Protein AF-0000000067792149 (afdb_homodimer)

Solvent-accessible surface area (backbone atoms only — not comparable to full-atom values): 25930 Å² total; per-residue (Å²): 129,79,69,68,63,44,89,65,74,52,82,63,62,70,39,44,83,66,26,72,67,19,63,48,49,51,52,49,50,44,59,69,43,50,80,48,28,63,73,40,67,56,58,36,34,39,18,38,29,37,45,20,51,68,54,74,83,64,69,44,59,35,77,42,70,41,22,30,17,72,62,72,85,82,56,75,38,77,32,46,67,69,55,59,94,61,56,69,48,65,28,26,30,40,33,29,42,42,37,58,27,39,41,36,43,36,40,46,32,52,45,39,50,58,44,22,32,23,81,66,12,39,39,37,40,32,37,46,23,45,77,20,69,54,32,54,38,38,73,39,76,81,44,26,75,34,48,67,30,52,44,49,56,55,51,69,60,60,52,50,50,52,36,43,50,70,36,33,45,76,76,41,75,46,65,41,60,64,70,78,62,67,74,69,83,66,76,71,68,86,65,64,73,56,53,22,35,35,32,42,37,35,27,31,35,54,68,76,78,76,67,74,64,75,72,73,68,76,72,68,73,69,72,70,62,69,68,68,67,76,70,77,73,70,76,121,126,80,69,68,64,42,89,65,74,51,83,63,63,71,39,45,82,66,25,72,68,18,63,47,48,50,52,50,49,44,60,69,43,50,81,48,28,62,74,40,66,56,58,35,31,38,18,40,29,36,45,20,49,68,56,73,83,62,70,43,56,35,78,42,70,40,22,30,18,71,64,72,85,83,55,75,38,78,33,45,67,70,55,60,96,61,56,69,47,65,28,28,28,40,34,30,42,41,37,58,27,37,42,36,42,34,41,47,32,52,45,37,51,57,43,23,34,24,82,66,13,40,40,36,38,32,37,45,22,45,78,20,69,55,32,53,38,37,74,39,78,81,44,27,75,34,48,67,32,52,45,50,57,56,51,68,62,57,52,51,50,53,37,42,51,69,37,34,45,75,77,41,76,46,65,42,61,65,70,77,60,68,74,69,82,66,77,70,69,84,65,64,72,56,52,20,34,33,32,42,38,36,29,32,35,54,69,76,78,75,68,73,62,74,73,71,67,77,69,69,73,65,71,73,70,72,62,76,67,77,69,80,77,68,82,121

Nearest PDB structures (foldseek):
  3l8d-assembly1_A-2  TM=6.727E-01  e=3.922E-11  Bacillus thuringiensis str. Al Hakam
  8zc7-assembly1_A  TM=6.661E-01  e=1.481E-09  Streptomyces caespitosus
  8zc8-assembly1_A  TM=6.771E-01  e=8.548E-09  Streptomyces caespitosus
  1vlm-assembly2_B  TM=6.885E-01  e=2.478E-08  Thermotoga maritima MSB8
  1vlm-assembly1_A  TM=6.135E-01  e=5.953E-08  Thermotoga maritima MSB8

Radius of gyration: 28.87 Å; Cα contacts (8 Å, |Δi|>4): 869; chains: 2; bounding box: 78×95×94 Å

InterPro domains:
  IPR013216 Methyltransferase type 11 [PF08241] (74-125)
  IPR029063 S-adenosyl-L-methionine-dependent methyltransferase superfamily [G3DSA:3.40.50.150] (18-190)
  IPR029063 S-adenosyl-L-methionine-dependent methyltransferase superfamily [SSF53335] (44-187)

pLDDT: mean 78.08, std 23.25, range [21.89, 98.38]

Organism: Pectobacterium atrosepticum (strain SCRI 1043 / ATCC BAA-672) (NCBI:txid218491)

Structure (mmCIF, N/CA/C/O backbone):
data_AF-0000000067792149-model_v1
#
loop_
_entity.id
_entity.type
_entity.pdbx_description
1 polymer 'Methyltransferase type 11 domain-containing protein'
#
loop_
_atom_site.group_PDB
_atom_site.id
_atom_site.type_symbol
_atom_site.label_atom_id
_atom_site.label_alt_id
_atom_site.label_comp_id
_atom_site.label_asym_id
_atom_site.label_entity_id
_atom_site.label_seq_id
_atom_site.pdbx_PDB_ins_code
_atom_site.Cartn_x
_atom_site.Cartn_y
_atom_site.Cartn_z
_atom_site.occupancy
_atom_site.B_iso_or_equiv
_atom_site.auth_seq_id
_atom_site.auth_comp_id
_atom_site.auth_asym_id
_atom_site.auth_atom_id
_atom_site.pdbx_PDB_model_num
ATOM 1 N N . MET A 1 1 ? 11.938 -3.426 7.82 1 45.09 1 MET A N 1
ATOM 2 C CA . MET A 1 1 ? 10.945 -2.357 7.723 1 45.09 1 MET A CA 1
ATOM 3 C C . MET A 1 1 ? 9.82 -2.561 8.734 1 45.09 1 MET A C 1
ATOM 5 O O . MET A 1 1 ? 9.289 -3.664 8.867 1 45.09 1 MET A O 1
ATOM 9 N N . LYS A 1 2 ? 9.695 -1.696 9.648 1 53.91 2 LYS A N 1
ATOM 10 C CA . LYS A 1 2 ? 8.719 -1.795 10.719 1 53.91 2 LYS A CA 1
ATOM 11 C C . LYS A 1 2 ? 7.293 -1.777 10.172 1 53.91 2 LYS A C 1
ATOM 13 O O . LYS A 1 2 ? 7.035 -1.185 9.117 1 53.91 2 LYS A O 1
ATOM 18 N N . SER A 1 3 ? 6.438 -2.617 10.734 1 63.66 3 SER A N 1
ATOM 19 C CA . SER A 1 3 ? 5.02 -2.619 10.398 1 63.66 3 SER A CA 1
ATOM 20 C C . SER A 1 3 ? 4.445 -1.206 10.406 1 63.66 3 SER A C 1
ATOM 22 O O . SER A 1 3 ? 4.891 -0.354 11.18 1 63.66 3 SER A O 1
ATOM 24 N N . ALA A 1 4 ? 3.656 -0.894 9.469 1 74.06 4 ALA A N 1
ATOM 25 C CA . ALA A 1 4 ? 3.012 0.417 9.438 1 74.06 4 ALA A CA 1
ATOM 26 C C . ALA A 1 4 ? 2.1 0.61 10.641 1 74.06 4 ALA A C 1
ATOM 28 O O . ALA A 1 4 ? 1.8 1.743 11.023 1 74.06 4 ALA A O 1
ATOM 29 N N . GLN A 1 5 ? 1.646 -0.519 11.203 1 71.5 5 GLN A N 1
ATOM 30 C CA . GLN A 1 5 ? 0.787 -0.427 12.383 1 71.5 5 GLN A CA 1
ATOM 31 C C . GLN A 1 5 ? 1.587 -0.632 13.664 1 71.5 5 GLN A C 1
ATOM 33 O O . GLN A 1 5 ? 2.357 -1.588 13.773 1 71.5 5 GLN A O 1
ATOM 38 N N . ILE A 1 6 ? 1.647 0.354 14.508 1 65.5 6 ILE A N 1
ATOM 39 C CA . ILE A 1 6 ? 2.357 0.225 15.773 1 65.5 6 ILE A CA 1
ATOM 40 C C . ILE A 1 6 ? 1.394 0.476 16.938 1 65.5 6 ILE A C 1
ATOM 42 O O . ILE A 1 6 ? 0.52 1.342 16.844 1 65.5 6 ILE A O 1
ATOM 46 N N . PRO A 1 7 ? 1.573 -0.292 17.844 1 60.88 7 PRO A N 1
ATOM 47 C CA . PRO A 1 7 ? 0.702 -0.148 19.016 1 60.88 7 PRO A CA 1
ATOM 48 C C . PRO A 1 7 ? 0.926 1.167 19.766 1 60.88 7 PRO A C 1
ATOM 50 O O . PRO A 1 7 ? 0.024 1.651 20.453 1 60.88 7 PRO A O 1
ATOM 53 N N . GLN A 1 8 ? 2.061 1.738 19.672 1 63.25 8 GLN A N 1
ATOM 54 C CA . GLN A 1 8 ? 2.318 2.91 20.5 1 63.25 8 GLN A CA 1
ATOM 55 C C . GLN A 1 8 ? 1.705 4.164 19.891 1 63.25 8 GLN A C 1
ATOM 57 O O . GLN A 1 8 ? 1.862 4.418 18.688 1 63.25 8 GLN A O 1
ATOM 62 N N . THR A 1 9 ? 0.851 4.676 20.703 1 66.5 9 THR A N 1
ATOM 63 C CA . THR A 1 9 ? 0.219 5.922 20.281 1 66.5 9 THR A CA 1
ATOM 64 C C . THR A 1 9 ? 1.134 7.109 20.562 1 66.5 9 THR A C 1
ATOM 66 O O . THR A 1 9 ? 1.519 7.348 21.719 1 66.5 9 THR A O 1
ATOM 69 N N . ILE A 1 10 ? 1.854 7.555 19.672 1 78.06 10 ILE A N 1
ATOM 70 C CA . ILE A 1 10 ? 2.605 8.797 19.797 1 78.06 10 ILE A CA 1
ATOM 71 C C . ILE A 1 10 ? 1.645 9.984 19.812 1 78.06 10 ILE A C 1
ATOM 73 O O . ILE A 1 10 ? 0.742 10.07 18.984 1 78.06 10 ILE A O 1
ATOM 77 N N . VAL A 1 11 ? 1.77 10.742 20.844 1 80.06 11 VAL A N 1
ATOM 78 C CA . VAL A 1 11 ? 0.913 11.914 20.953 1 80.06 11 VAL A CA 1
ATOM 79 C C . VAL A 1 11 ? 1.338 12.961 19.922 1 80.06 11 VAL A C 1
ATOM 81 O O . VAL A 1 11 ? 2.494 13.383 19.906 1 80.06 11 VAL A O 1
ATOM 84 N N . ALA A 1 12 ? 0.461 13.281 19.125 1 87.19 12 ALA A N 1
ATOM 85 C CA . ALA A 1 12 ? 0.742 14.289 18.094 1 87.19 12 ALA A CA 1
ATOM 86 C C . ALA A 1 12 ? 0.818 15.68 18.703 1 87.19 12 ALA A C 1
ATOM 88 O O . ALA A 1 12 ? 0.065 16.016 19.625 1 87.19 12 ALA A O 1
ATOM 89 N N . PRO A 1 13 ? 1.732 16.531 18.25 1 89.69 13 PRO A N 1
ATOM 90 C CA . PRO A 1 13 ? 1.755 17.922 18.703 1 89.69 13 PRO A CA 1
ATOM 91 C C . PRO A 1 13 ? 0.498 18.703 18.312 1 89.69 13 PRO A C 1
ATOM 93 O O . PRO A 1 13 ? -0.067 18.453 17.234 1 89.69 13 PRO A O 1
ATOM 96 N N . ASP A 1 14 ? 0.132 19.625 19.109 1 88.5 14 ASP A N 1
ATOM 97 C CA . ASP A 1 14 ? -1.064 20.422 18.844 1 88.5 14 ASP A CA 1
ATOM 98 C C . ASP A 1 14 ? -0.755 21.594 17.922 1 88.5 14 ASP A C 1
ATOM 100 O O . ASP A 1 14 ? -1.659 22.156 17.297 1 88.5 14 ASP A O 1
ATOM 104 N N . SER A 1 15 ? 0.503 21.922 17.969 1 91.62 15 SER A N 1
ATOM 105 C CA . SER A 1 15 ? 0.943 23.078 17.188 1 91.62 15 SER A CA 1
ATOM 106 C C . SER A 1 15 ? 2.381 22.906 16.703 1 91.62 15 SER A C 1
ATOM 108 O O . SER A 1 15 ? 3.146 22.141 17.297 1 91.62 15 SER A O 1
ATOM 110 N N . TRP A 1 16 ? 2.717 23.641 15.672 1 92.56 16 TRP A N 1
ATOM 111 C CA . TRP A 1 16 ? 4.098 23.641 15.203 1 92.56 16 TRP A CA 1
ATOM 112 C C . TRP A 1 16 ? 5.035 24.203 16.266 1 92.56 16 TRP A C 1
ATOM 114 O O . TRP A 1 16 ? 6.215 23.844 16.312 1 92.56 16 TRP A O 1
ATOM 124 N N . ASP A 1 17 ? 4.496 25.016 17.172 1 91 17 ASP A N 1
ATOM 125 C CA . ASP A 1 17 ? 5.285 25.609 18.25 1 91 17 ASP A CA 1
ATOM 126 C C . ASP A 1 17 ? 5.766 24.547 19.234 1 91 17 ASP A C 1
ATOM 128 O O . ASP A 1 17 ? 6.703 24.781 20 1 91 17 ASP A O 1
ATOM 132 N N . ASP A 1 18 ? 5.141 23.391 19.219 1 90.31 18 ASP A N 1
ATOM 133 C CA . ASP A 1 18 ? 5.5 22.297 20.125 1 90.31 18 ASP A CA 1
ATOM 134 C C . ASP A 1 18 ? 6.652 21.469 19.562 1 90.31 18 ASP A C 1
ATOM 136 O O . ASP A 1 18 ? 7.172 20.578 20.234 1 90.31 18 ASP A O 1
ATOM 140 N N . ILE A 1 19 ? 7.094 21.766 18.391 1 88.38 19 ILE A N 1
ATOM 141 C CA . ILE A 1 19 ? 8.164 21.047 17.734 1 88.38 19 ILE A CA 1
ATOM 142 C C . ILE A 1 19 ? 9.43 21.906 17.688 1 88.38 19 ILE A C 1
ATOM 144 O O . ILE A 1 19 ? 9.359 23.109 17.406 1 88.38 19 ILE A O 1
ATOM 148 N N . THR A 1 20 ? 10.562 21.234 18.016 1 83.38 20 THR A N 1
ATOM 149 C CA . THR A 1 20 ? 11.836 21.938 17.906 1 83.38 20 THR A CA 1
ATOM 150 C C . THR A 1 20 ? 12.016 22.5 16.5 1 83.38 20 THR A C 1
ATOM 152 O O . THR A 1 20 ? 11.961 21.75 15.516 1 83.38 20 THR A O 1
ATOM 155 N N . CYS A 1 21 ? 12.109 23.859 16.312 1 81.56 21 CYS A N 1
ATOM 156 C CA . CYS A 1 21 ? 12.258 24.547 15.031 1 81.56 21 CYS A CA 1
ATOM 157 C C . CYS A 1 21 ? 11 24.422 14.195 1 81.56 21 CYS A C 1
ATOM 159 O O . CYS A 1 21 ? 11.062 24.406 12.961 1 81.56 21 CYS A O 1
ATOM 161 N N . GLY A 1 22 ? 9.875 24.266 14.891 1 88.5 22 GLY A N 1
ATOM 162 C CA . GLY A 1 22 ? 8.609 24 14.227 1 88.5 22 GLY A CA 1
ATOM 163 C C . GLY A 1 22 ? 8.172 25.125 13.297 1 88.5 22 GLY A C 1
ATOM 164 O O . GLY A 1 22 ? 7.648 24.859 12.211 1 88.5 22 GLY A O 1
ATOM 165 N N . GLN A 1 23 ? 8.414 26.375 13.758 1 87.69 23 GLN A N 1
ATOM 166 C CA . GLN A 1 23 ? 8.023 27.516 12.945 1 87.69 23 GLN A CA 1
ATOM 167 C C . GLN A 1 23 ? 8.773 27.531 11.625 1 87.69 23 GLN A C 1
ATOM 169 O O . GLN A 1 23 ? 8.203 27.875 10.586 1 87.69 23 GLN A O 1
ATOM 174 N N . PHE A 1 24 ? 10 27.062 11.695 1 85 24 PHE A N 1
ATOM 175 C CA . PHE A 1 24 ? 10.805 27.031 10.484 1 85 24 PHE A CA 1
ATOM 176 C C . PHE A 1 24 ? 10.289 25.969 9.523 1 85 24 PHE A C 1
ATOM 178 O O . PHE A 1 24 ? 10.25 26.172 8.312 1 85 24 PHE A O 1
ATOM 185 N N . TYR A 1 25 ? 9.93 24.828 10.109 1 88.5 25 TYR A N 1
ATOM 186 C CA . TYR A 1 25 ? 9.367 23.766 9.273 1 88.5 25 TYR A CA 1
ATOM 187 C C . TYR A 1 25 ? 8.078 24.219 8.609 1 88.5 25 TYR A C 1
ATOM 189 O O . TYR A 1 25 ? 7.879 24 7.41 1 88.5 25 TYR A O 1
ATOM 197 N N . ARG A 1 26 ? 7.258 24.875 9.359 1 92 26 ARG A N 1
ATOM 198 C CA . ARG A 1 26 ? 5.973 25.359 8.852 1 92 26 ARG A CA 1
ATOM 199 C C . ARG A 1 26 ? 6.168 26.359 7.711 1 92 26 ARG A C 1
ATOM 201 O O . ARG A 1 26 ? 5.539 26.234 6.66 1 92 26 ARG A O 1
ATOM 208 N N . GLU A 1 27 ? 7.016 27.312 7.945 1 89.62 27 GLU A N 1
ATOM 209 C CA . GLU A 1 27 ? 7.266 28.344 6.941 1 89.62 27 GLU A CA 1
ATOM 210 C C . GLU A 1 27 ? 7.855 27.75 5.668 1 89.62 27 GLU A C 1
ATOM 212 O O . GLU A 1 27 ? 7.492 28.156 4.562 1 89.62 27 GLU A O 1
ATOM 217 N N . SER A 1 28 ? 8.781 26.812 5.867 1 88.06 28 SER A N 1
ATOM 218 C CA . SER A 1 28 ? 9.383 26.156 4.715 1 88.06 28 SER A CA 1
ATOM 219 C C . SER A 1 28 ? 8.336 25.391 3.906 1 88.06 28 SER A C 1
ATOM 221 O O . SER A 1 28 ? 8.359 25.406 2.674 1 88.06 28 SER A O 1
ATOM 223 N N . LEU A 1 29 ? 7.492 24.75 4.578 1 91.75 29 LEU A N 1
ATOM 224 C CA . LEU A 1 29 ? 6.426 24.016 3.926 1 91.75 29 LEU A CA 1
ATOM 225 C C . LEU A 1 29 ? 5.484 24.953 3.174 1 91.75 29 LEU A C 1
ATOM 227 O O . LEU A 1 29 ? 5.109 24.672 2.033 1 91.75 29 LEU A O 1
ATOM 231 N N . GLU A 1 30 ? 5.094 26.078 3.816 1 93.06 30 GLU A N 1
ATOM 232 C CA . GLU A 1 30 ? 4.211 27.062 3.193 1 93.06 30 GLU A CA 1
ATOM 233 C C . GLU A 1 30 ? 4.832 27.641 1.927 1 93.06 30 GLU A C 1
ATOM 235 O O . GLU A 1 30 ? 4.148 27.812 0.918 1 93.06 30 GLU A O 1
ATOM 240 N N . GLN A 1 31 ? 6.109 27.828 2.006 1 89.69 31 GLN A N 1
ATOM 241 C CA . GLN A 1 31 ? 6.812 28.359 0.84 1 89.69 31 GLN A CA 1
ATOM 242 C C . GLN A 1 31 ? 6.82 27.344 -0.302 1 89.69 31 GLN A C 1
ATOM 244 O O . GLN A 1 31 ? 6.617 27.703 -1.462 1 89.69 31 GLN A O 1
ATOM 249 N N . ALA A 1 32 ? 7.062 26.141 0.045 1 89.94 32 ALA A N 1
ATOM 250 C CA . ALA A 1 32 ? 7.121 25.078 -0.963 1 89.94 32 ALA A CA 1
ATOM 251 C C . ALA A 1 32 ? 5.758 24.859 -1.608 1 89.94 32 ALA A C 1
ATOM 253 O O . ALA A 1 32 ? 5.668 24.438 -2.768 1 89.94 32 ALA A O 1
ATOM 254 N N . LEU A 1 33 ? 4.688 25.172 -0.898 1 93.56 33 LEU A N 1
ATOM 255 C CA . LEU A 1 33 ? 3.334 24.891 -1.356 1 93.56 33 LEU A CA 1
ATOM 256 C C . LEU A 1 33 ? 2.777 26.047 -2.168 1 93.56 33 LEU A C 1
ATOM 258 O O . LEU A 1 33 ? 1.786 25.891 -2.887 1 93.56 33 LEU A O 1
ATOM 262 N N . LEU A 1 34 ? 3.371 27.219 -2.123 1 92.38 34 LEU A N 1
ATOM 263 C CA . LEU A 1 34 ? 2.869 28.453 -2.721 1 92.38 34 LEU A CA 1
ATOM 264 C C . LEU A 1 34 ? 2.58 28.25 -4.207 1 92.38 34 LEU A C 1
ATOM 266 O O . LEU A 1 34 ? 1.512 28.641 -4.688 1 92.38 34 LEU A O 1
ATOM 270 N N . PRO A 1 35 ? 3.494 27.578 -4.934 1 92.19 35 PRO A N 1
ATOM 271 C CA . PRO A 1 35 ? 3.248 27.453 -6.371 1 92.19 35 PRO A CA 1
ATOM 272 C C . PRO A 1 35 ? 2.143 26.453 -6.703 1 92.19 35 PRO A C 1
ATOM 274 O O . PRO A 1 35 ? 1.66 26.422 -7.836 1 92.19 35 PRO A O 1
ATOM 277 N N . TRP A 1 36 ? 1.711 25.688 -5.73 1 93.31 36 TRP A N 1
ATOM 278 C CA . TRP A 1 36 ? 0.796 24.594 -6.012 1 93.31 36 TRP A CA 1
ATOM 279 C C . TRP A 1 36 ? -0.646 25 -5.727 1 93.31 36 TRP A C 1
ATOM 281 O O . TRP A 1 36 ? -1.578 24.469 -6.344 1 93.31 36 TRP A O 1
ATOM 291 N N . TRP A 1 37 ? -0.85 25.953 -4.859 1 94.06 37 TRP A N 1
ATOM 292 C CA . TRP A 1 37 ? -2.191 26.312 -4.414 1 94.06 37 TRP A CA 1
ATOM 293 C C . TRP A 1 37 ? -3.057 26.75 -5.59 1 94.06 37 TRP A C 1
ATOM 295 O O . TRP A 1 37 ? -4.203 26.312 -5.723 1 94.06 37 TRP A O 1
ATOM 305 N N . PRO A 1 38 ? -2.496 27.531 -6.527 1 92.94 38 PRO A N 1
ATOM 306 C CA . PRO A 1 38 ? -3.316 27.984 -7.652 1 92.94 38 PRO A CA 1
ATOM 307 C C . PRO A 1 38 ? -3.686 26.844 -8.602 1 92.94 38 PRO A C 1
ATOM 309 O O . PRO A 1 38 ? -4.602 26.984 -9.422 1 92.94 38 PRO A O 1
ATOM 312 N N . LYS A 1 39 ? -3.029 25.703 -8.516 1 92.81 39 LYS A N 1
ATOM 313 C CA . LYS A 1 39 ? -3.262 24.578 -9.414 1 92.81 39 LYS A CA 1
ATOM 314 C C . LYS A 1 39 ? -4.363 23.672 -8.883 1 92.81 39 LYS A C 1
ATOM 316 O O . LYS A 1 39 ? -4.875 22.812 -9.609 1 92.81 39 LYS A O 1
ATOM 321 N N . LEU A 1 40 ? -4.664 23.906 -7.66 1 92.5 40 LEU A N 1
ATOM 322 C CA . LEU A 1 40 ? -5.691 23.094 -7.031 1 92.5 40 LEU A CA 1
ATOM 323 C C . LEU A 1 40 ? -7.078 23.688 -7.262 1 92.5 40 LEU A C 1
ATOM 325 O O . LEU A 1 40 ? -7.348 24.812 -6.844 1 92.5 40 LEU A O 1
ATOM 329 N N . PHE A 1 41 ? -7.855 22.922 -7.941 1 89.88 41 PHE A N 1
ATOM 330 C CA . PHE A 1 41 ? -9.203 23.391 -8.242 1 89.88 41 PHE A CA 1
ATOM 331 C C . PHE A 1 41 ? -10.25 22.516 -7.543 1 89.88 41 PHE A C 1
ATOM 333 O O . PHE A 1 41 ? -10 21.344 -7.277 1 89.88 41 PHE A O 1
ATOM 340 N N . GLY A 1 42 ? -11.32 23.109 -7.227 1 91.5 42 GLY A N 1
ATOM 341 C CA . GLY A 1 42 ? -12.438 22.391 -6.625 1 91.5 42 GLY A CA 1
ATOM 342 C C . GLY A 1 42 ? -13.164 23.203 -5.562 1 91.5 42 GLY A C 1
ATOM 343 O O . GLY A 1 42 ? -13.062 24.438 -5.535 1 91.5 42 GLY A O 1
ATOM 344 N N . PHE A 1 43 ? -13.867 22.531 -4.699 1 91.25 43 PHE A N 1
ATOM 345 C CA . PHE A 1 43 ? -14.727 23.219 -3.748 1 91.25 43 PHE A CA 1
ATOM 346 C C . PHE A 1 43 ? -14.188 23.094 -2.33 1 91.25 43 PHE A C 1
ATOM 348 O O . PHE A 1 43 ? -14.203 24.047 -1.556 1 91.25 43 PHE A O 1
ATOM 355 N N . HIS A 1 44 ? -13.664 21.891 -1.998 1 94.75 44 HIS A N 1
ATOM 356 C CA . HIS A 1 44 ? -13.312 21.641 -0.604 1 94.75 44 HIS A CA 1
ATOM 357 C C . HIS A 1 44 ? -11.875 21.156 -0.475 1 94.75 44 HIS A C 1
ATOM 359 O O . HIS A 1 44 ? -11.469 20.219 -1.167 1 94.75 44 HIS A O 1
ATOM 365 N N . LEU A 1 45 ? -11.156 21.828 0.346 1 96.75 45 LEU A N 1
ATOM 366 C CA . LEU A 1 45 ? -9.836 21.406 0.809 1 96.75 45 LEU A CA 1
ATOM 367 C C . LEU A 1 45 ? -9.867 21.078 2.297 1 96.75 45 LEU A C 1
ATOM 369 O O . LEU A 1 45 ? -10.25 21.906 3.117 1 96.75 45 LEU A O 1
ATOM 373 N N . ILE A 1 46 ? -9.586 19.844 2.6 1 97.06 46 ILE A N 1
ATOM 374 C CA . ILE A 1 46 ? -9.586 19.5 4.016 1 97.06 46 ILE A CA 1
ATOM 375 C C . ILE A 1 46 ? -8.148 19.375 4.52 1 97.06 46 ILE A C 1
ATOM 377 O O . ILE A 1 46 ? -7.289 18.812 3.838 1 97.06 46 ILE A O 1
ATOM 381 N N . LYS A 1 47 ? -7.91 20 5.586 1 97.19 47 LYS A N 1
ATOM 382 C CA . LYS A 1 47 ? -6.641 19.922 6.305 1 97.19 47 LYS A CA 1
ATOM 383 C C . LYS A 1 47 ? -6.734 18.953 7.488 1 97.19 47 LYS A C 1
ATOM 385 O O . LYS A 1 47 ? -7.406 19.25 8.484 1 97.19 47 LYS A O 1
ATOM 390 N N . ILE A 1 48 ? -6.027 17.875 7.395 1 97.25 48 ILE A N 1
ATOM 391 C CA . ILE A 1 48 ? -6.227 16.797 8.352 1 97.25 48 ILE A CA 1
ATOM 392 C C . ILE A 1 48 ? -5.102 16.812 9.391 1 97.25 48 ILE A C 1
ATOM 394 O O . ILE A 1 48 ? -3.939 16.562 9.055 1 97.25 48 ILE A O 1
ATOM 398 N N . GLY A 1 49 ? -5.484 17.078 10.656 1 95.38 49 GLY A N 1
ATOM 399 C CA . GLY A 1 49 ? -4.531 17.156 11.75 1 95.38 49 GLY A CA 1
ATOM 400 C C . GLY A 1 49 ? -4.281 18.578 12.227 1 95.38 49 GLY A C 1
ATOM 401 O O . GLY A 1 49 ? -4.473 19.531 11.469 1 95.38 49 GLY A O 1
ATOM 402 N N . ALA A 1 50 ? -3.789 18.719 13.438 1 93.5 50 ALA A N 1
ATOM 403 C CA . ALA A 1 50 ? -3.555 20.031 14.039 1 93.5 50 ALA A CA 1
ATOM 404 C C . ALA A 1 50 ? -2.463 20.781 13.289 1 93.5 50 ALA A C 1
ATOM 406 O O . ALA A 1 50 ? -2.578 22 13.07 1 93.5 50 ALA A O 1
ATOM 407 N N . LEU A 1 51 ? -1.426 20.078 12.867 1 94.06 51 LEU A N 1
ATOM 408 C CA . LEU A 1 51 ? -0.33 20.719 12.156 1 94.06 51 LEU A CA 1
ATOM 409 C C . LEU A 1 51 ? -0.773 21.172 10.766 1 94.06 51 LEU A C 1
ATOM 411 O O . LEU A 1 51 ? -0.372 22.234 10.297 1 94.06 51 LEU A O 1
ATOM 415 N N . SER A 1 52 ? -1.62 20.391 10.148 1 96.25 52 SER A N 1
ATOM 416 C CA . SER A 1 52 ? -2.18 20.766 8.852 1 96.25 52 SER A CA 1
ATOM 417 C C . SER A 1 52 ? -3.035 22.016 8.969 1 96.25 52 SER A C 1
ATOM 419 O O . SER A 1 52 ? -2.971 22.906 8.102 1 96.25 52 SER A O 1
ATOM 421 N N . ALA A 1 53 ? -3.77 22.094 10.023 1 94 53 ALA A N 1
ATOM 422 C CA . ALA A 1 53 ? -4.688 23.203 10.242 1 94 53 ALA A CA 1
ATOM 423 C C . ALA A 1 53 ? -3.928 24.531 10.359 1 94 53 ALA A C 1
ATOM 425 O O . ALA A 1 53 ? -4.457 25.578 10.016 1 94 53 ALA A O 1
ATOM 426 N N . GLU A 1 54 ? -2.717 24.453 10.758 1 93.88 54 GLU A N 1
ATOM 427 C CA . GLU A 1 54 ? -1.937 25.672 11.016 1 93.88 54 GLU A CA 1
ATOM 428 C C . GLU A 1 54 ? -1.237 26.156 9.742 1 93.88 54 GLU A C 1
ATOM 430 O O . GLU A 1 54 ? -0.662 27.25 9.727 1 93.88 54 GLU A O 1
ATOM 435 N N . ILE A 1 55 ? -1.296 25.344 8.719 1 94.19 55 ILE A N 1
ATOM 436 C CA . ILE A 1 55 ? -0.679 25.766 7.461 1 94.19 55 ILE A CA 1
ATOM 437 C C . ILE A 1 55 ? -1.529 26.844 6.805 1 94.19 55 ILE A C 1
ATOM 439 O O . ILE A 1 55 ? -2.729 26.656 6.59 1 94.19 55 ILE A O 1
ATOM 443 N N . HIS A 1 56 ? -0.962 27.953 6.574 1 90.94 56 HIS A N 1
ATOM 444 C CA . HIS A 1 56 ? -1.654 29.047 5.914 1 90.94 56 HIS A CA 1
ATOM 445 C C . HIS A 1 56 ? -1.702 28.844 4.402 1 90.94 56 HIS A C 1
ATOM 447 O O . HIS A 1 56 ? -0.661 28.703 3.758 1 90.94 56 HIS A O 1
ATOM 453 N N . VAL A 1 57 ? -2.881 28.688 3.984 1 88.94 57 VAL A N 1
ATOM 454 C CA . VAL A 1 57 ? -3.109 28.5 2.553 1 88.94 57 VAL A CA 1
ATOM 455 C C . VAL A 1 57 ? -3.482 29.844 1.918 1 88.94 57 VAL A C 1
ATOM 457 O O . VAL A 1 57 ? -4.496 30.438 2.277 1 88.94 57 VAL A O 1
ATOM 460 N N . THR A 1 58 ? -2.592 30.422 1.114 1 83.56 58 THR A N 1
ATOM 461 C CA . THR A 1 58 ? -2.834 31.672 0.422 1 83.56 58 THR A CA 1
ATOM 462 C C . THR A 1 58 ? -2.883 31.469 -1.089 1 83.56 58 THR A C 1
ATOM 464 O O . THR A 1 58 ? -2.064 30.734 -1.643 1 83.56 58 THR A O 1
ATOM 467 N N . GLY A 1 59 ? -3.842 32 -1.708 1 82.94 59 GLY A N 1
ATOM 468 C CA . GLY A 1 59 ? -3.889 31.953 -3.16 1 82.94 59 GLY A CA 1
ATOM 469 C C . GLY A 1 59 ? -4.422 30.641 -3.686 1 82.94 59 GLY A C 1
ATOM 470 O O . GLY A 1 59 ? -4.004 30.172 -4.75 1 82.94 59 GLY A O 1
ATOM 471 N N . CYS A 1 60 ? -5.141 29.938 -2.861 1 83.62 60 CYS A N 1
ATOM 472 C CA . CYS A 1 60 ? -5.715 28.672 -3.299 1 83.62 60 CYS A CA 1
ATOM 473 C C . CYS A 1 60 ? -7.039 28.906 -4.023 1 83.62 60 CYS A C 1
ATOM 475 O O . CYS A 1 60 ? -7.844 29.734 -3.605 1 83.62 60 CYS A O 1
ATOM 477 N N . ALA A 1 61 ? -7.203 28.219 -5.145 1 83.81 61 ALA A N 1
ATOM 478 C CA . ALA A 1 61 ? -8.414 28.344 -5.949 1 83.81 61 ALA A CA 1
ATOM 479 C C . ALA A 1 61 ? -9.617 27.734 -5.227 1 83.81 61 ALA A C 1
ATOM 481 O O . ALA A 1 61 ? -10.766 28.016 -5.578 1 83.81 61 ALA A O 1
ATOM 482 N N . ILE A 1 62 ? -9.273 26.906 -4.25 1 83.94 62 ILE A N 1
ATOM 483 C CA . ILE A 1 62 ? -10.344 26.312 -3.457 1 83.94 62 ILE A CA 1
ATOM 484 C C . ILE A 1 62 ? -10.719 27.25 -2.311 1 83.94 62 ILE A C 1
ATOM 486 O O . ILE A 1 62 ? -9.883 27.562 -1.457 1 83.94 62 ILE A O 1
ATOM 490 N N . ALA A 1 63 ? -11.883 27.688 -2.229 1 81.69 63 ALA A N 1
ATOM 491 C CA . ALA A 1 63 ? -12.328 28.719 -1.293 1 81.69 63 ALA A CA 1
ATOM 492 C C . ALA A 1 63 ? -12.648 28.109 0.072 1 81.69 63 ALA A C 1
ATOM 494 O O . ALA A 1 63 ? -12.305 28.688 1.107 1 81.69 63 ALA A O 1
ATOM 495 N N . HIS A 1 64 ? -13.195 26.875 0.065 1 89.94 64 HIS A N 1
ATOM 496 C CA . HIS A 1 64 ? -13.656 26.297 1.323 1 89.94 64 HIS A CA 1
ATOM 497 C C . HIS A 1 64 ? -12.602 25.375 1.92 1 89.94 64 HIS A C 1
ATOM 499 O O . HIS A 1 64 ? -12.352 24.281 1.398 1 89.94 64 HIS A O 1
ATOM 505 N N . GLN A 1 65 ? -12.031 25.875 2.93 1 91.88 65 GLN A N 1
ATOM 506 C CA . GLN A 1 65 ? -11.023 25.094 3.648 1 91.88 65 GLN A CA 1
ATOM 507 C C . GLN A 1 65 ? -11.562 24.609 4.992 1 91.88 65 GLN A C 1
ATOM 509 O O . GLN A 1 65 ? -12.172 25.375 5.734 1 91.88 65 GLN A O 1
ATOM 514 N N . VAL A 1 66 ? -11.453 23.344 5.215 1 93.62 66 VAL A N 1
ATOM 515 C CA . VAL A 1 66 ? -11.984 22.75 6.438 1 93.62 66 VAL A CA 1
ATOM 516 C C . VAL A 1 66 ? -10.844 22.141 7.246 1 93.62 66 VAL A C 1
ATOM 518 O O . VAL A 1 66 ? -10.125 21.266 6.762 1 93.62 66 VAL A O 1
ATOM 521 N N . ASN A 1 67 ? -10.68 22.641 8.445 1 94.88 67 ASN A N 1
ATOM 522 C CA . ASN A 1 67 ? -9.711 22.062 9.367 1 94.88 67 ASN A CA 1
ATOM 523 C C . ASN A 1 67 ? -10.32 20.891 10.148 1 94.88 67 ASN A C 1
ATOM 525 O O . ASN A 1 67 ? -11.344 21.047 10.805 1 94.88 67 ASN A O 1
ATOM 529 N N . VAL A 1 68 ? -9.664 19.766 10.039 1 94.75 68 VAL A N 1
ATOM 530 C CA . VAL A 1 68 ? -10.156 18.547 10.695 1 94.75 68 VAL A CA 1
ATOM 531 C C . VAL A 1 68 ? -9.102 18.031 11.672 1 94.75 68 VAL A C 1
ATOM 533 O O . VAL A 1 68 ? -7.969 17.75 11.273 1 94.75 68 VAL A O 1
ATOM 536 N N . ALA A 1 69 ? -9.422 17.875 12.93 1 93.56 69 ALA A N 1
ATOM 537 C CA . ALA A 1 69 ? -8.57 17.312 13.969 1 93.56 69 ALA A CA 1
ATOM 538 C C . ALA A 1 69 ? -9.398 16.844 15.172 1 93.56 69 ALA A C 1
ATOM 540 O O . ALA A 1 69 ? -10.547 17.266 15.336 1 93.56 69 ALA A O 1
ATOM 541 N N . PRO A 1 70 ? -8.781 15.875 15.891 1 89.31 70 PRO A N 1
ATOM 542 C CA . PRO A 1 70 ? -9.531 15.438 17.062 1 89.31 70 PRO A CA 1
ATOM 543 C C . PRO A 1 70 ? -9.703 16.547 18.094 1 89.31 70 PRO A C 1
ATOM 545 O O . PRO A 1 70 ? -10.727 16.594 18.797 1 89.31 70 PRO A O 1
ATOM 548 N N . HIS A 1 71 ? -8.664 17.344 18.219 1 84.5 71 HIS A N 1
ATOM 549 C CA . HIS A 1 71 ? -8.688 18.453 19.172 1 84.5 71 HIS A CA 1
ATOM 550 C C . HIS A 1 71 ? -7.875 19.625 18.672 1 84.5 71 HIS A C 1
ATOM 552 O O . HIS A 1 71 ? -7.047 19.484 17.766 1 84.5 71 HIS A O 1
ATOM 558 N N . GLY A 1 72 ? -8.133 20.766 19.141 1 78.69 72 GLY A N 1
ATOM 559 C CA . GLY A 1 72 ? -7.375 21.953 18.781 1 78.69 72 GLY A CA 1
ATOM 560 C C . GLY A 1 72 ? -8.234 23.203 18.672 1 78.69 72 GLY A C 1
ATOM 561 O O . GLY A 1 72 ? -9.461 23.125 18.812 1 78.69 72 GLY A O 1
ATOM 562 N N . ASP A 1 73 ? -7.336 24.297 18.391 1 75.25 73 ASP A N 1
ATOM 563 C CA . ASP A 1 73 ? -7.984 25.594 18.234 1 75.25 73 ASP A CA 1
ATOM 564 C C . ASP A 1 73 ? -8.273 25.891 16.766 1 75.25 73 ASP A C 1
ATOM 566 O O . ASP A 1 73 ? -7.547 25.438 15.875 1 75.25 73 ASP A O 1
ATOM 570 N N . ASN A 1 74 ? -9.484 26.297 16.359 1 78.81 74 ASN A N 1
ATOM 571 C CA . ASN A 1 74 ? -9.828 26.734 15.008 1 78.81 74 ASN A CA 1
ATOM 572 C C . ASN A 1 74 ? -10.219 25.547 14.133 1 78.81 74 ASN A C 1
ATOM 574 O O . ASN A 1 74 ? -9.789 25.453 12.977 1 78.81 74 ASN A O 1
ATOM 578 N N . LEU A 1 75 ? -10.742 24.656 14.758 1 81.38 75 LEU A N 1
ATOM 579 C CA . LEU A 1 75 ? -11.211 23.469 14.039 1 81.38 75 LEU A CA 1
ATOM 580 C C . LEU A 1 75 ? -12.625 23.688 13.508 1 81.38 75 LEU A C 1
ATOM 582 O O . LEU A 1 75 ? -13.445 24.344 14.156 1 81.38 75 LEU A O 1
ATOM 586 N N . HIS A 1 76 ? -12.82 23.344 12.328 1 84.12 76 HIS A N 1
ATOM 587 C CA . HIS A 1 76 ? -14.156 23.359 11.75 1 84.12 76 HIS A CA 1
ATOM 588 C C . HIS A 1 76 ? -14.883 22.047 12.031 1 84.12 76 HIS A C 1
ATOM 590 O O . HIS A 1 76 ? -16.094 22.031 12.258 1 84.12 76 HIS A O 1
ATOM 596 N N . VAL A 1 77 ? -14.07 20.922 12.039 1 88.38 77 VAL A N 1
ATOM 597 C CA . VAL A 1 77 ? -14.641 19.594 12.273 1 88.38 77 VAL A CA 1
ATOM 598 C C . VAL A 1 77 ? -13.758 18.828 13.25 1 88.38 77 VAL A C 1
ATOM 600 O O . VAL A 1 77 ? -12.562 18.656 13.016 1 88.38 77 VAL A O 1
ATOM 603 N N . ALA A 1 78 ? -14.32 18.438 14.344 1 89.44 78 ALA A N 1
ATOM 604 C CA . ALA A 1 78 ? -13.633 17.562 15.281 1 89.44 78 ALA A CA 1
ATOM 605 C C . ALA A 1 78 ? -13.797 16.094 14.891 1 89.44 78 ALA A C 1
ATOM 607 O O . ALA A 1 78 ? -14.898 15.547 14.977 1 89.44 78 ALA A O 1
ATOM 608 N N . ALA A 1 79 ? -12.781 15.555 14.391 1 92.31 79 ALA A N 1
ATOM 609 C CA . ALA A 1 79 ? -12.859 14.172 13.93 1 92.31 79 ALA A CA 1
ATOM 610 C C . ALA A 1 79 ? -11.492 13.5 13.961 1 92.31 79 ALA A C 1
ATOM 612 O O . ALA A 1 79 ? -10.461 14.18 13.938 1 92.31 79 ALA A O 1
ATOM 613 N N . ASP A 1 80 ? -11.594 12.219 14.023 1 92.25 80 ASP A N 1
ATOM 614 C CA . ASP A 1 80 ? -10.406 11.367 13.914 1 92.25 80 ASP A CA 1
ATOM 615 C C . ASP A 1 80 ? -10.039 11.133 12.453 1 92.25 80 ASP A C 1
ATOM 617 O O . ASP A 1 80 ? -10.906 10.875 11.617 1 92.25 80 ASP A O 1
ATOM 621 N N . ALA A 1 81 ? -8.758 11.289 12.242 1 93.69 81 ALA A N 1
ATOM 622 C CA . ALA A 1 81 ? -8.266 11.125 10.875 1 93.69 81 ALA A CA 1
ATOM 623 C C . ALA A 1 81 ? -8.523 9.711 10.359 1 93.69 81 ALA A C 1
ATOM 625 O O . ALA A 1 81 ? -8.57 9.484 9.148 1 93.69 81 ALA A O 1
ATOM 626 N N . HIS A 1 82 ? -8.688 8.758 11.266 1 93.06 82 HIS A N 1
ATOM 627 C CA . HIS A 1 82 ? -8.922 7.363 10.891 1 93.06 82 HIS A CA 1
ATOM 628 C C . HIS A 1 82 ? -10.367 7.141 10.477 1 93.06 82 HIS A C 1
ATOM 630 O O . HIS A 1 82 ? -10.711 6.082 9.945 1 93.06 82 HIS A O 1
ATOM 636 N N . GLN A 1 83 ? -11.156 8.117 10.781 1 93.69 83 GLN A N 1
ATOM 637 C CA . GLN A 1 83 ? -12.578 8.047 10.453 1 93.69 83 GLN A CA 1
ATOM 638 C C . GLN A 1 83 ? -13.133 9.43 10.117 1 93.69 83 GLN A C 1
ATOM 640 O O . GLN A 1 83 ? -13.742 10.086 10.961 1 93.69 83 GLN A O 1
ATOM 645 N N . LEU A 1 84 ? -12.961 9.828 8.945 1 94.94 84 LEU A N 1
ATOM 646 C CA . LEU A 1 84 ? -13.367 11.164 8.508 1 94.94 84 LEU A CA 1
ATOM 647 C C . LEU A 1 84 ? -14.875 11.219 8.281 1 94.94 84 LEU A C 1
ATOM 649 O O . LEU A 1 84 ? -15.445 10.344 7.629 1 94.94 84 LEU A O 1
ATOM 653 N N . PRO A 1 85 ? -15.516 12.188 8.789 1 94.69 85 PRO A N 1
ATOM 654 C CA . PRO A 1 85 ? -16.969 12.312 8.664 1 94.69 85 PRO A CA 1
ATOM 655 C C . PRO A 1 85 ? -17.391 12.938 7.34 1 94.69 85 PRO A C 1
ATOM 657 O O . PRO A 1 85 ? -18.234 13.852 7.328 1 94.69 85 PRO A O 1
ATOM 660 N N . PHE A 1 86 ? -16.859 12.547 6.242 1 95.88 86 PHE A N 1
ATOM 661 C CA . PHE A 1 86 ? -17.188 13.031 4.902 1 95.88 86 PHE A CA 1
ATOM 662 C C . PHE A 1 86 ? -17.609 11.875 4.004 1 95.88 86 PHE A C 1
ATOM 664 O O . PHE A 1 86 ? -17.156 10.742 4.176 1 95.88 86 PHE A O 1
ATOM 671 N N . SER A 1 87 ? -18.438 12.164 3.113 1 95.5 87 SER A N 1
ATOM 672 C CA . SER A 1 87 ? -18.891 11.156 2.162 1 95.5 87 SER A CA 1
ATOM 673 C C . SER A 1 87 ? -17.766 10.766 1.195 1 95.5 87 SER A C 1
ATOM 675 O O . SER A 1 87 ? -16.812 11.523 1.011 1 95.5 87 SER A O 1
ATOM 677 N N . GLU A 1 88 ? -17.953 9.609 0.632 1 96.06 88 GLU A N 1
ATOM 678 C CA . GLU A 1 88 ? -17.016 9.156 -0.392 1 96.06 88 GLU A CA 1
ATOM 679 C C . GLU A 1 88 ? -16.969 10.133 -1.562 1 96.06 88 GLU A C 1
ATOM 681 O O . GLU A 1 88 ? -18 10.664 -1.983 1 96.06 88 GLU A O 1
ATOM 686 N N . LYS A 1 89 ? -15.797 10.383 -2.039 1 96.44 89 LYS A N 1
ATOM 687 C CA . LYS A 1 89 ? -15.562 11.188 -3.234 1 96.44 89 LYS A CA 1
ATOM 688 C C . LYS A 1 89 ? -16.25 12.555 -3.119 1 96.44 89 LYS A C 1
ATOM 690 O O . LYS A 1 89 ? -16.953 12.977 -4.031 1 96.44 89 LYS A O 1
ATOM 695 N N . SER A 1 90 ? -15.961 13.219 -2.027 1 96.56 90 SER A N 1
ATOM 696 C CA . SER A 1 90 ? -16.625 14.492 -1.791 1 96.56 90 SER A CA 1
ATOM 697 C C . SER A 1 90 ? -15.617 15.617 -1.59 1 96.56 90 SER A C 1
ATOM 699 O O . SER A 1 90 ? -15.984 16.797 -1.536 1 96.56 90 SER A O 1
ATOM 701 N N . ILE A 1 91 ? -14.391 15.297 -1.496 1 97.19 91 ILE A N 1
ATOM 702 C CA . ILE A 1 91 ? -13.344 16.266 -1.19 1 97.19 91 ILE A CA 1
ATOM 703 C C . ILE A 1 91 ? -12.406 16.406 -2.391 1 97.19 91 ILE A C 1
ATOM 705 O O . ILE A 1 91 ? -12.016 15.414 -3 1 97.19 91 ILE A O 1
ATOM 709 N N . ASP A 1 92 ? -12.023 17.625 -2.711 1 97.31 92 ASP A N 1
ATOM 710 C CA . ASP A 1 92 ? -11.203 17.859 -3.893 1 97.31 92 ASP A CA 1
ATOM 711 C C . ASP A 1 92 ? -9.719 17.781 -3.557 1 97.31 92 ASP A C 1
ATOM 713 O O . ASP A 1 92 ? -8.906 17.422 -4.414 1 97.31 92 ASP A O 1
ATOM 717 N N . ALA A 1 93 ? -9.445 18.141 -2.377 1 97.88 93 ALA A N 1
ATOM 718 C CA . ALA A 1 93 ? -8.039 18.125 -1.987 1 97.88 93 ALA A CA 1
ATOM 719 C C . ALA A 1 93 ? -7.883 17.844 -0.496 1 97.88 93 ALA A C 1
ATOM 721 O O . ALA A 1 93 ? -8.695 18.297 0.315 1 97.88 93 ALA A O 1
ATOM 722 N N . CYS A 1 94 ? -6.848 17.062 -0.134 1 98.38 94 CYS A N 1
ATOM 723 C CA . CYS A 1 94 ? -6.5 16.781 1.255 1 98.38 94 CYS A CA 1
ATOM 724 C C . CYS A 1 94 ? -5.062 17.188 1.553 1 98.38 94 CYS A C 1
ATOM 726 O O . CYS A 1 94 ? -4.156 16.922 0.765 1 98.38 94 CYS A O 1
ATOM 728 N N . LEU A 1 95 ? -4.891 17.875 2.652 1 98.12 95 LEU A N 1
ATOM 729 C CA . LEU A 1 95 ? -3.566 18.219 3.145 1 98.12 95 LEU A CA 1
ATOM 730 C C . LEU A 1 95 ? -3.227 17.438 4.41 1 98.12 95 LEU A C 1
ATOM 732 O O . LEU A 1 95 ? -3.971 17.484 5.391 1 98.12 95 LEU A O 1
ATOM 736 N N . LEU A 1 96 ? -2.205 16.688 4.363 1 98.06 96 LEU A N 1
ATOM 737 C CA . LEU A 1 96 ? -1.661 15.945 5.5 1 98.06 96 LEU A CA 1
ATOM 738 C C . LEU A 1 96 ? -0.256 16.438 5.84 1 98.06 96 LEU A C 1
ATOM 740 O O . LEU A 1 96 ? 0.729 15.922 5.305 1 98.06 96 LEU A O 1
ATOM 744 N N . ALA A 1 97 ? -0.163 17.359 6.75 1 96.5 97 ALA A N 1
ATOM 745 C CA . ALA A 1 97 ? 1.138 17.844 7.215 1 96.5 97 ALA A CA 1
ATOM 746 C C . ALA A 1 97 ? 1.596 17.062 8.445 1 96.5 97 ALA A C 1
ATOM 748 O O . ALA A 1 97 ? 1.117 17.312 9.562 1 96.5 97 ALA A O 1
ATOM 749 N N . GLN A 1 98 ? 2.51 16.156 8.25 1 94.5 98 GLN A N 1
ATOM 750 C CA . GLN A 1 98 ? 3.115 15.344 9.297 1 94.5 98 GLN A CA 1
ATOM 751 C C . GLN A 1 98 ? 2.08 14.438 9.953 1 94.5 98 GLN A C 1
ATOM 753 O O . GLN A 1 98 ? 2.342 13.844 11 1 94.5 98 GLN A O 1
ATOM 758 N N . THR A 1 99 ? 0.892 14.375 9.32 1 95.5 99 THR A N 1
ATOM 759 C CA . THR A 1 99 ? -0.217 13.617 9.898 1 95.5 99 THR A CA 1
ATOM 760 C C . THR A 1 99 ? 0.125 12.133 9.984 1 95.5 99 THR A C 1
ATOM 762 O O . THR A 1 99 ? -0.129 11.492 11.008 1 95.5 99 THR A O 1
ATOM 765 N N . LEU A 1 100 ? 0.74 11.602 8.977 1 94.75 100 LEU A N 1
ATOM 766 C CA . LEU A 1 100 ? 1.058 10.18 8.945 1 94.75 100 LEU A CA 1
ATOM 767 C C . LEU A 1 100 ? 2.086 9.828 10.016 1 94.75 100 LEU A C 1
ATOM 769 O O . LEU A 1 100 ? 2.068 8.719 10.562 1 94.75 100 LEU A O 1
ATOM 773 N N . SER A 1 101 ? 2.939 10.766 10.359 1 92.19 101 SER A N 1
ATOM 774 C CA . SER A 1 101 ? 4.062 10.539 11.266 1 92.19 101 SER A CA 1
ATOM 775 C C . SER A 1 101 ? 3.582 10.336 12.703 1 92.19 101 SER A C 1
ATOM 777 O O . SER A 1 101 ? 4.309 9.781 13.531 1 92.19 101 SER A O 1
ATOM 779 N N . TYR A 1 102 ? 2.428 10.742 12.977 1 91.62 102 TYR A N 1
ATOM 780 C CA . TYR A 1 102 ? 1.948 10.672 14.352 1 91.62 102 TYR A CA 1
ATOM 781 C C . TYR A 1 102 ? 0.751 9.734 14.469 1 91.62 102 TYR A C 1
ATOM 783 O O . TYR A 1 102 ? 0.051 9.734 15.484 1 91.62 102 TYR A O 1
ATOM 791 N N . SER A 1 103 ? 0.532 8.969 13.469 1 91.56 103 SER A N 1
ATOM 792 C CA . SER A 1 103 ? -0.586 8.031 13.469 1 91.56 103 SER A CA 1
ATOM 793 C C . SER A 1 103 ? -0.128 6.625 13.844 1 91.56 103 SER A C 1
ATOM 795 O O . SER A 1 103 ? 0.934 6.176 13.406 1 91.56 103 SER A O 1
ATOM 797 N N . SER A 1 104 ? -0.976 5.961 14.617 1 88.75 104 SER A N 1
ATOM 798 C CA . SER A 1 104 ? -0.732 4.562 14.953 1 88.75 104 SER A CA 1
ATOM 799 C C . SER A 1 104 ? -1.021 3.654 13.758 1 88.75 104 SER A C 1
ATOM 801 O O . SER A 1 104 ? -0.526 2.525 13.695 1 88.75 104 SER A O 1
ATOM 803 N N . ASP A 1 105 ? -1.833 4.172 12.867 1 92.62 105 ASP A N 1
ATOM 804 C CA . ASP A 1 105 ? -2.197 3.408 11.672 1 92.62 105 ASP A CA 1
ATOM 805 C C . ASP A 1 105 ? -2.244 4.305 10.438 1 92.62 105 ASP A C 1
ATOM 807 O O . ASP A 1 105 ? -3.324 4.656 9.961 1 92.62 105 ASP A O 1
ATOM 811 N N . PRO A 1 106 ? -1.093 4.602 9.898 1 95.31 106 PRO A N 1
ATOM 812 C CA . PRO A 1 106 ? -1.034 5.484 8.734 1 95.31 106 PRO A CA 1
ATOM 813 C C . PRO A 1 106 ? -1.785 4.922 7.527 1 95.31 106 PRO A C 1
ATOM 815 O O . PRO A 1 106 ? -2.33 5.68 6.723 1 95.31 106 PRO A O 1
ATOM 818 N N . HIS A 1 107 ? -1.836 3.604 7.441 1 95.88 107 HIS A N 1
ATOM 819 C CA . HIS A 1 107 ? -2.555 2.973 6.34 1 95.88 107 HIS A CA 1
ATOM 820 C C . HIS A 1 107 ? -4.039 3.318 6.379 1 95.88 107 HIS A C 1
ATOM 822 O O . HIS A 1 107 ? -4.645 3.605 5.344 1 95.88 107 HIS A O 1
ATOM 828 N N . ARG A 1 108 ? -4.551 3.32 7.531 1 95 108 ARG A N 1
ATOM 829 C CA . ARG A 1 108 ? -5.969 3.641 7.688 1 95 108 ARG A CA 1
ATOM 830 C C . ARG A 1 108 ? -6.25 5.086 7.293 1 95 108 ARG A C 1
ATOM 832 O O . ARG A 1 108 ? -7.266 5.375 6.66 1 95 108 ARG A O 1
ATOM 839 N N . ILE A 1 109 ? -5.371 5.945 7.688 1 96.88 109 ILE A N 1
ATOM 840 C CA . ILE A 1 109 ? -5.531 7.352 7.328 1 96.88 109 ILE A CA 1
ATOM 841 C C . ILE A 1 109 ? -5.527 7.496 5.809 1 96.88 109 ILE A C 1
ATOM 843 O O . ILE A 1 109 ? -6.383 8.18 5.238 1 96.88 109 ILE A O 1
ATOM 847 N N . LEU A 1 110 ? -4.609 6.828 5.16 1 97.62 110 LEU A N 1
ATOM 848 C CA . LEU A 1 110 ? -4.512 6.906 3.705 1 97.62 110 LEU A CA 1
ATOM 849 C C . LEU A 1 110 ? -5.754 6.316 3.045 1 97.62 110 LEU A C 1
ATOM 851 O O . LEU A 1 110 ? -6.23 6.836 2.033 1 97.62 110 LEU A O 1
ATOM 855 N N . ARG A 1 111 ? -6.305 5.27 3.627 1 96.12 111 ARG A N 1
ATOM 856 C CA . ARG A 1 111 ? -7.531 4.688 3.092 1 96.12 111 ARG A CA 1
ATOM 857 C C . ARG A 1 111 ? -8.703 5.66 3.219 1 96.12 111 ARG A C 1
ATOM 859 O O . ARG A 1 111 ? -9.516 5.777 2.305 1 96.12 111 ARG A O 1
ATOM 866 N N . GLU A 1 112 ? -8.719 6.312 4.367 1 96.44 112 GLU A N 1
ATOM 867 C CA . GLU A 1 112 ? -9.781 7.297 4.578 1 96.44 112 GLU A CA 1
ATOM 868 C C . GLU A 1 112 ? -9.648 8.469 3.609 1 96.44 112 GLU A C 1
ATOM 870 O O . GLU A 1 112 ? -10.641 8.914 3.035 1 96.44 112 GLU A O 1
ATOM 875 N N . VAL A 1 113 ? -8.492 8.906 3.449 1 98.06 113 VAL A N 1
ATOM 876 C CA . VAL A 1 113 ? -8.234 9.992 2.508 1 98.06 113 VAL A CA 1
ATOM 877 C C . VAL A 1 113 ? -8.625 9.555 1.098 1 98.06 113 VAL A C 1
ATOM 879 O O . VAL A 1 113 ? -9.281 10.312 0.37 1 98.06 113 VAL A O 1
ATOM 882 N N . ASP A 1 114 ? -8.242 8.344 0.743 1 97.56 114 ASP A N 1
ATOM 883 C CA . ASP A 1 114 ? -8.594 7.797 -0.564 1 97.56 114 ASP A CA 1
ATOM 884 C C . ASP A 1 114 ? -10.109 7.723 -0.739 1 97.56 114 ASP A C 1
ATOM 886 O O . ASP A 1 114 ? -10.633 7.992 -1.824 1 97.56 114 ASP A O 1
ATOM 890 N N . ARG A 1 115 ? -10.773 7.352 0.289 1 96.38 115 ARG A N 1
ATOM 891 C CA . ARG A 1 115 ? -12.227 7.219 0.26 1 96.38 115 ARG A CA 1
ATOM 892 C C . ARG A 1 115 ? -12.891 8.57 0.017 1 96.38 115 ARG A C 1
ATOM 894 O O . ARG A 1 115 ? -13.805 8.672 -0.802 1 96.38 115 ARG A O 1
ATOM 901 N N . VAL A 1 116 ? -12.453 9.609 0.666 1 97.5 116 VAL A N 1
ATOM 902 C CA . VAL A 1 116 ? -13.172 10.883 0.653 1 97.5 116 VAL A CA 1
ATOM 903 C C . VAL A 1 116 ? -12.75 11.703 -0.56 1 97.5 116 VAL A C 1
ATOM 905 O O . VAL A 1 116 ? -13.484 12.586 -1.009 1 97.5 116 VAL A O 1
ATOM 908 N N . LEU A 1 117 ? -11.594 11.453 -1.134 1 97.56 117 LEU A N 1
ATOM 909 C CA . LEU A 1 117 ? -11.094 12.219 -2.271 1 97.56 117 LEU A CA 1
ATOM 910 C C . LEU A 1 117 ? -11.867 11.875 -3.539 1 97.56 117 LEU A C 1
ATOM 912 O O . LEU A 1 117 ? -12.156 10.703 -3.793 1 97.56 117 LEU A O 1
ATOM 916 N N . VAL A 1 118 ? -12.234 12.859 -4.277 1 96.62 118 VAL A N 1
ATOM 917 C CA . VAL A 1 118 ? -12.836 12.664 -5.59 1 96.62 118 VAL A CA 1
ATOM 918 C C . VAL A 1 118 ? -11.805 12.086 -6.555 1 96.62 118 VAL A C 1
ATOM 920 O O . VAL A 1 118 ? -10.602 12.133 -6.289 1 96.62 118 VAL A O 1
ATOM 923 N N . ASP A 1 119 ? -12.305 11.516 -7.672 1 94.56 119 ASP A N 1
ATOM 924 C CA . ASP A 1 119 ? -11.391 11.125 -8.742 1 94.56 119 ASP A CA 1
ATOM 925 C C . ASP A 1 119 ? -10.641 12.344 -9.289 1 94.56 119 ASP A C 1
ATOM 927 O O . ASP A 1 119 ? -11.234 13.406 -9.477 1 94.56 119 ASP A O 1
ATOM 931 N N . ASP A 1 120 ? -9.398 12.195 -9.469 1 94.56 120 ASP A N 1
ATOM 932 C CA . ASP A 1 120 ? -8.484 13.242 -9.93 1 94.56 120 ASP A CA 1
ATOM 933 C C . ASP A 1 120 ? -8.289 14.312 -8.859 1 94.56 120 ASP A C 1
ATOM 935 O O . ASP A 1 120 ? -7.922 15.445 -9.172 1 94.56 120 ASP A O 1
ATOM 939 N N . GLY A 1 121 ? -8.727 13.961 -7.633 1 96.5 121 GLY A N 1
ATOM 940 C CA . GLY A 1 121 ? -8.453 14.852 -6.516 1 96.5 121 GLY A CA 1
ATOM 941 C C . GLY A 1 121 ? -6.98 14.938 -6.164 1 96.5 121 GLY A C 1
ATOM 942 O O . GLY A 1 121 ? -6.164 14.18 -6.691 1 96.5 121 GLY A O 1
ATOM 943 N N . TRP A 1 122 ? -6.688 15.883 -5.258 1 97.06 122 TRP A N 1
ATOM 944 C CA . TRP A 1 122 ? -5.301 16.172 -4.918 1 97.06 122 TRP A CA 1
ATOM 945 C C . TRP A 1 122 ? -4.984 15.742 -3.49 1 97.06 122 TRP A C 1
ATOM 947 O O . TRP A 1 122 ? -5.797 15.938 -2.58 1 97.06 122 TRP A O 1
ATOM 957 N N . LEU A 1 123 ? -3.828 15.109 -3.346 1 98.31 123 LEU A N 1
ATOM 958 C CA . LEU A 1 123 ? -3.293 14.773 -2.031 1 98.31 123 LEU A CA 1
ATOM 959 C C . LEU A 1 123 ? -1.942 15.438 -1.804 1 98.31 123 LEU A C 1
ATOM 961 O O . LEU A 1 123 ? -1.013 15.258 -2.592 1 98.31 123 LEU A O 1
ATOM 965 N N . ILE A 1 124 ? -1.886 16.281 -0.806 1 97.94 124 ILE A N 1
ATOM 966 C CA . ILE A 1 124 ? -0.648 16.938 -0.391 1 97.94 124 ILE A CA 1
ATOM 967 C C . ILE A 1 124 ? -0.157 16.312 0.919 1 97.94 124 ILE A C 1
ATOM 969 O O . ILE A 1 124 ? -0.858 16.359 1.934 1 97.94 124 ILE A O 1
ATOM 973 N N . LEU A 1 125 ? 1.007 15.781 0.886 1 97 125 LEU A N 1
ATOM 974 C CA . LEU A 1 125 ? 1.548 15.055 2.031 1 97 125 LEU A CA 1
ATOM 975 C C . LEU A 1 125 ? 2.953 15.539 2.367 1 97 125 LEU A C 1
ATOM 977 O O . LEU A 1 125 ? 3.785 15.711 1.473 1 97 125 LEU A O 1
ATOM 981 N N . SER A 1 126 ? 3.197 15.781 3.65 1 95.25 126 SER A N 1
ATOM 982 C CA . SER A 1 126 ? 4.551 16.062 4.113 1 95.25 126 SER A CA 1
ATOM 983 C C . SER A 1 126 ? 4.926 15.188 5.305 1 95.25 126 SER A C 1
ATOM 985 O O . SER A 1 126 ? 4.062 14.82 6.102 1 95.25 126 SER A O 1
ATOM 987 N N . THR A 1 127 ? 6.137 14.797 5.387 1 92.94 127 THR A N 1
ATOM 988 C CA . THR A 1 127 ? 6.676 14.008 6.492 1 92.94 127 THR A CA 1
ATOM 989 C C . THR A 1 127 ? 8.133 14.383 6.758 1 92.94 127 THR A C 1
ATOM 991 O O . THR A 1 127 ? 8.758 15.078 5.953 1 92.94 127 THR A O 1
ATOM 994 N N . PHE A 1 128 ? 8.562 14.016 7.938 1 89.75 128 PHE A N 1
ATOM 995 C CA . PHE A 1 128 ? 9.992 14.148 8.211 1 89.75 128 PHE A CA 1
ATOM 996 C C . PHE A 1 128 ? 10.773 13.023 7.539 1 89.75 128 PHE A C 1
ATOM 998 O O . PHE A 1 128 ? 10.328 11.867 7.531 1 89.75 128 PHE A O 1
ATOM 1005 N N . ASN A 1 129 ? 11.844 13.383 7.016 1 85.62 129 ASN A N 1
ATOM 1006 C CA . ASN A 1 129 ? 12.695 12.414 6.336 1 85.62 129 ASN A CA 1
ATOM 1007 C C . ASN A 1 129 ? 13.594 11.672 7.32 1 85.62 129 ASN A C 1
ATOM 1009 O O . ASN A 1 129 ? 14.391 12.281 8.031 1 85.62 129 ASN A O 1
ATOM 1013 N N . PRO A 1 130 ? 13.5 10.32 7.273 1 85.06 130 PRO A N 1
ATOM 1014 C CA . PRO A 1 130 ? 14.336 9.57 8.219 1 85.06 130 PRO A CA 1
ATOM 1015 C C . PRO A 1 130 ? 15.82 9.625 7.867 1 85.06 130 PRO A C 1
ATOM 1017 O O . PRO A 1 130 ? 16.672 9.469 8.75 1 85.06 130 PRO A O 1
ATOM 1020 N N . ILE A 1 131 ? 16.094 9.758 6.641 1 80.94 131 ILE A N 1
ATOM 1021 C CA . ILE A 1 131 ? 17.484 9.859 6.191 1 80.94 131 ILE A CA 1
ATOM 1022 C C . ILE A 1 131 ? 17.906 11.328 6.16 1 80.94 131 ILE A C 1
ATOM 1024 O O . ILE A 1 131 ? 18.047 11.914 5.086 1 80.94 131 ILE A O 1
ATOM 1028 N N . SER A 1 132 ? 17.969 12 7.242 1 78.88 132 SER A N 1
ATOM 1029 C CA . SER A 1 132 ? 18.297 13.406 7.422 1 78.88 132 SER A CA 1
ATOM 1030 C C . SER A 1 132 ? 18.922 13.664 8.789 1 78.88 132 SER A C 1
ATOM 1032 O O . SER A 1 132 ? 19.109 12.727 9.578 1 78.88 132 SER A O 1
ATOM 1034 N N . LEU A 1 133 ? 19.281 14.898 9.023 1 74.25 133 LEU A N 1
ATOM 1035 C CA . LEU A 1 133 ? 19.797 15.273 10.336 1 74.25 133 LEU A CA 1
ATOM 1036 C C . LEU A 1 133 ? 18.75 15.023 11.414 1 74.25 133 LEU A C 1
ATOM 1038 O O . LEU A 1 133 ? 19.094 14.625 12.531 1 74.25 133 LEU A O 1
ATOM 1042 N N . VAL A 1 134 ? 17.547 15.289 11.016 1 75.69 134 VAL A N 1
ATOM 1043 C CA . VAL A 1 134 ? 16.453 15.039 11.961 1 75.69 134 VAL A CA 1
ATOM 1044 C C . VAL A 1 134 ? 16.359 13.547 12.258 1 75.69 134 VAL A C 1
ATOM 1046 O O . VAL A 1 134 ? 16.125 13.148 13.398 1 75.69 134 VAL A O 1
ATOM 1049 N N . GLY A 1 135 ? 16.516 12.742 11.242 1 77.12 135 GLY A N 1
ATOM 1050 C CA . GLY A 1 135 ? 16.531 11.305 11.438 1 77.12 135 GLY A CA 1
ATOM 1051 C C . GLY A 1 135 ? 17.672 10.828 12.328 1 77.12 135 GLY A C 1
ATOM 1052 O O . GLY A 1 135 ? 17.484 9.914 13.133 1 77.12 135 GLY A O 1
ATOM 1053 N N . LEU A 1 136 ? 18.766 11.484 12.227 1 78.38 136 LEU A N 1
ATOM 1054 C CA . LEU A 1 136 ? 19.906 11.148 13.062 1 78.38 136 LEU A CA 1
ATOM 1055 C C . LEU A 1 136 ? 19.641 11.516 14.523 1 78.38 136 LEU A C 1
ATOM 1057 O O . LEU A 1 136 ? 20.141 10.852 15.438 1 78.38 136 LEU A O 1
ATOM 1061 N N . GLY A 1 137 ? 18.891 12.578 14.695 1 79.56 137 GLY A N 1
ATOM 1062 C CA . GLY A 1 137 ? 18.531 12.992 16.047 1 79.56 137 GLY A CA 1
ATOM 1063 C C . GLY A 1 137 ? 17.75 11.945 16.797 1 79.56 137 GLY A C 1
ATOM 1064 O O . GLY A 1 137 ? 17.797 11.891 18.031 1 79.56 137 GLY A O 1
ATOM 1065 N N . LYS A 1 138 ? 17.078 11.109 16.062 1 80.56 138 LYS A N 1
ATOM 1066 C CA . LYS A 1 138 ? 16.297 10.039 16.672 1 80.56 138 LYS A CA 1
ATOM 1067 C C . LYS A 1 138 ? 17.188 9.062 17.438 1 80.56 138 LYS A C 1
ATOM 1069 O O . LYS A 1 138 ? 16.734 8.383 18.359 1 80.56 138 LYS A O 1
ATOM 1074 N N . LEU A 1 139 ? 18.438 9.016 17.062 1 80.5 139 LEU A N 1
ATOM 1075 C CA . LEU A 1 139 ? 19.375 8.07 17.672 1 80.5 139 LEU A CA 1
ATOM 1076 C C . LEU A 1 139 ? 19.922 8.617 18.969 1 80.5 139 LEU A C 1
ATOM 1078 O O . LEU A 1 139 ? 20.531 7.879 19.75 1 80.5 139 LEU A O 1
ATOM 1082 N N . ILE A 1 140 ? 19.719 9.844 19.219 1 81.62 140 ILE A N 1
ATOM 1083 C CA . ILE A 1 140 ? 20.234 10.477 20.438 1 81.62 140 ILE A CA 1
ATOM 1084 C C . ILE A 1 140 ? 19.203 10.344 21.562 1 81.62 140 ILE A C 1
ATOM 1086 O O . ILE A 1 140 ? 18.094 10.859 21.453 1 81.62 140 ILE A O 1
ATOM 1090 N N . PRO A 1 141 ? 19.359 9.602 22.594 1 81.06 141 PRO A N 1
ATOM 1091 C CA . PRO A 1 141 ? 18.406 9.242 23.656 1 81.06 141 PRO A CA 1
ATOM 1092 C C . PRO A 1 141 ? 17.672 10.453 24.219 1 81.06 141 PRO A C 1
ATOM 1094 O O . PRO A 1 141 ? 16.469 10.367 24.484 1 81.06 141 PRO A O 1
ATOM 1097 N N . ARG A 1 142 ? 18.156 11.609 24.5 1 79.38 142 ARG A N 1
ATOM 1098 C CA . ARG A 1 142 ? 17.453 12.758 25.062 1 79.38 142 ARG A CA 1
ATOM 1099 C C . ARG A 1 142 ? 16.609 13.453 24 1 79.38 142 ARG A C 1
ATOM 1101 O O . ARG A 1 142 ? 15.5 13.906 24.297 1 79.38 142 ARG A O 1
ATOM 1108 N N . LEU A 1 143 ? 17 13.305 22.875 1 77.12 143 LEU A N 1
ATOM 1109 C CA . LEU A 1 143 ? 16.328 14 21.766 1 77.12 143 LEU A CA 1
ATOM 1110 C C . LEU A 1 143 ? 15.172 13.156 21.234 1 77.12 143 LEU A C 1
ATOM 1112 O O . LEU A 1 143 ? 14.18 13.703 20.75 1 77.12 143 LEU A O 1
ATOM 1116 N N . ASN A 1 144 ? 15.211 11.859 21.438 1 75.06 144 ASN A N 1
ATOM 1117 C CA . ASN A 1 144 ? 14.266 10.938 20.812 1 75.06 144 ASN A CA 1
ATOM 1118 C C . ASN A 1 144 ? 12.898 10.984 21.5 1 75.06 144 ASN A C 1
ATOM 1120 O O . ASN A 1 144 ? 11.938 10.391 21.016 1 75.06 144 ASN A O 1
ATOM 1124 N N . LYS A 1 145 ? 12.812 11.812 22.562 1 79.69 145 LYS A N 1
ATOM 1125 C CA . LYS A 1 145 ? 11.539 11.953 23.266 1 79.69 145 LYS A CA 1
ATOM 1126 C C . LYS A 1 145 ? 10.844 13.258 22.891 1 79.69 145 LYS A C 1
ATOM 1128 O O . LYS A 1 145 ? 9.664 13.453 23.203 1 79.69 145 LYS A O 1
ATOM 1133 N N . LYS A 1 146 ? 11.641 14.023 22.234 1 83.25 146 LYS A N 1
ATOM 1134 C CA . LYS A 1 146 ? 11.117 15.328 21.828 1 83.25 146 LYS A CA 1
ATOM 1135 C C . LYS A 1 146 ? 10.648 15.297 20.375 1 83.25 146 LYS A C 1
ATOM 1137 O O . LYS A 1 146 ? 11.141 14.5 19.578 1 83.25 146 LYS A O 1
ATOM 1142 N N . HIS A 1 147 ? 9.719 16.203 20.094 1 84.94 147 HIS A N 1
ATOM 1143 C CA . HIS A 1 147 ? 9.297 16.375 18.703 1 84.94 147 HIS A CA 1
ATOM 1144 C C . HIS A 1 147 ? 10.352 17.125 17.891 1 84.94 147 HIS A C 1
ATOM 1146 O O . HIS A 1 147 ? 10.953 18.078 18.391 1 84.94 147 HIS A O 1
ATOM 1152 N N . PRO A 1 148 ? 10.594 16.656 16.688 1 82.94 148 PRO A N 1
ATOM 1153 C CA . PRO A 1 148 ? 9.922 15.664 15.852 1 82.94 148 PRO A CA 1
ATOM 1154 C C . PRO A 1 148 ? 10.586 14.289 15.938 1 82.94 148 PRO A C 1
ATOM 1156 O O . PRO A 1 148 ? 10.203 13.367 15.211 1 82.94 148 PRO A O 1
ATOM 1159 N N . TYR A 1 149 ? 11.484 14.148 16.844 1 76.38 149 TYR A N 1
ATOM 1160 C CA . TYR A 1 149 ? 12.328 12.961 16.875 1 76.38 149 TYR A CA 1
ATOM 1161 C C . TYR A 1 149 ? 11.539 11.742 17.328 1 76.38 149 TYR A C 1
ATOM 1163 O O . TYR A 1 149 ? 11.883 10.609 16.984 1 76.38 149 TYR A O 1
ATOM 1171 N N . CYS A 1 150 ? 10.492 12 18.047 1 77 150 CYS A N 1
ATOM 1172 C CA . CYS A 1 150 ? 9.688 10.891 18.547 1 77 150 CYS A CA 1
ATOM 1173 C C . CYS A 1 150 ? 8.68 10.43 17.5 1 77 150 CYS A C 1
ATOM 1175 O O . CYS A 1 150 ? 8.094 9.359 17.625 1 77 150 CYS A O 1
ATOM 1177 N N . SER A 1 151 ? 8.555 11.211 16.5 1 84.44 151 SER A N 1
ATOM 1178 C CA . SER A 1 151 ? 7.566 10.898 15.477 1 84.44 151 SER A CA 1
ATOM 1179 C C . SER A 1 151 ? 8.031 9.734 14.602 1 84.44 151 SER A C 1
ATOM 1181 O O . SER A 1 151 ? 9.211 9.375 14.609 1 84.44 151 SER A O 1
ATOM 1183 N N . ARG A 1 152 ? 7.047 9.156 13.93 1 86.38 152 ARG A N 1
ATOM 1184 C CA . ARG A 1 152 ? 7.395 8.172 12.914 1 86.38 152 ARG A CA 1
ATOM 1185 C C . ARG A 1 152 ? 7.844 8.844 11.625 1 86.38 152 ARG A C 1
ATOM 1187 O O . ARG A 1 152 ? 7.34 9.914 11.266 1 86.38 152 ARG A O 1
ATOM 1194 N N . MET A 1 153 ? 8.844 8.203 11.164 1 87.12 153 MET A N 1
ATOM 1195 C CA . MET A 1 153 ? 9.344 8.742 9.906 1 87.12 153 MET A CA 1
ATOM 1196 C C . MET A 1 153 ? 9.328 7.68 8.805 1 87.12 153 MET A C 1
ATOM 1198 O O . MET A 1 153 ? 9.664 6.52 9.062 1 87.12 153 MET A O 1
ATOM 1202 N N . PHE A 1 154 ? 8.844 8.102 7.715 1 88.44 154 PHE A N 1
ATOM 1203 C CA . PHE A 1 154 ? 8.766 7.203 6.566 1 88.44 154 PHE A CA 1
ATOM 1204 C C . PHE A 1 154 ? 9.633 7.711 5.422 1 88.44 154 PHE A C 1
ATOM 1206 O O . PHE A 1 154 ? 9.703 8.914 5.176 1 88.44 154 PHE A O 1
ATOM 1213 N N . THR A 1 155 ? 10.195 6.762 4.812 1 88.06 155 THR A N 1
ATOM 1214 C CA . THR A 1 155 ? 10.969 7.148 3.643 1 88.06 155 THR A CA 1
ATOM 1215 C C . THR A 1 155 ? 10.047 7.555 2.494 1 88.06 155 THR A C 1
ATOM 1217 O O . THR A 1 155 ? 8.898 7.113 2.426 1 88.06 155 THR A O 1
ATOM 1220 N N . GLN A 1 156 ? 10.547 8.414 1.711 1 87.56 156 GLN A N 1
ATOM 1221 C CA . GLN A 1 156 ? 9.812 8.867 0.531 1 87.56 156 GLN A CA 1
ATOM 1222 C C . GLN A 1 156 ? 9.43 7.688 -0.359 1 87.56 156 GLN A C 1
ATOM 1224 O O . GLN A 1 156 ? 8.328 7.66 -0.915 1 87.56 156 GLN A O 1
ATOM 1229 N N . MET A 1 157 ? 10.273 6.75 -0.49 1 87.44 157 MET A N 1
ATOM 1230 C CA . MET A 1 157 ? 10.031 5.578 -1.331 1 87.44 157 MET A CA 1
ATOM 1231 C C . MET A 1 157 ? 8.852 4.77 -0.817 1 87.44 157 MET A C 1
ATOM 1233 O O . MET A 1 157 ? 8.023 4.305 -1.604 1 87.44 157 MET A O 1
ATOM 1237 N N . ARG A 1 158 ? 8.781 4.625 0.448 1 90.94 158 ARG A N 1
ATOM 1238 C CA . ARG A 1 158 ? 7.695 3.863 1.052 1 90.94 158 ARG A CA 1
ATOM 1239 C C . ARG A 1 158 ? 6.352 4.547 0.816 1 90.94 158 ARG A C 1
ATOM 1241 O O . ARG A 1 158 ? 5.375 3.898 0.435 1 90.94 158 ARG A O 1
ATOM 1248 N N . ILE A 1 159 ? 6.359 5.848 0.974 1 93.44 159 ILE A N 1
ATOM 1249 C CA . ILE A 1 159 ? 5.125 6.598 0.795 1 93.44 159 ILE A CA 1
ATOM 1250 C C . ILE A 1 159 ? 4.695 6.547 -0.669 1 93.44 159 ILE A C 1
ATOM 1252 O O . ILE A 1 159 ? 3.514 6.355 -0.97 1 93.44 159 ILE A O 1
ATOM 1256 N N . THR A 1 160 ? 5.648 6.707 -1.521 1 93.56 160 THR A N 1
ATOM 1257 C CA . THR A 1 160 ? 5.34 6.633 -2.943 1 93.56 160 THR A CA 1
ATOM 1258 C C . THR A 1 160 ? 4.832 5.246 -3.318 1 93.56 160 THR A C 1
ATOM 1260 O O . THR A 1 160 ? 3.941 5.113 -4.16 1 93.56 160 THR A O 1
ATOM 1263 N N . ASP A 1 161 ? 5.422 4.23 -2.693 1 94 161 ASP A N 1
ATOM 1264 C CA . ASP A 1 161 ? 4.953 2.863 -2.893 1 94 161 ASP A CA 1
ATOM 1265 C C . ASP A 1 161 ? 3.496 2.713 -2.467 1 94 161 ASP A C 1
ATOM 1267 O O . ASP A 1 161 ? 2.691 2.121 -3.189 1 94 161 ASP A O 1
ATOM 1271 N N . TRP A 1 162 ? 3.105 3.277 -1.312 1 95.69 162 TRP A N 1
ATOM 1272 C CA . TRP A 1 162 ? 1.728 3.26 -0.833 1 95.69 162 TRP A CA 1
ATOM 1273 C C . TRP A 1 162 ? 0.801 3.967 -1.815 1 95.69 162 TRP A C 1
ATOM 1275 O O . TRP A 1 162 ? -0.244 3.432 -2.189 1 95.69 162 TRP A O 1
ATOM 1285 N N . LEU A 1 163 ? 1.229 5.109 -2.227 1 96.38 163 LEU A N 1
ATOM 1286 C CA . LEU A 1 163 ? 0.403 5.91 -3.123 1 96.38 163 LEU A CA 1
ATOM 1287 C C . LEU A 1 163 ? 0.233 5.219 -4.473 1 96.38 163 LEU A C 1
ATOM 1289 O O . LEU A 1 163 ? -0.831 5.305 -5.09 1 96.38 163 LEU A O 1
ATOM 1293 N N . GLY A 1 164 ? 1.308 4.531 -4.883 1 94.69 164 GLY A N 1
ATOM 1294 C CA . GLY A 1 164 ? 1.2 3.744 -6.102 1 94.69 164 GLY A CA 1
ATOM 1295 C C . GLY A 1 164 ? 0.151 2.65 -6.016 1 94.69 164 GLY A C 1
ATOM 1296 O O . GLY A 1 164 ? -0.624 2.451 -6.953 1 94.69 164 GLY A O 1
ATOM 1297 N N . LEU A 1 165 ? 0.166 2.002 -4.922 1 95.25 165 LEU A N 1
ATOM 1298 C CA . LEU A 1 165 ? -0.791 0.923 -4.699 1 95.25 165 LEU A CA 1
ATOM 1299 C C . LEU A 1 165 ? -2.221 1.453 -4.719 1 95.25 165 LEU A C 1
ATOM 1301 O O . LEU A 1 165 ? -3.135 0.769 -5.184 1 95.25 165 LEU A O 1
ATOM 1305 N N . LEU A 1 166 ? -2.398 2.666 -4.266 1 95.38 166 LEU A N 1
ATOM 1306 C CA . LEU A 1 166 ? -3.719 3.287 -4.234 1 95.38 166 LEU A CA 1
ATOM 1307 C C . LEU A 1 166 ? -4.016 3.996 -5.551 1 95.38 166 LEU A C 1
ATOM 1309 O O . LEU A 1 166 ? -5.023 4.691 -5.672 1 95.38 166 LEU A O 1
ATOM 1313 N N . ASN A 1 167 ? -3.133 3.916 -6.492 1 94.81 167 ASN A N 1
ATOM 1314 C CA . ASN A 1 167 ? -3.277 4.418 -7.852 1 94.81 167 ASN A CA 1
ATOM 1315 C C . ASN A 1 167 ? -3.193 5.941 -7.898 1 94.81 167 ASN A C 1
ATOM 1317 O O . ASN A 1 167 ? -3.945 6.59 -8.633 1 94.81 167 ASN A O 1
ATOM 1321 N N . TYR A 1 168 ? -2.318 6.484 -7.078 1 96.31 168 TYR A N 1
ATOM 1322 C CA . TYR A 1 168 ? -2.002 7.91 -7.137 1 96.31 168 TYR A CA 1
ATOM 1323 C C . TYR A 1 168 ? -0.816 8.164 -8.062 1 96.31 168 TYR A C 1
ATOM 1325 O O . TYR A 1 168 ? 0.136 7.383 -8.086 1 96.31 168 TYR A O 1
ATOM 1333 N N . GLU A 1 169 ? -0.938 9.203 -8.773 1 95.25 169 GLU A N 1
ATOM 1334 C CA . GLU A 1 169 ? 0.207 9.695 -9.539 1 95.25 169 GLU A CA 1
ATOM 1335 C C . GLU A 1 169 ? 0.954 10.781 -8.773 1 95.25 169 GLU A C 1
ATOM 1337 O O . GLU A 1 169 ? 0.382 11.828 -8.453 1 95.25 169 GLU A O 1
ATOM 1342 N N . VAL A 1 170 ? 2.188 10.531 -8.477 1 95.25 170 VAL A N 1
ATOM 1343 C CA . VAL A 1 170 ? 3.002 11.523 -7.789 1 95.25 170 VAL A CA 1
ATOM 1344 C C . VAL A 1 170 ? 3.467 12.586 -8.773 1 95.25 170 VAL A C 1
ATOM 1346 O O . VAL A 1 170 ? 4.285 12.312 -9.656 1 95.25 170 VAL A O 1
ATOM 1349 N N . ILE A 1 171 ? 2.904 13.766 -8.648 1 94.44 171 ILE A N 1
ATOM 1350 C CA . ILE A 1 171 ? 3.164 14.867 -9.57 1 94.44 171 ILE A CA 1
ATOM 1351 C C . ILE A 1 171 ? 4.461 15.57 -9.18 1 94.44 171 ILE A C 1
ATOM 1353 O O . ILE A 1 171 ? 5.223 16 -10.039 1 94.44 171 ILE A O 1
ATOM 1357 N N . HIS A 1 172 ? 4.633 15.664 -7.902 1 93.12 172 HIS A N 1
ATOM 1358 C CA . HIS A 1 172 ? 5.797 16.375 -7.379 1 93.12 172 HIS A CA 1
ATOM 1359 C C . HIS A 1 172 ? 6.277 15.742 -6.074 1 93.12 172 HIS A C 1
ATOM 1361 O O . HIS A 1 172 ? 5.465 15.344 -5.234 1 93.12 172 HIS A O 1
ATOM 1367 N N . GLN A 1 173 ? 7.555 15.555 -6.02 1 91.06 173 GLN A N 1
ATOM 1368 C CA . GLN A 1 173 ? 8.203 15.078 -4.805 1 91.06 173 GLN A CA 1
ATOM 1369 C C . GLN A 1 173 ? 9.5 15.828 -4.539 1 91.06 173 GLN A C 1
ATOM 1371 O O . GLN A 1 173 ? 10.32 16 -5.438 1 91.06 173 GLN A O 1
ATOM 1376 N N . THR A 1 174 ? 9.617 16.375 -3.35 1 84.62 174 THR A N 1
ATOM 1377 C CA . THR A 1 174 ? 10.82 17.125 -3.041 1 84.62 174 THR A CA 1
ATOM 1378 C C . THR A 1 174 ? 11.242 16.906 -1.593 1 84.62 174 THR A C 1
ATOM 1380 O O . THR A 1 174 ? 10.414 16.578 -0.741 1 84.62 174 THR A O 1
ATOM 1383 N N . HIS A 1 175 ? 12.562 16.875 -1.486 1 79.31 175 HIS A N 1
ATOM 1384 C CA . HIS A 1 175 ? 13.156 17 -0.163 1 79.31 175 HIS A CA 1
ATOM 1385 C C . HIS A 1 175 ? 13.688 18.406 0.077 1 79.31 175 HIS A C 1
ATOM 1387 O O . HIS A 1 175 ? 14.281 19.016 -0.819 1 79.31 175 HIS A O 1
ATOM 1393 N N . PHE A 1 176 ? 13.258 19.047 1.082 1 73.62 176 PHE A N 1
ATOM 1394 C CA . PHE A 1 176 ? 13.82 20.391 1.254 1 73.62 176 PHE A CA 1
ATOM 1395 C C . PHE A 1 176 ? 14.328 20.578 2.678 1 73.62 176 PHE A C 1
ATOM 1397 O O . PHE A 1 176 ? 13.898 19.875 3.598 1 73.62 176 PHE A O 1
ATOM 1404 N N . HIS A 1 177 ? 15.523 21.25 2.688 1 62 177 HIS A N 1
ATOM 1405 C CA . HIS A 1 177 ? 16.234 21.578 3.92 1 62 177 HIS A CA 1
ATOM 1406 C C . HIS A 1 177 ? 15.633 22.797 4.594 1 62 177 HIS A C 1
ATOM 1408 O O . HIS A 1 177 ? 15.164 23.719 3.918 1 62 177 HIS A O 1
ATOM 1414 N N . VAL A 1 178 ? 15.219 22.547 6.004 1 57.44 178 VAL A N 1
ATOM 1415 C CA . VAL A 1 178 ? 14.891 23.734 6.789 1 57.44 178 VAL A CA 1
ATOM 1416 C C . VAL A 1 178 ? 16.156 24.312 7.414 1 57.44 178 VAL A C 1
ATOM 1418 O O . VAL A 1 178 ? 16.938 23.578 8.047 1 57.44 178 VAL A O 1
ATOM 1421 N N . THR A 1 179 ? 16.875 25.156 6.785 1 51.03 179 THR A N 1
ATOM 1422 C CA . THR A 1 179 ? 18.016 25.781 7.434 1 51.03 179 THR A CA 1
ATOM 1423 C C . THR A 1 179 ? 17.578 26.625 8.633 1 51.03 179 THR A C 1
ATOM 1425 O O . THR A 1 179 ? 16.844 27.594 8.477 1 51.03 179 THR A O 1
ATOM 1428 N N . PRO A 1 180 ? 17.422 26.016 9.836 1 47.75 180 PRO A 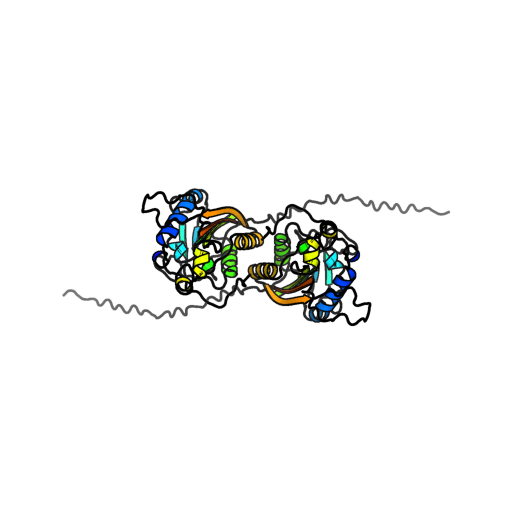N 1
ATOM 1429 C CA . PRO A 1 180 ? 17.078 26.906 10.945 1 47.75 180 PRO A CA 1
ATOM 1430 C C . PRO A 1 180 ? 17.734 28.281 10.828 1 47.75 180 PRO A C 1
ATOM 1432 O O . PRO A 1 180 ? 17.125 29.297 11.203 1 47.75 180 PRO A O 1
ATOM 1435 N N . TRP A 1 181 ? 19.125 28.203 11 1 43.53 181 TRP A N 1
ATOM 1436 C CA . TRP A 1 181 ? 19.984 29.328 11.375 1 43.53 181 TRP A CA 1
ATOM 1437 C C . TRP A 1 181 ? 20.078 30.344 10.242 1 43.53 181 TRP A C 1
ATOM 1439 O O . TRP A 1 181 ? 20.953 31.203 10.234 1 43.53 181 TRP A O 1
ATOM 1449 N N . ARG A 1 182 ? 19.375 30.188 9.25 1 44.41 182 ARG A N 1
ATOM 1450 C CA . ARG A 1 182 ? 19.734 31.297 8.367 1 44.41 182 ARG A CA 1
ATOM 1451 C C . ARG A 1 182 ? 19.609 32.625 9.086 1 44.41 182 ARG A C 1
ATOM 1453 O O . ARG A 1 182 ? 19.688 33.688 8.461 1 44.41 182 ARG A O 1
ATOM 1460 N N . ARG A 1 183 ? 19.203 32.688 10.328 1 40.03 183 ARG A N 1
ATOM 1461 C CA . ARG A 1 183 ? 19.391 34.094 10.703 1 40.03 183 ARG A CA 1
ATOM 1462 C C . ARG A 1 183 ? 20.812 34.531 10.406 1 40.03 183 ARG A C 1
ATOM 1464 O O . ARG A 1 183 ? 21.047 35.688 10.023 1 40.03 183 ARG A O 1
ATOM 1471 N N . ASN A 1 184 ? 21.938 33.969 11.156 1 37.03 184 ASN A N 1
ATOM 1472 C CA . ASN A 1 184 ? 23.234 34.594 11.039 1 37.03 184 ASN A CA 1
ATOM 1473 C C . ASN A 1 184 ? 23.875 34.344 9.672 1 37.03 184 ASN A C 1
ATOM 1475 O O . ASN A 1 184 ? 23.875 33.219 9.188 1 37.03 184 ASN A O 1
ATOM 1479 N N . LYS A 1 185 ? 24.078 35.375 8.734 1 37.5 185 LYS A N 1
ATOM 1480 C CA . LYS A 1 185 ? 24.75 35.625 7.457 1 37.5 185 LYS A CA 1
ATOM 1481 C C . LYS A 1 185 ? 26.016 34.781 7.332 1 37.5 185 LYS A C 1
ATOM 1483 O O . LYS A 1 185 ? 26.828 35.031 6.438 1 37.5 185 LYS A O 1
ATOM 1488 N N . GLY A 1 186 ? 26.672 34.375 8.375 1 37.56 186 GLY A N 1
ATOM 1489 C CA . GLY A 1 186 ? 28.016 33.875 8.133 1 37.56 186 GLY A CA 1
ATOM 1490 C C . GLY A 1 186 ? 28.062 32.719 7.152 1 37.56 186 GLY A C 1
ATOM 1491 O O . GLY A 1 186 ? 27.047 32.125 6.855 1 37.56 186 GLY A O 1
ATOM 1492 N N . LYS A 1 187 ? 29.281 32.531 6.379 1 37.03 187 LYS A N 1
ATOM 1493 C CA . LYS A 1 187 ? 29.734 31.734 5.242 1 37.03 187 LYS A CA 1
ATOM 1494 C C . LYS A 1 187 ? 29.359 30.266 5.414 1 37.03 187 LYS A C 1
ATOM 1496 O O . LYS A 1 187 ? 29.906 29.391 4.738 1 37.03 187 LYS A O 1
ATOM 1501 N N . LEU A 1 188 ? 29.031 29.922 6.512 1 38.12 188 LEU A N 1
ATOM 1502 C CA . LEU A 1 188 ? 28.938 28.469 6.492 1 38.12 188 LEU A CA 1
ATOM 1503 C C . LEU A 1 188 ? 28.141 28 5.281 1 38.12 188 LEU A C 1
ATOM 1505 O O . LEU A 1 188 ? 27.047 28.5 5.012 1 38.12 188 LEU A O 1
ATOM 1509 N N . ASN A 1 189 ? 28.938 27.234 4.391 1 36 189 ASN A N 1
ATOM 1510 C CA . ASN A 1 189 ? 28.625 26.766 3.043 1 36 189 ASN A CA 1
ATOM 1511 C C . ASN A 1 189 ? 27.172 26.375 2.9 1 36 189 ASN A C 1
ATOM 1513 O O . ASN A 1 189 ? 26.656 25.578 3.688 1 36 189 ASN A O 1
ATOM 1517 N N . LYS A 1 190 ? 26.344 27.234 2.529 1 38.78 190 LYS A N 1
ATOM 1518 C CA . LYS A 1 190 ? 25 27.172 1.933 1 38.78 190 LYS A CA 1
ATOM 1519 C C . LYS A 1 190 ? 24.703 25.766 1.406 1 38.78 190 LYS A C 1
ATOM 1521 O O . LYS A 1 190 ? 23.547 25.438 1.131 1 38.78 190 LYS A O 1
ATOM 1526 N N . HIS A 1 191 ? 25.797 25.094 0.937 1 37.22 191 HIS A N 1
ATOM 1527 C CA . HIS A 1 191 ? 25.703 23.938 0.06 1 37.22 191 HIS A CA 1
ATOM 1528 C C . HIS A 1 191 ? 25.547 22.641 0.864 1 37.22 191 HIS A C 1
ATOM 1530 O O . HIS A 1 191 ? 25.734 21.547 0.33 1 37.22 191 HIS A O 1
ATOM 1536 N N . ILE A 1 192 ? 25.922 22.734 2.172 1 40.66 192 ILE A N 1
ATOM 1537 C CA . ILE A 1 192 ? 25.844 21.344 2.586 1 40.66 192 ILE A CA 1
ATOM 1538 C C . ILE A 1 192 ? 24.438 20.797 2.312 1 40.66 192 ILE A C 1
ATOM 1540 O O . ILE A 1 192 ? 23.469 21.281 2.891 1 40.66 192 ILE A O 1
ATOM 1544 N N . PRO A 1 193 ? 24.281 20.25 1.188 1 42.59 193 PRO A N 1
ATOM 1545 C CA . PRO A 1 193 ? 23 19.578 0.898 1 42.59 193 PRO A CA 1
ATOM 1546 C C . PRO A 1 193 ? 22.406 18.891 2.121 1 42.59 193 PRO A C 1
ATOM 1548 O O . PRO A 1 193 ? 22.984 17.906 2.615 1 42.59 193 PRO A O 1
ATOM 1551 N N . MET A 1 194 ? 22.5 19.469 3.373 1 42.69 194 MET A N 1
ATOM 1552 C CA . MET A 1 194 ? 21.75 18.688 4.359 1 42.69 194 MET A CA 1
ATOM 1553 C C . MET A 1 194 ? 20.516 18.047 3.727 1 42.69 194 MET A C 1
ATOM 1555 O O . MET A 1 194 ? 19.703 18.734 3.113 1 42.69 194 MET A O 1
ATOM 1559 N N . LEU A 1 195 ? 20.625 16.875 3.457 1 56.41 195 LEU A N 1
ATOM 1560 C CA . LEU A 1 195 ? 19.578 16 2.938 1 56.41 195 LEU A CA 1
ATOM 1561 C C . LEU A 1 195 ? 18.234 16.344 3.543 1 56.41 195 LEU A C 1
ATOM 1563 O O . LEU A 1 195 ? 18.141 16.719 4.715 1 56.41 195 LEU A O 1
ATOM 1567 N N . GLY A 1 196 ? 17.359 17.094 2.916 1 71.38 196 GLY A N 1
ATOM 1568 C CA . GLY A 1 196 ? 16.094 17.734 3.252 1 71.38 196 GLY A CA 1
ATOM 1569 C C . GLY A 1 196 ? 15.312 16.984 4.316 1 71.38 196 GLY A C 1
ATOM 1570 O O . GLY A 1 196 ? 15.125 15.773 4.219 1 71.38 196 GLY A O 1
ATOM 1571 N N . CYS A 1 197 ? 15.156 17.688 5.52 1 81.38 197 CYS A N 1
ATOM 1572 C CA . CYS A 1 197 ? 14.508 17.125 6.699 1 81.38 197 CYS A CA 1
ATOM 1573 C C . CYS A 1 197 ? 13.023 16.891 6.445 1 81.38 197 CYS A C 1
ATOM 1575 O O . CYS A 1 197 ? 12.391 16.094 7.137 1 81.38 197 CYS A O 1
ATOM 1577 N N . LEU A 1 198 ? 12.594 17.625 5.441 1 88.38 198 LEU A N 1
ATOM 1578 C CA . LEU A 1 198 ? 11.172 17.5 5.152 1 88.38 198 LEU A CA 1
ATOM 1579 C C . LEU A 1 198 ? 10.953 16.906 3.764 1 88.38 198 LEU A C 1
ATOM 1581 O O . LEU A 1 198 ? 11.703 17.203 2.832 1 88.38 198 LEU A O 1
ATOM 1585 N N . THR A 1 199 ? 10.031 16.031 3.715 1 90.44 199 THR A N 1
ATOM 1586 C CA . THR A 1 199 ? 9.578 15.516 2.43 1 90.44 199 THR A CA 1
ATOM 1587 C C . THR A 1 199 ? 8.188 16.062 2.088 1 90.44 199 THR A C 1
ATOM 1589 O O . THR A 1 199 ? 7.309 16.109 2.947 1 90.44 199 THR A O 1
ATOM 1592 N N . LEU A 1 200 ? 8.062 16.609 0.925 1 94 200 LEU A N 1
ATOM 1593 C CA . LEU A 1 200 ? 6.77 17.062 0.411 1 94 200 LEU A CA 1
ATOM 1594 C C . LEU A 1 200 ? 6.371 16.266 -0.826 1 94 200 LEU A C 1
ATOM 1596 O O . LEU A 1 200 ? 7.164 16.125 -1.76 1 94 200 LEU A O 1
ATOM 1600 N N . ILE A 1 201 ? 5.199 15.695 -0.801 1 96.19 201 ILE A N 1
ATOM 1601 C CA . ILE A 1 201 ? 4.684 14.93 -1.932 1 96.19 201 ILE A CA 1
ATOM 1602 C C . ILE A 1 201 ? 3.334 15.492 -2.365 1 96.19 201 ILE A C 1
ATOM 1604 O O . ILE A 1 201 ? 2.436 15.672 -1.539 1 96.19 201 ILE A O 1
ATOM 1608 N N . ILE A 1 202 ? 3.225 15.867 -3.604 1 97.12 202 ILE A N 1
ATOM 1609 C CA . ILE A 1 202 ? 1.963 16.25 -4.227 1 97.12 202 ILE A CA 1
ATOM 1610 C C . ILE A 1 202 ? 1.516 15.164 -5.203 1 97.12 202 ILE A C 1
ATOM 1612 O O . ILE A 1 202 ? 2.252 14.812 -6.125 1 97.12 202 ILE A O 1
ATOM 1616 N N . ALA A 1 203 ? 0.341 14.625 -4.906 1 97.69 203 ALA A N 1
ATOM 1617 C CA . ALA A 1 203 ? -0.126 13.508 -5.715 1 97.69 203 ALA A CA 1
ATOM 1618 C C . ALA A 1 203 ? -1.568 13.719 -6.168 1 97.69 203 ALA A C 1
ATOM 1620 O O . ALA A 1 203 ? -2.316 14.477 -5.543 1 97.69 203 ALA A O 1
ATOM 1621 N N . ARG A 1 204 ? -1.906 13.016 -7.281 1 97.06 204 ARG A N 1
ATOM 1622 C CA . ARG A 1 204 ? -3.262 13.047 -7.82 1 97.06 204 ARG A CA 1
ATOM 1623 C C . ARG A 1 204 ? -3.863 11.648 -7.871 1 97.06 204 ARG A C 1
ATOM 1625 O O . ARG A 1 204 ? -3.188 10.688 -8.25 1 97.06 204 ARG A O 1
ATOM 1632 N N . LYS A 1 205 ? -5.102 11.57 -7.414 1 96.62 205 LYS A N 1
ATOM 1633 C CA . LYS A 1 205 ? -5.812 10.297 -7.477 1 96.62 205 LYS A CA 1
ATOM 1634 C C . LYS A 1 205 ? -6.238 9.977 -8.906 1 96.62 205 LYS A C 1
ATOM 1636 O O . LYS A 1 205 ? -7.02 10.711 -9.508 1 96.62 205 LYS A O 1
ATOM 1641 N N . ARG A 1 206 ? -5.711 8.789 -9.43 1 91.75 206 ARG A N 1
ATOM 1642 C CA . ARG A 1 206 ? -6.039 8.438 -10.805 1 91.75 206 ARG A CA 1
ATOM 1643 C C . ARG A 1 206 ? -7.07 7.316 -10.859 1 91.75 206 ARG A C 1
ATOM 1645 O O . ARG A 1 206 ? -7.055 6.414 -10.016 1 91.75 206 ARG A O 1
ATOM 1652 N N . THR A 1 207 ? -8.148 7.488 -11.508 1 77.25 207 THR A N 1
ATOM 1653 C CA . THR A 1 207 ? -9.125 6.414 -11.648 1 77.25 207 THR A CA 1
ATOM 1654 C C . THR A 1 207 ? -9.016 5.77 -13.031 1 77.25 207 THR A C 1
ATOM 1656 O O . THR A 1 207 ? -8.688 6.441 -14.008 1 77.25 207 THR A O 1
ATOM 1659 N N . ILE A 1 208 ? -8.695 4.496 -13.078 1 61.94 208 ILE A N 1
ATOM 1660 C CA . ILE A 1 208 ? -8.719 3.766 -14.336 1 61.94 208 ILE A CA 1
ATOM 1661 C C . ILE A 1 208 ? -10.141 3.758 -14.906 1 61.94 208 ILE A C 1
ATOM 1663 O O . ILE A 1 208 ? -11.078 3.354 -14.227 1 61.94 208 ILE A O 1
ATOM 1667 N N . PRO A 1 209 ? -10.297 4.492 -16.016 1 51.56 209 PRO A N 1
ATOM 1668 C CA . PRO A 1 209 ? -11.625 4.395 -16.625 1 51.56 209 PRO A CA 1
ATOM 1669 C C . PRO A 1 209 ? -12.062 2.947 -16.844 1 51.56 209 PRO A C 1
ATOM 1671 O O . PRO A 1 209 ? -11.281 2.135 -17.359 1 51.56 209 PRO A O 1
ATOM 1674 N N . LEU A 1 210 ? -12.625 2.307 -15.898 1 45.81 210 LEU A N 1
ATOM 1675 C CA . LEU A 1 210 ? -13.281 1.059 -16.266 1 45.81 210 LEU A CA 1
ATOM 1676 C C . LEU A 1 210 ? -14.07 1.229 -17.562 1 45.81 210 LEU A C 1
ATOM 1678 O O . LEU A 1 210 ? -15.297 1.379 -17.531 1 45.81 210 LEU A O 1
ATOM 1682 N N . THR A 1 211 ? -13.797 2.199 -18.438 1 39.56 211 THR A N 1
ATOM 1683 C CA . THR A 1 211 ? -14.633 2.119 -19.625 1 39.56 211 THR A CA 1
ATOM 1684 C C . THR A 1 211 ? -14.547 0.734 -20.266 1 39.56 211 THR A C 1
ATOM 1686 O O . THR A 1 211 ? -13.5 0.352 -20.781 1 39.56 211 THR A O 1
ATOM 1689 N N . PHE A 1 212 ? -15.039 -0.224 -19.641 1 39.47 212 PHE A N 1
ATOM 1690 C CA . PHE A 1 212 ? -15.531 -1.271 -20.531 1 39.47 212 PHE A CA 1
ATOM 1691 C C . PHE A 1 212 ? -16.188 -0.667 -21.766 1 39.47 212 PHE A C 1
ATOM 1693 O O . PHE A 1 212 ? -17.297 -0.153 -21.703 1 39.47 212 PHE A O 1
ATOM 1700 N N . THR A 1 213 ? -15.539 0.027 -22.562 1 35.25 213 THR A N 1
ATOM 1701 C CA . THR A 1 213 ? -16.203 0.042 -23.859 1 35.25 213 THR A CA 1
ATOM 1702 C C . THR A 1 213 ? -16.422 -1.378 -24.375 1 35.25 213 THR A C 1
ATOM 1704 O O . THR A 1 213 ? -15.453 -2.129 -24.547 1 35.25 213 THR A O 1
ATOM 1707 N N . PRO A 1 214 ? -17.562 -2.006 -24.328 1 34.97 214 PRO A N 1
ATOM 1708 C CA . PRO A 1 214 ? -17.828 -3.176 -25.156 1 34.97 214 PRO A CA 1
ATOM 1709 C C . PRO A 1 214 ? -17.172 -3.078 -26.531 1 34.97 214 PRO A C 1
ATOM 1711 O O . PRO A 1 214 ? -17.438 -2.129 -27.281 1 34.97 214 PRO A O 1
ATOM 1714 N N . MET A 1 215 ? -16.062 -3.158 -26.75 1 29.77 215 MET A N 1
ATOM 1715 C CA . MET A 1 215 ? -15.836 -3.434 -28.156 1 29.77 215 MET A CA 1
ATOM 1716 C C . MET A 1 215 ? -16.859 -4.434 -28.688 1 29.77 215 MET A C 1
ATOM 1718 O O . MET A 1 215 ? -16.984 -5.539 -28.156 1 29.77 215 MET A O 1
ATOM 1722 N N . ARG A 1 216 ? -17.938 -4.078 -29.391 1 32.97 216 ARG A N 1
ATOM 1723 C CA . ARG A 1 216 ? -18.75 -4.824 -30.344 1 32.97 216 ARG A CA 1
ATOM 1724 C C . ARG A 1 216 ? -17.922 -5.855 -31.094 1 32.97 216 ARG A C 1
ATOM 1726 O O . ARG A 1 216 ? -17.047 -5.492 -31.891 1 32.97 216 ARG A O 1
ATOM 1733 N N . ALA A 1 217 ? -17.484 -6.848 -30.578 1 30.48 217 ALA A N 1
ATOM 1734 C CA . ALA A 1 217 ? -17.328 -7.926 -31.562 1 30.48 217 ALA A CA 1
ATOM 1735 C C . ALA A 1 217 ? -18.422 -7.875 -32.625 1 30.48 217 ALA A C 1
ATOM 1737 O O . ALA A 1 217 ? -19.609 -7.828 -32.281 1 30.48 217 ALA A O 1
ATOM 1738 N N . ARG A 1 218 ? -18.219 -7.242 -33.688 1 29.42 218 ARG A N 1
ATOM 1739 C CA . ARG A 1 218 ? -18.969 -7.637 -34.875 1 29.42 218 ARG A CA 1
ATOM 1740 C C . ARG A 1 218 ? -19.234 -9.141 -34.875 1 29.42 218 ARG A C 1
ATOM 1742 O O . ARG A 1 218 ? -18.297 -9.938 -35.031 1 29.42 218 ARG A O 1
ATOM 1749 N N . LEU A 1 219 ? -19.953 -9.602 -33.906 1 29.84 219 LEU A N 1
ATOM 1750 C CA . LEU A 1 219 ? -20.656 -10.828 -34.25 1 29.84 219 LEU A CA 1
ATOM 1751 C C . LEU A 1 219 ? -21.109 -10.789 -35.719 1 29.84 219 LEU A C 1
ATOM 1753 O O . LEU A 1 219 ? -22 -10.008 -36.062 1 29.84 219 LEU A O 1
ATOM 1757 N N . ARG A 1 220 ? -20.203 -10.68 -36.656 1 28.47 220 ARG A N 1
ATOM 1758 C CA . ARG A 1 220 ? -20.656 -11.203 -37.938 1 28.47 220 ARG A CA 1
ATOM 1759 C C . ARG A 1 220 ? -21.422 -12.508 -37.75 1 28.47 220 ARG A C 1
ATOM 1761 O O . ARG A 1 220 ? -20.891 -13.477 -37.219 1 28.47 220 ARG A O 1
ATOM 1768 N N . LYS A 1 221 ? -22.75 -12.375 -37.688 1 30.17 221 LYS A N 1
ATOM 1769 C CA . LYS A 1 221 ? -23.734 -13.367 -38.094 1 30.17 221 LYS A CA 1
ATOM 1770 C C . LYS A 1 221 ? -23.219 -14.203 -39.25 1 30.17 221 LYS A C 1
ATOM 1772 O O . LYS A 1 221 ? -23.156 -13.719 -40.406 1 30.17 221 LYS A O 1
ATOM 1777 N N . ALA A 1 222 ? -22.141 -14.789 -39.156 1 27.77 222 ALA A N 1
ATOM 1778 C CA . ALA A 1 222 ? -22.156 -15.828 -40.188 1 27.77 222 ALA A CA 1
ATOM 1779 C C . ALA A 1 222 ? -23.5 -16.562 -40.188 1 27.77 222 ALA A C 1
ATOM 1781 O O . ALA A 1 222 ? -24 -16.969 -39.156 1 27.77 222 ALA A O 1
ATOM 1782 N N . SER A 1 223 ? -24.375 -16.062 -41.031 1 27.58 223 SER A N 1
ATOM 1783 C CA . SER A 1 223 ? -25.484 -16.812 -41.625 1 27.58 223 SER A CA 1
ATOM 1784 C C . SER A 1 223 ? -25.156 -18.281 -41.75 1 27.58 223 SER A C 1
ATOM 1786 O O . SER A 1 223 ? -24.266 -18.656 -42.531 1 27.58 223 SER A O 1
ATOM 1788 N N . VAL A 1 224 ? -24.688 -18.875 -40.656 1 25.03 224 VAL A N 1
ATOM 1789 C CA . VAL A 1 224 ? -24.844 -20.312 -40.875 1 25.03 224 VAL A CA 1
ATOM 1790 C C . VAL A 1 224 ? -26.203 -20.594 -41.531 1 25.03 224 VAL A C 1
ATOM 1792 O O . VAL A 1 224 ? -27.25 -20.391 -40.906 1 25.03 224 VAL A O 1
ATOM 1795 N N . ARG A 1 225 ? -26.312 -20.094 -42.781 1 26.09 225 ARG A N 1
ATOM 1796 C CA . ARG A 1 225 ? -27.203 -20.797 -43.688 1 26.09 225 ARG A CA 1
ATOM 1797 C C . ARG A 1 225 ? -27.188 -22.297 -43.438 1 26.09 225 ARG A C 1
ATOM 1799 O O . ARG A 1 225 ? -26.109 -22.922 -43.438 1 26.09 225 ARG A O 1
ATOM 1806 N N . ARG A 1 226 ? -27.984 -22.719 -42.438 1 27.69 226 ARG A N 1
ATOM 1807 C CA . ARG A 1 226 ? -28.578 -24.047 -42.438 1 27.69 226 ARG A CA 1
ATOM 1808 C C . ARG A 1 226 ? -28.734 -24.594 -43.844 1 27.69 226 ARG A C 1
ATOM 1810 O O . ARG A 1 226 ? -29.484 -25.531 -44.094 1 27.69 226 ARG A O 1
ATOM 1817 N N . THR A 1 227 ? -28.203 -23.781 -44.844 1 23.98 227 THR A N 1
ATOM 1818 C CA . THR A 1 227 ? -28.531 -24.469 -46.094 1 23.98 227 THR A CA 1
ATOM 1819 C C . THR A 1 227 ? -27.875 -25.859 -46.125 1 23.98 227 THR A C 1
ATOM 1821 O O . THR A 1 227 ? -26.703 -26 -46.469 1 23.98 227 THR A O 1
ATOM 1824 N N . VAL A 1 228 ? -27.391 -26.469 -44.875 1 24.12 228 VAL A N 1
ATOM 1825 C CA . VAL A 1 228 ? -27.266 -27.891 -45.188 1 24.12 228 VAL A CA 1
ATOM 1826 C C . VAL A 1 228 ? -28.484 -28.359 -45.969 1 24.12 228 VAL A C 1
ATOM 1828 O O . VAL A 1 228 ? -29.609 -28.344 -45.438 1 24.12 228 VAL A O 1
ATOM 1831 N N . GLY A 1 229 ? -28.672 -27.797 -47.156 1 22.08 229 GLY A N 1
ATOM 1832 C CA . GLY A 1 229 ? -29.344 -28.5 -48.25 1 22.08 229 GLY A CA 1
ATOM 1833 C C . GLY A 1 229 ? -29.125 -30 -48.188 1 22.08 229 GLY A C 1
ATOM 1834 O O . GLY A 1 229 ? -28 -30.484 -48.25 1 22.08 229 GLY A O 1
ATOM 1835 N N . ALA A 1 230 ? -29.875 -30.734 -47.281 1 26.84 230 ALA A N 1
ATOM 1836 C CA . ALA A 1 230 ? -30.344 -32.125 -47.406 1 26.84 230 ALA A CA 1
ATOM 1837 C C . ALA A 1 230 ? -30.578 -32.469 -48.875 1 26.84 230 ALA A C 1
ATOM 1839 O O . ALA A 1 230 ? -31.531 -31.984 -49.5 1 26.84 230 ALA A O 1
ATOM 1840 N N . THR A 1 231 ? -29.578 -32.125 -49.719 1 23.95 231 THR A N 1
ATOM 1841 C CA . THR A 1 231 ? -29.828 -32.781 -51 1 23.95 231 THR A CA 1
ATOM 1842 C C . THR A 1 231 ? -30.141 -34.25 -50.812 1 23.95 231 THR A C 1
ATOM 1844 O O . THR A 1 231 ? -29.406 -34.969 -50.094 1 23.95 231 THR A O 1
ATOM 1847 N N . ARG A 1 232 ? -31.469 -34.625 -50.906 1 27.77 232 ARG A N 1
ATOM 1848 C CA . ARG A 1 232 ? -32.156 -35.875 -51.219 1 27.77 232 ARG A CA 1
ATOM 1849 C C . ARG A 1 232 ? -31.344 -36.719 -52.188 1 27.77 232 ARG A C 1
ATOM 1851 O O . ARG A 1 232 ? -31.297 -36.406 -53.406 1 27.77 232 ARG A O 1
ATOM 1858 N N . ILE A 1 233 ? -30 -36.781 -51.906 1 22.83 233 ILE A N 1
ATOM 1859 C CA . ILE A 1 233 ? -29.531 -37.781 -52.844 1 22.83 233 ILE A CA 1
ATOM 1860 C C . ILE A 1 233 ? -30.391 -39.062 -52.719 1 22.83 233 ILE A C 1
ATOM 1862 O O . ILE A 1 233 ? -30.484 -39.625 -51.625 1 22.83 233 ILE A O 1
ATOM 1866 N N . TYR A 1 234 ? -31.5 -39.062 -53.531 1 22.7 234 TYR A N 1
ATOM 1867 C CA . TYR A 1 234 ? -32.219 -40.188 -54.062 1 22.7 234 TYR A CA 1
ATOM 1868 C C . TYR A 1 234 ? -31.281 -41.344 -54.438 1 22.7 234 TYR A C 1
ATOM 1870 O O . TYR A 1 234 ? -30.484 -41.219 -55.375 1 22.7 234 TYR A O 1
ATOM 1878 N N . ARG A 1 235 ? -30.422 -41.781 -53.469 1 21.89 235 ARG A N 1
ATOM 1879 C CA . ARG A 1 235 ? -29.984 -43.062 -53.938 1 21.89 235 ARG A CA 1
ATOM 1880 C C . ARG A 1 235 ? -31.156 -43.906 -54.438 1 21.89 235 ARG A C 1
ATOM 1882 O O . ARG A 1 235 ? -32.094 -44.156 -53.688 1 21.89 235 ARG A O 1
ATOM 1889 N N . ARG A 1 236 ? -31.266 -43.781 -55.75 1 23.44 236 ARG A N 1
ATOM 1890 C CA . ARG A 1 236 ? -31.5 -44.938 -56.594 1 23.44 236 ARG A CA 1
ATOM 1891 C C . ARG A 1 236 ? -30.438 -46 -56.344 1 23.44 236 ARG A C 1
ATOM 1893 O O . ARG A 1 236 ? -29.25 -45.688 -56.188 1 23.44 236 ARG A O 1
ATOM 1900 N N . MET B 1 1 ? 14.625 1.293 -2.412 1 45.72 1 MET B N 1
ATOM 1901 C CA . MET B 1 1 ? 13.547 0.389 -2.812 1 45.72 1 MET B CA 1
ATOM 1902 C C . MET B 1 1 ? 13.062 0.713 -4.223 1 45.72 1 MET B C 1
ATOM 1904 O O . MET B 1 1 ? 12.844 1.879 -4.555 1 45.72 1 MET B O 1
ATOM 1908 N N . LYS B 1 2 ? 13.219 -0.154 -5.129 1 54.91 2 LYS B N 1
ATOM 1909 C CA . LYS B 1 2 ? 12.844 0.047 -6.523 1 54.91 2 LYS B CA 1
ATOM 1910 C C . LYS B 1 2 ? 11.344 0.266 -6.664 1 54.91 2 LYS B C 1
ATOM 1912 O O . LYS B 1 2 ? 10.555 -0.243 -5.863 1 54.91 2 LYS B O 1
ATOM 1917 N N . SER B 1 3 ? 10.984 1.211 -7.523 1 64.88 3 SER B N 1
ATOM 1918 C CA . SER B 1 3 ? 9.586 1.443 -7.855 1 64.88 3 SER B CA 1
ATOM 1919 C C . SER B 1 3 ? 8.867 0.134 -8.164 1 64.88 3 SER B C 1
ATOM 1921 O O . SER B 1 3 ? 9.469 -0.799 -8.703 1 64.88 3 SER B O 1
ATOM 1923 N N . ALA B 1 4 ? 7.711 -0.011 -7.703 1 74.75 4 ALA B N 1
ATOM 1924 C CA . ALA B 1 4 ? 6.93 -1.207 -8 1 74.75 4 ALA B CA 1
ATOM 1925 C C . ALA B 1 4 ? 6.609 -1.291 -9.492 1 74.75 4 ALA B C 1
ATOM 1927 O O . ALA B 1 4 ? 6.328 -2.373 -10.016 1 74.75 4 ALA B O 1
ATOM 1928 N N . GLN B 1 5 ? 6.613 -0.137 -10.148 1 72.25 5 GLN B N 1
ATOM 1929 C CA . GLN B 1 5 ? 6.348 -0.136 -11.586 1 72.25 5 GLN B CA 1
ATOM 1930 C C . GLN B 1 5 ? 7.645 -0.102 -12.391 1 72.25 5 GLN B C 1
ATOM 1932 O O . GLN B 1 5 ? 8.523 0.722 -12.125 1 72.25 5 GLN B O 1
ATOM 1937 N N . ILE B 1 6 ? 7.91 -1.121 -13.156 1 66.56 6 ILE B N 1
ATOM 1938 C CA . ILE B 1 6 ? 9.109 -1.147 -13.984 1 66.56 6 ILE B CA 1
ATOM 1939 C C . ILE B 1 6 ? 8.719 -1.288 -15.453 1 66.56 6 ILE B C 1
ATOM 1941 O O . ILE B 1 6 ? 7.773 -2.01 -15.781 1 66.56 6 ILE B O 1
ATOM 1945 N N . PRO B 1 7 ? 9.391 -0.579 -16.188 1 61.34 7 PRO B N 1
ATOM 1946 C CA . PRO B 1 7 ? 9.094 -0.63 -17.625 1 61.34 7 PRO B CA 1
ATOM 1947 C C . PRO B 1 7 ? 9.414 -1.989 -18.234 1 61.34 7 PRO B C 1
ATOM 1949 O O . PRO B 1 7 ? 8.844 -2.355 -19.266 1 61.34 7 PRO B O 1
ATOM 1952 N N . GLN B 1 8 ? 10.312 -2.723 -17.672 1 63.66 8 GLN B N 1
ATOM 1953 C CA . GLN B 1 8 ? 10.719 -3.947 -18.359 1 63.66 8 GLN B CA 1
ATOM 1954 C C . GLN B 1 8 ? 9.727 -5.074 -18.109 1 63.66 8 GLN B C 1
ATOM 1956 O O . GLN B 1 8 ? 9.312 -5.309 -16.969 1 63.66 8 GLN B O 1
ATOM 1961 N N . THR B 1 9 ? 9.234 -5.488 -19.234 1 66.38 9 THR B N 1
ATOM 1962 C CA . THR B 1 9 ? 8.305 -6.613 -19.172 1 66.38 9 THR B CA 1
ATOM 1963 C C . THR B 1 9 ? 9.062 -7.934 -19.078 1 66.38 9 THR B C 1
ATOM 1965 O O . THR B 1 9 ? 9.859 -8.266 -19.953 1 66.38 9 THR B O 1
ATOM 1968 N N . ILE B 1 10 ? 9.25 -8.445 -17.969 1 78.19 10 ILE B N 1
ATOM 1969 C CA . ILE B 1 10 ? 9.789 -9.789 -17.797 1 78.19 10 ILE B CA 1
ATOM 1970 C C . ILE B 1 10 ? 8.766 -10.82 -18.266 1 78.19 10 ILE B C 1
ATOM 1972 O O . ILE B 1 10 ? 7.594 -10.75 -17.891 1 78.19 10 ILE B O 1
ATOM 1976 N N . VAL B 1 11 ? 9.211 -11.609 -19.188 1 80.25 11 VAL B N 1
ATOM 1977 C CA . VAL B 1 11 ? 8.32 -12.641 -19.688 1 80.25 11 VAL B CA 1
ATOM 1978 C C . VAL B 1 11 ? 8.094 -13.703 -18.625 1 80.25 11 VAL B C 1
ATOM 1980 O O . VAL B 1 11 ? 9.047 -14.297 -18.109 1 80.25 11 VAL B O 1
ATOM 1983 N N . ALA B 1 12 ? 6.922 -13.875 -18.297 1 87.44 12 ALA B N 1
ATOM 1984 C CA . ALA B 1 12 ? 6.578 -14.875 -17.297 1 87.44 12 ALA B CA 1
ATOM 1985 C C . ALA B 1 12 ? 6.699 -16.281 -17.859 1 87.44 12 ALA B C 1
ATOM 1987 O O . ALA B 1 12 ? 6.383 -16.531 -19.016 1 87.44 12 ALA B O 1
ATOM 1988 N N . PRO B 1 13 ? 7.191 -17.25 -17.062 1 89.75 13 PRO B N 1
ATOM 1989 C CA . PRO B 1 13 ? 7.199 -18.656 -17.516 1 89.75 13 PRO B CA 1
ATOM 1990 C C . PRO B 1 13 ? 5.797 -19.203 -17.734 1 89.75 13 PRO B C 1
ATOM 1992 O O . PRO B 1 13 ? 4.863 -18.844 -17.016 1 89.75 13 PRO B O 1
ATOM 1995 N N . ASP B 1 14 ? 5.672 -20.094 -18.656 1 88.62 14 ASP B N 1
ATOM 1996 C CA . ASP B 1 14 ? 4.375 -20.688 -18.969 1 88.62 14 ASP B CA 1
ATOM 1997 C C . ASP B 1 14 ? 4.07 -21.859 -18.047 1 88.62 14 ASP B C 1
ATOM 1999 O O . ASP B 1 14 ? 2.914 -22.25 -17.906 1 88.62 14 ASP B O 1
ATOM 2003 N N . SER B 1 15 ? 5.164 -22.391 -17.547 1 91.56 15 SER B N 1
ATOM 2004 C CA . SER B 1 15 ? 5.039 -23.562 -16.688 1 91.56 15 SER B CA 1
ATOM 2005 C C . SER B 1 15 ? 6.137 -23.594 -15.625 1 91.56 15 SER B C 1
ATOM 2007 O O . SER B 1 15 ? 7.184 -22.969 -15.797 1 91.56 15 SER B O 1
ATOM 2009 N N . TRP B 1 16 ? 5.887 -24.328 -14.594 1 92.56 16 TRP B N 1
ATOM 2010 C CA . TRP B 1 16 ? 6.906 -24.531 -13.57 1 92.56 16 TRP B CA 1
ATOM 2011 C C . TRP B 1 16 ? 8.117 -25.25 -14.141 1 92.56 16 TRP B C 1
ATOM 2013 O O . TRP B 1 16 ? 9.242 -25.094 -13.648 1 92.56 16 TRP B O 1
ATOM 2023 N N . ASP B 1 17 ? 7.906 -26.016 -15.219 1 90.94 17 ASP B N 1
ATOM 2024 C CA . ASP B 1 17 ? 8.984 -26.766 -15.859 1 90.94 17 ASP B CA 1
ATOM 2025 C C . ASP B 1 17 ? 10 -25.812 -16.5 1 90.94 17 ASP B C 1
ATOM 2027 O O . ASP B 1 17 ? 11.133 -26.203 -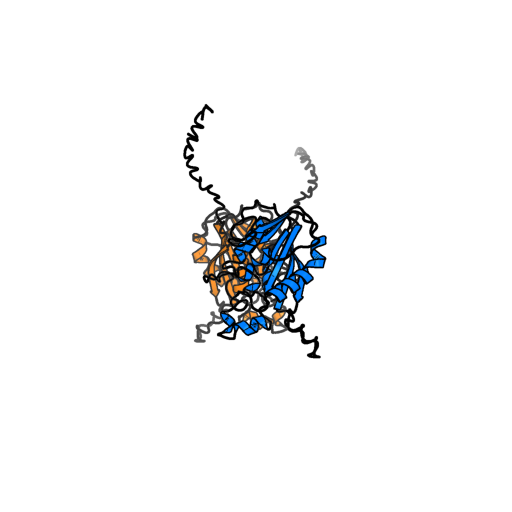16.781 1 90.94 17 ASP B O 1
ATOM 2031 N N . ASP B 1 18 ? 9.609 -24.578 -16.703 1 90.31 18 ASP B N 1
ATOM 2032 C CA . ASP B 1 18 ? 10.484 -23.578 -17.328 1 90.31 18 ASP B CA 1
ATOM 2033 C C . ASP B 1 18 ? 11.391 -22.922 -16.297 1 90.31 18 ASP B C 1
ATOM 2035 O O . ASP B 1 18 ? 12.273 -22.141 -16.641 1 90.31 18 ASP B O 1
ATOM 2039 N N . ILE B 1 19 ? 11.234 -23.25 -15.062 1 88.44 19 ILE B N 1
ATOM 2040 C CA . ILE B 1 19 ? 12 -22.656 -13.969 1 88.44 19 ILE B CA 1
ATOM 2041 C C . ILE B 1 19 ? 12.984 -23.703 -13.422 1 88.44 19 ILE B C 1
ATOM 2043 O O . ILE B 1 19 ? 12.625 -24.859 -13.242 1 88.44 19 ILE B O 1
ATOM 2047 N N . THR B 1 20 ? 14.234 -23.219 -13.195 1 83.44 20 THR B N 1
ATOM 2048 C CA . THR B 1 20 ? 15.211 -24.109 -12.57 1 83.44 20 THR B CA 1
ATOM 2049 C C . THR B 1 20 ? 14.68 -24.641 -11.242 1 83.44 20 THR B C 1
ATOM 2051 O O . THR B 1 20 ? 14.312 -23.859 -10.359 1 83.44 20 THR B O 1
ATOM 2054 N N . CYS B 1 21 ? 14.492 -26 -11.102 1 81.62 21 CYS B N 1
ATOM 2055 C CA . CYS B 1 21 ? 13.969 -26.656 -9.914 1 81.62 21 CYS B CA 1
ATOM 2056 C C . CYS B 1 21 ? 12.5 -26.312 -9.695 1 81.62 21 CYS B C 1
ATOM 2058 O O . CYS B 1 21 ? 12.031 -26.281 -8.562 1 81.62 21 CYS B O 1
ATOM 2060 N N . GLY B 1 22 ? 11.82 -26.016 -10.805 1 88.5 22 GLY B N 1
ATOM 2061 C CA . GLY B 1 22 ? 10.445 -25.547 -10.734 1 88.5 22 GLY B CA 1
ATOM 2062 C C . GLY B 1 22 ? 9.492 -26.562 -10.133 1 88.5 22 GLY B C 1
ATOM 2063 O O . GLY B 1 22 ? 8.586 -26.188 -9.375 1 88.5 22 GLY B O 1
ATOM 2064 N N . GLN B 1 23 ? 9.727 -27.828 -10.477 1 87.69 23 GLN B N 1
ATOM 2065 C CA . GLN B 1 23 ? 8.852 -28.891 -9.953 1 87.69 23 GLN B CA 1
ATOM 2066 C C . GLN B 1 23 ? 8.945 -28.969 -8.43 1 87.69 23 GLN B C 1
ATOM 2068 O O . GLN B 1 23 ? 7.938 -29.188 -7.758 1 87.69 23 GLN B O 1
ATOM 2073 N N . PHE B 1 24 ? 10.117 -28.672 -7.953 1 84.94 24 PHE B N 1
ATOM 2074 C CA . PHE B 1 24 ? 10.312 -28.719 -6.508 1 84.94 24 PHE B CA 1
ATOM 2075 C C . PHE B 1 24 ? 9.602 -27.547 -5.832 1 84.94 24 PHE B C 1
ATOM 2077 O O . PHE B 1 24 ? 9 -27.719 -4.766 1 84.94 24 PHE B O 1
ATOM 2084 N N . TYR B 1 25 ? 9.695 -26.406 -6.48 1 88.56 25 TYR B N 1
ATOM 2085 C CA . TYR B 1 25 ? 9 -25.25 -5.938 1 88.56 25 TYR B CA 1
ATOM 2086 C C . TYR B 1 25 ? 7.492 -25.484 -5.914 1 88.56 25 TYR B C 1
ATOM 2088 O O . TYR B 1 25 ? 6.828 -25.188 -4.918 1 88.56 25 TYR B O 1
ATOM 2096 N N . ARG B 1 26 ? 6.988 -26.031 -6.973 1 92.06 26 ARG B N 1
ATOM 2097 C CA . ARG B 1 26 ? 5.555 -26.297 -7.09 1 92.06 26 ARG B CA 1
ATOM 2098 C C . ARG B 1 26 ? 5.086 -27.266 -6.016 1 92.06 26 ARG B C 1
ATOM 2100 O O . ARG B 1 26 ? 4.086 -27.016 -5.34 1 92.06 26 ARG B O 1
ATOM 2107 N N . GLU B 1 27 ? 5.801 -28.359 -5.891 1 89.69 27 GLU B N 1
ATOM 2108 C CA . GLU B 1 27 ? 5.43 -29.391 -4.918 1 89.69 27 GLU B CA 1
ATOM 2109 C C . GLU B 1 27 ? 5.484 -28.844 -3.496 1 89.69 27 GLU B C 1
ATOM 2111 O O . GLU B 1 27 ? 4.621 -29.141 -2.672 1 89.69 27 GLU B O 1
ATOM 2116 N N . SER B 1 28 ? 6.523 -28.062 -3.24 1 88.12 28 SER B N 1
ATOM 2117 C CA . SER B 1 28 ? 6.656 -27.469 -1.914 1 88.12 28 SER B CA 1
ATOM 2118 C C . SER B 1 28 ? 5.496 -26.516 -1.615 1 88.12 28 SER B C 1
ATOM 2120 O O . SER B 1 28 ? 4.977 -26.5 -0.497 1 88.12 28 SER B O 1
ATOM 2122 N N . LEU B 1 29 ? 5.133 -25.781 -2.561 1 91.75 29 LEU B N 1
ATOM 2123 C CA . LEU B 1 29 ? 4.012 -24.859 -2.412 1 91.75 29 LEU B CA 1
ATOM 2124 C C . LEU B 1 29 ? 2.713 -25.625 -2.178 1 91.75 29 LEU B C 1
ATOM 2126 O O . LEU B 1 29 ? 1.925 -25.266 -1.302 1 91.75 29 LEU B O 1
ATOM 2130 N N . GLU B 1 30 ? 2.471 -26.703 -2.969 1 93.12 30 GLU B N 1
ATOM 2131 C CA . GLU B 1 30 ? 1.269 -27.516 -2.828 1 93.12 30 GLU B CA 1
ATOM 2132 C C . GLU B 1 30 ? 1.186 -28.141 -1.438 1 93.12 30 GLU B C 1
ATOM 2134 O O . GLU B 1 30 ? 0.111 -28.188 -0.834 1 93.12 30 GLU B O 1
ATOM 2139 N N . GLN B 1 31 ? 2.332 -28.516 -0.962 1 89.62 31 GLN B N 1
ATOM 2140 C CA . GLN B 1 31 ? 2.369 -29.109 0.372 1 89.62 31 GLN B CA 1
ATOM 2141 C C . GLN B 1 31 ? 2.033 -28.078 1.44 1 89.62 31 GLN B C 1
ATOM 2143 O O . GLN B 1 31 ? 1.293 -28.359 2.383 1 89.62 31 GLN B O 1
ATOM 2148 N N . ALA B 1 32 ? 2.58 -26.938 1.287 1 89.88 32 ALA B N 1
ATOM 2149 C CA . ALA B 1 32 ? 2.352 -25.859 2.26 1 89.88 32 ALA B CA 1
ATOM 2150 C C . ALA B 1 32 ? 0.893 -25.422 2.254 1 89.88 32 ALA B C 1
ATOM 2152 O O . ALA B 1 32 ? 0.373 -24.969 3.275 1 89.88 32 ALA B O 1
ATOM 2153 N N . LEU B 1 33 ? 0.208 -25.594 1.135 1 93.56 33 LEU B N 1
ATOM 2154 C CA . LEU B 1 33 ? -1.152 -25.094 0.968 1 93.56 33 LEU B CA 1
ATOM 2155 C C . LEU B 1 33 ? -2.172 -26.141 1.415 1 93.56 33 LEU B C 1
ATOM 2157 O O . LEU B 1 33 ? -3.342 -25.812 1.635 1 93.56 33 LEU B O 1
ATOM 2161 N N . LEU B 1 34 ? -1.8 -27.375 1.581 1 92.44 34 LEU B N 1
ATOM 2162 C CA . LEU B 1 34 ? -2.689 -28.5 1.856 1 92.44 34 LEU B CA 1
ATOM 2163 C C . LEU B 1 34 ? -3.561 -28.219 3.076 1 92.44 34 LEU B C 1
ATOM 2165 O O . LEU B 1 34 ? -4.777 -28.422 3.035 1 92.44 34 LEU B O 1
ATOM 2169 N N . PRO B 1 35 ? -2.965 -27.656 4.145 1 92.12 35 PRO B N 1
ATOM 2170 C CA . PRO B 1 35 ? -3.791 -27.453 5.336 1 92.12 35 PRO B CA 1
ATOM 2171 C C . PRO B 1 35 ? -4.766 -26.281 5.191 1 92.12 35 PRO B C 1
ATOM 2173 O O . PRO B 1 35 ? -5.676 -26.141 6.008 1 92.12 35 PRO B O 1
ATOM 2176 N N . TRP B 1 36 ? -4.613 -25.5 4.16 1 93.31 36 TRP B N 1
ATOM 2177 C CA . TRP B 1 36 ? -5.379 -24.266 4.059 1 93.31 36 TRP B CA 1
ATOM 2178 C C . TRP B 1 36 ? -6.598 -24.438 3.158 1 93.31 36 TRP B C 1
ATOM 2180 O O . TRP B 1 36 ? -7.613 -23.766 3.33 1 93.31 36 TRP B O 1
ATOM 2190 N N . TRP B 1 37 ? -6.543 -25.375 2.242 1 94 37 TRP B N 1
ATOM 2191 C CA . TRP B 1 37 ? -7.594 -25.547 1.245 1 94 37 TRP B CA 1
ATOM 2192 C C . TRP B 1 37 ? -8.938 -25.812 1.914 1 94 37 TRP B C 1
ATOM 2194 O O . TRP B 1 37 ? -9.953 -25.203 1.554 1 94 37 TRP B O 1
ATOM 2204 N N . PRO B 1 38 ? -8.969 -26.641 2.975 1 92.88 38 PRO B N 1
ATOM 2205 C CA . PRO B 1 38 ? -10.25 -26.922 3.617 1 92.88 38 PRO B CA 1
ATOM 2206 C C . PRO B 1 38 ? -10.82 -25.719 4.355 1 92.88 38 PRO B C 1
ATOM 2208 O O . PRO B 1 38 ? -12.008 -25.703 4.688 1 92.88 38 PRO B O 1
ATOM 2211 N N . LYS B 1 39 ? -10.016 -24.703 4.605 1 92.81 39 LYS B N 1
ATOM 2212 C CA . LYS B 1 39 ? -10.445 -23.531 5.355 1 92.81 39 LYS B CA 1
ATOM 2213 C C . LYS B 1 39 ? -11.062 -22.484 4.434 1 92.81 39 LYS B C 1
ATOM 2215 O O . LYS B 1 39 ? -11.703 -21.547 4.898 1 92.81 39 LYS B O 1
ATOM 2220 N N . LEU B 1 40 ? -10.844 -22.719 3.189 1 92.44 40 LEU B N 1
ATOM 2221 C CA . LEU B 1 40 ? -11.367 -21.766 2.209 1 92.44 40 LEU B CA 1
ATOM 2222 C C . LEU B 1 40 ? -12.781 -22.141 1.794 1 92.44 40 LEU B C 1
ATOM 2224 O O . LEU B 1 40 ? -13.016 -23.25 1.281 1 92.44 40 LEU B O 1
ATOM 2228 N N . PHE B 1 41 ? -13.664 -21.234 2.08 1 89.94 41 PHE B N 1
ATOM 2229 C CA . PHE B 1 41 ? -15.055 -21.5 1.743 1 89.94 41 PHE B CA 1
ATOM 2230 C C . PHE B 1 41 ? -15.555 -20.5 0.697 1 89.94 41 PHE B C 1
ATOM 2232 O O . PHE B 1 41 ? -15.039 -19.391 0.604 1 89.94 41 PHE B O 1
ATOM 2239 N N . GLY B 1 42 ? -16.469 -20.953 -0.081 1 91.56 42 GLY B N 1
ATOM 2240 C CA . GLY B 1 42 ? -17.094 -20.094 -1.078 1 91.56 42 GLY B CA 1
ATOM 2241 C C . GLY B 1 42 ? -17.391 -20.812 -2.379 1 91.56 42 GLY B C 1
ATOM 2242 O O . GLY B 1 42 ? -17.469 -22.047 -2.41 1 91.56 42 GLY B O 1
ATOM 2243 N N . PHE B 1 43 ? -17.531 -20.062 -3.428 1 91.19 43 PHE B N 1
ATOM 2244 C CA . PHE B 1 43 ? -17.984 -20.656 -4.684 1 91.19 43 PHE B CA 1
ATOM 2245 C C . PHE B 1 43 ? -16.875 -20.641 -5.723 1 91.19 43 PHE B C 1
ATOM 2247 O O . PHE B 1 43 ? -16.688 -21.609 -6.461 1 91.19 43 PHE B O 1
ATOM 2254 N N . HIS B 1 44 ? -16.078 -19.547 -5.75 1 94.88 44 HIS B N 1
ATOM 2255 C CA . HIS B 1 44 ? -15.133 -19.391 -6.844 1 94.88 44 HIS B CA 1
ATOM 2256 C C . HIS B 1 44 ? -13.727 -19.141 -6.32 1 94.88 44 HIS B C 1
ATOM 2258 O O . HIS B 1 44 ? -13.523 -18.25 -5.484 1 94.88 44 HIS B O 1
ATOM 2264 N N . LEU B 1 45 ? -12.828 -1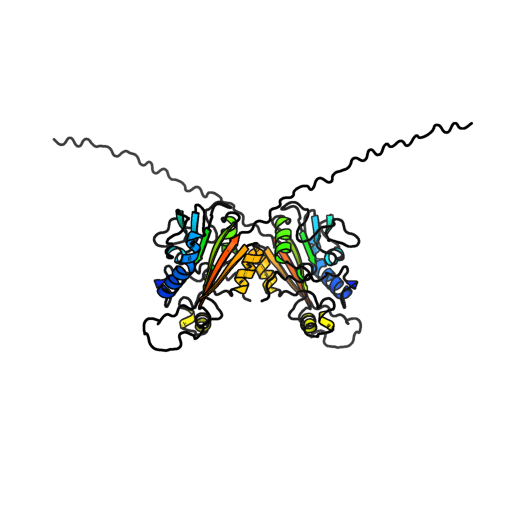9.953 -6.766 1 96.75 45 LEU B N 1
ATOM 2265 C CA . LEU B 1 45 ? -11.398 -19.734 -6.594 1 96.75 45 LEU B CA 1
ATOM 2266 C C . LEU B 1 45 ? -10.719 -19.453 -7.934 1 96.75 45 LEU B C 1
ATOM 2268 O O . LEU B 1 45 ? -10.828 -20.266 -8.867 1 96.75 45 LEU B O 1
ATOM 2272 N N . ILE B 1 46 ? -10.156 -18.297 -8.039 1 97.06 46 ILE B N 1
ATOM 2273 C CA . ILE B 1 46 ? -9.492 -18 -9.297 1 97.06 46 ILE B CA 1
ATOM 2274 C C . ILE B 1 46 ? -7.98 -18.109 -9.125 1 97.06 46 ILE B C 1
ATOM 2276 O O . ILE B 1 46 ? -7.43 -17.672 -8.109 1 97.06 46 ILE B O 1
ATOM 2280 N N . LYS B 1 47 ? -7.391 -18.812 -10.008 1 97.19 47 LYS B N 1
ATOM 2281 C CA . LYS B 1 47 ? -5.938 -18.953 -10.102 1 97.19 47 LYS B CA 1
ATOM 2282 C C . LYS B 1 47 ? -5.363 -18.031 -11.172 1 97.19 47 LYS B C 1
ATOM 2284 O O . LYS B 1 47 ? -5.57 -18.25 -12.367 1 97.19 47 LYS B O 1
ATOM 2289 N N . ILE B 1 48 ? -4.629 -17.047 -10.758 1 97.31 48 ILE B N 1
ATOM 2290 C CA . ILE B 1 48 ? -4.223 -15.977 -11.664 1 97.31 48 ILE B CA 1
ATOM 2291 C C . ILE B 1 48 ? -2.779 -16.203 -12.109 1 97.31 48 ILE B C 1
ATOM 2293 O O . ILE B 1 48 ? -1.855 -16.125 -11.297 1 97.31 48 ILE B O 1
ATOM 2297 N N . GLY B 1 49 ? -2.605 -16.438 -13.414 1 95.38 49 GLY B N 1
ATOM 2298 C CA . GLY B 1 49 ? -1.294 -16.703 -13.984 1 95.38 49 GLY B CA 1
ATOM 2299 C C . GLY B 1 49 ? -1.08 -18.156 -14.359 1 95.38 49 GLY B C 1
ATOM 2300 O O . GLY B 1 49 ? -1.721 -19.047 -13.797 1 95.38 49 GLY B O 1
ATOM 2301 N N . ALA B 1 50 ? -0.142 -18.406 -15.234 1 93.56 50 ALA B N 1
ATOM 2302 C CA . ALA B 1 50 ? 0.133 -19.75 -15.719 1 93.56 50 ALA B CA 1
ATOM 2303 C C . ALA B 1 50 ? 0.662 -20.641 -14.602 1 93.56 50 ALA B C 1
ATOM 2305 O O . ALA B 1 50 ? 0.282 -21.812 -14.492 1 93.56 50 ALA B O 1
ATOM 2306 N N . LEU B 1 51 ? 1.506 -20.094 -13.742 1 94.12 51 LEU B N 1
ATOM 2307 C CA . LEU B 1 51 ? 2.074 -20.875 -12.656 1 94.12 51 LEU B CA 1
ATOM 2308 C C . LEU B 1 51 ? 1.009 -21.203 -11.617 1 94.12 51 LEU B C 1
ATOM 2310 O O . LEU B 1 51 ? 1.002 -22.297 -11.055 1 94.12 51 LEU B O 1
ATOM 2314 N N . SER B 1 52 ? 0.114 -20.281 -11.383 1 96.25 52 SER B N 1
ATOM 2315 C CA . SER B 1 52 ? -1.001 -20.516 -10.477 1 96.25 52 SER B CA 1
ATOM 2316 C C . SER B 1 52 ? -1.899 -21.641 -10.992 1 96.25 52 SER B C 1
ATOM 2318 O O . SER B 1 52 ? -2.35 -22.484 -10.219 1 96.25 52 SER B O 1
ATOM 2320 N N . ALA B 1 53 ? -2.111 -21.625 -12.273 1 94.06 53 ALA B N 1
ATOM 2321 C CA . ALA B 1 53 ? -2.998 -22.594 -12.906 1 94.06 53 ALA B CA 1
ATOM 2322 C C . ALA B 1 53 ? -2.469 -24.016 -12.734 1 94.06 53 ALA B C 1
ATOM 2324 O O . ALA B 1 53 ? -3.246 -24.984 -12.695 1 94.06 53 ALA B O 1
ATOM 2325 N N . GLU B 1 54 ? -1.199 -24.156 -12.555 1 93.81 54 GLU B N 1
ATOM 2326 C CA . GLU B 1 54 ? -0.575 -25.484 -12.492 1 93.81 54 GLU B CA 1
ATOM 2327 C C . GLU B 1 54 ? -0.579 -26.016 -11.07 1 93.81 54 GLU B C 1
ATOM 2329 O O . GLU B 1 54 ? -0.237 -27.188 -10.844 1 93.81 54 GLU B O 1
ATOM 2334 N N . ILE B 1 55 ? -0.948 -25.172 -10.148 1 94.12 55 ILE B N 1
ATOM 2335 C CA . ILE B 1 55 ? -1.008 -25.641 -8.766 1 94.12 55 ILE B CA 1
ATOM 2336 C C . ILE B 1 55 ? -2.213 -26.562 -8.586 1 94.12 55 ILE B C 1
ATOM 2338 O O . ILE B 1 55 ? -3.344 -26.188 -8.898 1 94.12 55 ILE B O 1
ATOM 2342 N N . HIS B 1 56 ? -1.98 -27.734 -8.164 1 90.75 56 HIS B N 1
ATOM 2343 C CA . HIS B 1 56 ? -3.051 -28.688 -7.91 1 90.75 56 HIS B CA 1
ATOM 2344 C C . HIS B 1 56 ? -3.715 -28.422 -6.562 1 90.75 56 HIS B C 1
ATOM 2346 O O . HIS B 1 56 ? -3.049 -28.422 -5.523 1 90.75 56 HIS B O 1
ATOM 2352 N N . VAL B 1 57 ? -4.93 -28.078 -6.695 1 88.88 57 VAL B N 1
ATOM 2353 C CA . VAL B 1 57 ? -5.727 -27.812 -5.5 1 88.88 57 VAL B CA 1
ATOM 2354 C C . VAL B 1 57 ? -6.535 -29.062 -5.141 1 88.88 57 VAL B C 1
ATOM 2356 O O . VAL B 1 57 ? -7.375 -29.516 -5.922 1 88.88 57 VAL B O 1
ATOM 2359 N N . THR B 1 58 ? -6.168 -29.734 -4.055 1 83.5 58 THR B N 1
ATOM 2360 C CA . THR B 1 58 ? -6.875 -30.922 -3.584 1 83.5 58 THR B CA 1
ATOM 2361 C C . THR B 1 58 ? -7.535 -30.656 -2.236 1 83.5 58 THR B C 1
ATOM 2363 O O . THR B 1 58 ? -6.938 -30.031 -1.354 1 83.5 58 THR B O 1
ATOM 2366 N N . GLY B 1 59 ? -8.734 -31.047 -2.119 1 83 59 GLY B N 1
ATOM 2367 C CA . GLY B 1 59 ? -9.398 -30.938 -0.829 1 83 59 GLY B CA 1
ATOM 2368 C C . GLY B 1 59 ? -9.898 -29.531 -0.531 1 83 59 GLY B C 1
ATOM 2369 O O . GLY B 1 59 ? -9.914 -29.109 0.625 1 83 59 GLY B O 1
ATOM 2370 N N . CYS B 1 60 ? -10.078 -28.766 -1.562 1 83.56 60 CYS B N 1
ATOM 2371 C CA . CYS B 1 60 ? -10.594 -27.422 -1.367 1 83.56 60 CYS B CA 1
ATOM 2372 C C . CYS B 1 60 ? -12.117 -27.422 -1.299 1 83.56 60 CYS B C 1
ATOM 2374 O O . CYS B 1 60 ? -12.773 -28.141 -2.053 1 83.56 60 CYS B O 1
ATOM 2376 N N . ALA B 1 61 ? -12.656 -26.672 -0.33 1 83.75 61 ALA B N 1
ATOM 2377 C CA . ALA B 1 61 ? -14.102 -26.578 -0.138 1 83.75 61 ALA B CA 1
ATOM 2378 C C . ALA B 1 61 ? -14.758 -25.828 -1.287 1 83.75 61 ALA B C 1
ATOM 2380 O O . ALA B 1 61 ? -15.977 -25.906 -1.479 1 83.75 61 ALA B O 1
ATOM 2381 N N . ILE B 1 62 ? -13.906 -25.094 -1.998 1 83.81 62 ILE B N 1
ATOM 2382 C CA . ILE B 1 62 ? -14.422 -24.375 -3.156 1 83.81 62 ILE B CA 1
ATOM 2383 C C . ILE B 1 62 ? -14.391 -25.281 -4.383 1 83.81 62 ILE B C 1
ATOM 2385 O O . ILE B 1 62 ? -13.328 -25.75 -4.801 1 83.81 62 ILE B O 1
ATOM 2389 N N . ALA B 1 63 ? -15.453 -25.547 -4.977 1 81.62 63 ALA B N 1
ATOM 2390 C CA . ALA B 1 63 ? -15.602 -26.531 -6.051 1 81.62 63 ALA B CA 1
ATOM 2391 C C . ALA B 1 63 ? -15.203 -25.922 -7.395 1 81.62 63 ALA B C 1
ATOM 2393 O O . ALA B 1 63 ? -14.539 -26.578 -8.203 1 81.62 63 ALA B O 1
ATOM 2394 N N . HIS B 1 64 ? -15.516 -24.609 -7.586 1 89.75 64 HIS B N 1
ATOM 2395 C CA . HIS B 1 64 ? -15.289 -24 -8.891 1 89.75 64 HIS B CA 1
ATOM 2396 C C . HIS B 1 64 ? -13.953 -23.266 -8.945 1 89.75 64 HIS B C 1
ATOM 2398 O O . HIS B 1 64 ? -13.797 -22.219 -8.328 1 89.75 64 HIS B O 1
ATOM 2404 N N . GLN B 1 65 ? -13.078 -23.891 -9.617 1 91.75 65 GLN B N 1
ATOM 2405 C CA . GLN B 1 65 ? -11.758 -23.297 -9.797 1 91.75 65 GLN B CA 1
ATOM 2406 C C . GLN B 1 65 ? -11.578 -22.781 -11.227 1 91.75 65 GLN B C 1
ATOM 2408 O O . GLN B 1 65 ? -11.906 -23.469 -12.188 1 91.75 65 GLN B O 1
ATOM 2413 N N . VAL B 1 66 ? -11.203 -21.547 -11.336 1 93.56 66 VAL B N 1
ATOM 2414 C CA . VAL B 1 66 ? -11.047 -20.922 -12.641 1 93.56 66 VAL B CA 1
ATOM 2415 C C . VAL B 1 66 ? -9.594 -20.516 -12.852 1 93.56 66 VAL B C 1
ATOM 2417 O O . VAL B 1 66 ? -9.039 -19.734 -12.078 1 93.56 66 VAL B O 1
ATOM 2420 N N . ASN B 1 67 ? -9 -21.094 -13.883 1 94.88 67 ASN B N 1
ATOM 2421 C CA . ASN B 1 67 ? -7.652 -20.703 -14.273 1 94.88 67 ASN B CA 1
ATOM 2422 C C . ASN B 1 67 ? -7.676 -19.484 -15.188 1 94.88 67 ASN B C 1
ATOM 2424 O O . ASN B 1 67 ? -8.328 -19.484 -16.234 1 94.88 67 ASN B O 1
ATOM 2428 N N . VAL B 1 68 ? -6.984 -18.453 -14.789 1 94.81 68 VAL B N 1
ATOM 2429 C CA . VAL B 1 68 ? -6.953 -17.203 -15.539 1 94.81 68 VAL B CA 1
ATOM 2430 C C . VAL B 1 68 ? -5.516 -16.875 -15.945 1 94.81 68 VAL B C 1
ATOM 2432 O O . VAL B 1 68 ? -4.637 -16.75 -15.086 1 94.81 68 VAL B O 1
ATOM 2435 N N . ALA B 1 69 ? -5.227 -16.719 -17.203 1 93.44 69 ALA B N 1
ATOM 2436 C CA . ALA B 1 69 ? -3.934 -16.312 -17.75 1 93.44 69 ALA B CA 1
ATOM 2437 C C . ALA B 1 69 ? -4.082 -15.781 -19.172 1 93.44 69 ALA B C 1
ATOM 2439 O O . ALA B 1 69 ? -5.094 -16.031 -19.828 1 93.44 69 ALA B O 1
ATOM 2440 N N . PRO B 1 70 ? -3.082 -14.945 -19.516 1 89.38 70 PRO B N 1
ATOM 2441 C CA . PRO B 1 70 ? -3.182 -14.438 -20.891 1 89.38 70 PRO B CA 1
ATOM 2442 C C . PRO B 1 70 ? -3.055 -15.539 -21.938 1 89.38 70 PRO B C 1
ATOM 2444 O O . PRO B 1 70 ? -3.668 -15.453 -23 1 89.38 70 PRO B O 1
ATOM 2447 N N . HIS B 1 71 ? -2.203 -16.469 -21.625 1 84.25 71 HIS B N 1
ATOM 2448 C CA . HIS B 1 71 ? -1.974 -17.594 -22.531 1 84.25 71 HIS B CA 1
ATOM 2449 C C . HIS B 1 71 ? -1.646 -18.875 -21.766 1 84.25 71 HIS B C 1
ATOM 2451 O O . HIS B 1 71 ? -1.281 -18.812 -20.594 1 84.25 71 HIS B O 1
ATOM 2457 N N . GLY B 1 72 ? -1.832 -19.969 -22.344 1 78.56 72 GLY B N 1
ATOM 2458 C CA . GLY B 1 72 ? -1.491 -21.25 -21.734 1 78.56 72 GLY B CA 1
ATOM 2459 C C . GLY B 1 72 ? -2.492 -22.344 -22.062 1 78.56 72 GLY B C 1
ATOM 2460 O O . GLY B 1 72 ? -3.512 -22.094 -22.703 1 78.56 72 GLY B O 1
ATOM 2461 N N . ASP B 1 73 ? -1.988 -23.547 -21.438 1 75.12 73 ASP B N 1
ATOM 2462 C CA . ASP B 1 73 ? -2.826 -24.734 -21.625 1 75.12 73 ASP B CA 1
ATOM 2463 C C . ASP B 1 73 ? -3.768 -24.938 -20.438 1 75.12 73 ASP B C 1
ATOM 2465 O O . ASP B 1 73 ? -3.441 -24.562 -19.312 1 75.12 73 ASP B O 1
ATOM 2469 N N . ASN B 1 74 ? -5.086 -25.141 -20.625 1 79.06 74 ASN B N 1
ATOM 2470 C CA . ASN B 1 74 ? -6.047 -25.469 -19.578 1 79.06 74 ASN B CA 1
ATOM 2471 C C . ASN B 1 74 ? -6.586 -24.203 -18.906 1 79.06 74 ASN B C 1
ATOM 2473 O O . ASN B 1 74 ? -6.691 -24.141 -17.672 1 79.06 74 ASN B O 1
ATOM 2477 N N . LEU B 1 75 ? -6.621 -23.266 -19.672 1 81.31 75 LEU B N 1
ATOM 2478 C CA . LEU B 1 75 ? -7.176 -22 -19.188 1 81.31 75 LEU B CA 1
ATOM 2479 C C . LEU B 1 75 ? -8.695 -21.984 -19.328 1 81.31 75 LEU B C 1
ATOM 2481 O O . LEU B 1 75 ? -9.234 -22.531 -20.297 1 81.31 75 LEU B O 1
ATOM 2485 N N . HIS B 1 76 ? -9.328 -21.594 -18.344 1 84 76 HIS B N 1
ATOM 2486 C CA . HIS B 1 76 ? -10.773 -21.375 -18.406 1 84 76 HIS B CA 1
ATOM 2487 C C . HIS B 1 76 ? -11.102 -19.984 -18.922 1 84 76 HIS B C 1
ATOM 2489 O O . HIS B 1 76 ? -12.078 -19.781 -19.641 1 84 76 HIS B O 1
ATOM 2495 N N . VAL B 1 77 ? -10.234 -18.984 -18.547 1 88.25 77 VAL B N 1
ATOM 2496 C CA . VAL B 1 77 ? -10.438 -17.594 -18.953 1 88.25 77 VAL B CA 1
ATOM 2497 C C . VAL B 1 77 ? -9.109 -17 -19.422 1 88.25 77 VAL B C 1
ATOM 2499 O O . VAL B 1 77 ? -8.125 -17 -18.688 1 88.25 77 VAL B O 1
ATOM 2502 N N . ALA B 1 78 ? -9.07 -16.578 -20.641 1 89.31 78 ALA B N 1
ATOM 2503 C CA . ALA B 1 78 ? -7.914 -15.844 -21.156 1 89.31 78 ALA B CA 1
ATOM 2504 C C . ALA B 1 78 ? -8.008 -14.359 -20.812 1 89.31 78 ALA B C 1
ATOM 2506 O O . ALA B 1 78 ? -8.859 -13.648 -21.344 1 89.31 78 ALA B O 1
ATOM 2507 N N . ALA B 1 79 ? -7.23 -13.961 -19.891 1 92.38 79 ALA B N 1
ATOM 2508 C CA . ALA B 1 79 ? -7.297 -12.57 -19.469 1 92.38 79 ALA B CA 1
ATOM 2509 C C . ALA B 1 79 ? -5.969 -12.117 -18.875 1 92.38 79 ALA B C 1
ATOM 2511 O O . ALA B 1 79 ? -5.168 -12.938 -18.406 1 92.38 79 ALA B O 1
ATOM 2512 N N . ASP B 1 80 ? -5.852 -10.836 -18.922 1 92.31 80 ASP B N 1
ATOM 2513 C CA . ASP B 1 80 ? -4.719 -10.172 -18.281 1 92.31 80 ASP B CA 1
ATOM 2514 C C . ASP B 1 80 ? -4.988 -9.938 -16.797 1 92.31 80 ASP B C 1
ATOM 2516 O O . ASP B 1 80 ? -6.082 -9.523 -16.422 1 92.31 80 ASP B O 1
ATOM 2520 N N . ALA B 1 81 ? -3.961 -10.273 -16.047 1 93.69 81 ALA B N 1
ATOM 2521 C CA . ALA B 1 81 ? -4.098 -10.141 -14.609 1 93.69 81 ALA B CA 1
ATOM 2522 C C . ALA B 1 81 ? -4.332 -8.688 -14.203 1 93.69 81 ALA B C 1
ATOM 2524 O O . ALA B 1 81 ? -4.863 -8.414 -13.125 1 93.69 81 ALA B O 1
ATOM 2525 N N . HIS B 1 82 ? -3.939 -7.746 -15.055 1 93.06 82 HIS B N 1
ATOM 2526 C CA . HIS B 1 82 ? -4.098 -6.324 -14.773 1 93.06 82 HIS B CA 1
ATOM 2527 C C . HIS B 1 82 ? -5.535 -5.871 -15.016 1 93.06 82 HIS B C 1
ATOM 2529 O O . HIS B 1 82 ? -5.906 -4.754 -14.648 1 93.06 82 HIS B O 1
ATOM 2535 N N . GLN B 1 83 ? -6.242 -6.723 -15.664 1 93.69 83 GLN B N 1
ATOM 2536 C CA . GLN B 1 83 ? -7.637 -6.426 -15.977 1 93.69 83 GLN B CA 1
ATOM 2537 C C . GLN B 1 83 ? -8.484 -7.695 -15.961 1 93.69 83 GLN B C 1
ATOM 2539 O O . GLN B 1 83 ? -8.758 -8.281 -17.016 1 93.69 83 GLN B O 1
ATOM 2544 N N . LEU B 1 84 ? -8.898 -8.086 -14.844 1 94.88 84 LEU B N 1
ATOM 2545 C CA . LEU B 1 84 ? -9.648 -9.32 -14.68 1 94.88 84 LEU B CA 1
ATOM 2546 C C . LEU B 1 84 ? -11.094 -9.148 -15.133 1 94.88 84 LEU B C 1
ATOM 2548 O O . LEU B 1 84 ? -11.75 -8.172 -14.758 1 94.88 84 LEU B O 1
ATOM 2552 N N . PRO B 1 85 ? -11.594 -10.016 -15.914 1 94.81 85 PRO B N 1
ATOM 2553 C CA . PRO B 1 85 ? -12.953 -9.906 -16.438 1 94.81 85 PRO B CA 1
ATOM 2554 C C . PRO B 1 85 ? -14.008 -10.422 -15.453 1 94.81 85 PRO B C 1
ATOM 2556 O O . PRO B 1 85 ? -14.891 -11.195 -15.836 1 94.81 85 PRO B O 1
ATOM 2559 N N . PHE B 1 86 ? -13.961 -10.094 -14.211 1 95.88 86 PHE B N 1
ATOM 2560 C CA . PHE B 1 86 ? -14.906 -10.477 -13.164 1 95.88 86 PHE B CA 1
ATOM 2561 C C . PHE B 1 86 ? -15.492 -9.234 -12.492 1 95.88 86 PHE B C 1
ATOM 2563 O O . PHE B 1 86 ? -14.844 -8.195 -12.414 1 95.88 86 PHE B O 1
ATOM 2570 N N . SER B 1 87 ? -16.641 -9.375 -12.07 1 95.5 87 SER B N 1
ATOM 2571 C CA . SER B 1 87 ? -17.312 -8.273 -11.375 1 95.5 87 SER B CA 1
ATOM 2572 C C . SER B 1 87 ? -16.672 -8.031 -10.008 1 95.5 87 SER B C 1
ATOM 2574 O O . SER B 1 87 ? -16.016 -8.914 -9.453 1 95.5 87 SER B O 1
ATOM 2576 N N . GLU B 1 88 ? -16.922 -6.844 -9.531 1 96.12 88 GLU B N 1
ATOM 2577 C CA . GLU B 1 88 ? -16.453 -6.508 -8.188 1 96.12 88 GLU B CA 1
ATOM 2578 C C . GLU B 1 88 ? -17.062 -7.449 -7.148 1 96.12 88 GLU B C 1
ATOM 2580 O O . GLU B 1 88 ? -18.25 -7.797 -7.234 1 96.12 88 GLU B O 1
ATOM 2585 N N . LYS B 1 89 ? -16.266 -7.852 -6.227 1 96.44 89 LYS B N 1
ATOM 2586 C CA . LYS B 1 89 ? -16.703 -8.641 -5.078 1 96.44 89 LYS B CA 1
ATOM 2587 C C . LYS B 1 89 ? -17.453 -9.891 -5.523 1 96.44 89 LYS B C 1
ATOM 2589 O O . LYS B 1 89 ? -18.547 -10.172 -5.023 1 96.44 89 LYS B O 1
ATOM 2594 N N . SER B 1 90 ? -16.844 -10.617 -6.41 1 96.69 90 SER B N 1
ATOM 2595 C CA . SER B 1 90 ? -17.531 -11.781 -6.957 1 96.69 90 SER B CA 1
ATOM 2596 C C . SER B 1 90 ? -16.719 -13.055 -6.742 1 96.69 90 SER B C 1
ATOM 2598 O O . SER B 1 90 ? -17.188 -14.156 -6.992 1 96.69 90 SER B O 1
ATOM 2600 N N . ILE B 1 91 ? -15.539 -12.93 -6.273 1 97.19 91 ILE B N 1
ATOM 2601 C CA . ILE B 1 91 ? -14.617 -14.055 -6.129 1 97.19 91 ILE B CA 1
ATOM 2602 C C . ILE B 1 91 ? -14.328 -14.297 -4.652 1 97.19 91 ILE B C 1
ATOM 2604 O O . ILE B 1 91 ? -14.094 -13.352 -3.893 1 97.19 91 ILE B O 1
ATOM 2608 N N . ASP B 1 92 ? -14.305 -15.547 -4.242 1 97.25 92 ASP B N 1
ATOM 2609 C CA . ASP B 1 92 ? -14.125 -15.883 -2.832 1 97.25 92 ASP B CA 1
ATOM 2610 C C . ASP B 1 92 ? -12.648 -16.031 -2.484 1 97.25 92 ASP B C 1
ATOM 2612 O O . ASP B 1 92 ? -12.242 -15.781 -1.346 1 97.25 92 ASP B O 1
ATOM 2616 N N . ALA B 1 93 ? -11.938 -16.453 -3.436 1 97.88 93 ALA B N 1
ATOM 2617 C CA . ALA B 1 93 ? -10.523 -16.672 -3.172 1 97.88 93 ALA B CA 1
ATOM 2618 C C . ALA B 1 93 ? -9.688 -16.469 -4.438 1 97.88 93 ALA B C 1
ATOM 2620 O O . ALA B 1 93 ? -10.125 -16.812 -5.535 1 97.88 93 ALA B O 1
ATOM 2621 N N . CYS B 1 94 ? -8.492 -15.867 -4.285 1 98.31 94 CYS B N 1
ATOM 2622 C CA . CYS B 1 94 ? -7.539 -15.688 -5.375 1 98.31 94 CYS B CA 1
ATOM 2623 C C . CYS B 1 94 ? -6.191 -16.328 -5.031 1 98.31 94 CYS B C 1
ATOM 2625 O O . CYS B 1 94 ? -5.691 -16.156 -3.92 1 98.31 94 CYS B O 1
ATOM 2627 N N . LEU B 1 95 ? -5.672 -17.047 -5.973 1 98.12 95 LEU B N 1
ATOM 2628 C CA . LEU B 1 95 ? -4.332 -17.609 -5.852 1 98.12 95 LEU B CA 1
ATOM 2629 C C . LEU B 1 95 ? -3.365 -16.938 -6.816 1 98.12 95 LEU B C 1
ATOM 2631 O O . LEU B 1 95 ? -3.605 -16.891 -8.023 1 98.12 95 LEU B O 1
ATOM 2635 N N . LEU B 1 96 ? -2.365 -16.344 -6.301 1 98.06 96 LEU B N 1
ATOM 2636 C CA . LEU B 1 96 ? -1.277 -15.734 -7.059 1 98.06 96 LEU B CA 1
ATOM 2637 C C . LEU B 1 96 ? 0.046 -16.438 -6.773 1 98.06 96 LEU B C 1
ATOM 2639 O O . LEU B 1 96 ? 0.766 -16.062 -5.844 1 98.06 96 LEU B O 1
ATOM 2643 N N . ALA B 1 97 ? 0.383 -17.406 -7.59 1 96.5 97 ALA B N 1
ATOM 2644 C CA . ALA B 1 97 ? 1.669 -18.094 -7.461 1 96.5 97 ALA B CA 1
ATOM 2645 C C . ALA B 1 97 ? 2.729 -17.438 -8.344 1 96.5 97 ALA B C 1
ATOM 2647 O O . ALA B 1 97 ? 2.752 -17.656 -9.555 1 96.5 97 ALA B O 1
ATOM 2648 N N . GLN B 1 98 ? 3.576 -16.656 -7.727 1 94.5 98 GLN B N 1
ATOM 2649 C CA . GLN B 1 98 ? 4.688 -15.977 -8.375 1 94.5 98 GLN B CA 1
ATOM 2650 C C . GLN B 1 98 ? 4.191 -14.945 -9.383 1 94.5 98 GLN B C 1
ATOM 2652 O O . GLN B 1 98 ? 4.965 -14.445 -10.195 1 94.5 98 GLN B O 1
ATOM 2657 N N . THR B 1 99 ? 2.865 -14.68 -9.328 1 95.56 99 THR B N 1
ATOM 2658 C CA . THR B 1 99 ? 2.244 -13.789 -10.305 1 95.56 99 THR B CA 1
ATOM 2659 C C . THR B 1 99 ? 2.809 -12.375 -10.18 1 95.56 99 THR B C 1
ATOM 2661 O O . THR B 1 99 ? 3.125 -11.742 -11.188 1 95.56 99 THR B O 1
ATOM 2664 N N . LEU B 1 100 ? 3.006 -11.906 -8.992 1 94.88 100 LEU B N 1
ATOM 2665 C CA . LEU B 1 100 ? 3.492 -10.547 -8.773 1 94.88 100 LEU B CA 1
ATOM 2666 C C . LEU B 1 100 ? 4.922 -10.391 -9.281 1 94.88 100 LEU B C 1
ATOM 2668 O O . LEU B 1 100 ? 5.309 -9.312 -9.742 1 94.88 100 LEU B O 1
ATOM 2672 N N . SER B 1 101 ? 5.68 -11.461 -9.266 1 92.25 101 SER B N 1
ATOM 2673 C CA . SER B 1 101 ? 7.105 -11.445 -9.586 1 92.25 101 SER B CA 1
ATOM 2674 C C . SER B 1 101 ? 7.332 -11.211 -11.07 1 92.25 101 SER B C 1
ATOM 2676 O O . SER B 1 101 ? 8.422 -10.805 -11.484 1 92.25 101 SER B O 1
ATOM 2678 N N . TYR B 1 102 ? 6.371 -11.445 -11.828 1 91.75 102 TYR B N 1
ATOM 2679 C CA . TYR B 1 102 ? 6.555 -11.352 -13.266 1 91.75 102 TYR B CA 1
ATOM 2680 C C . TYR B 1 102 ? 5.684 -10.25 -13.859 1 91.75 102 TYR B C 1
ATOM 2682 O O . TYR B 1 102 ? 5.504 -10.18 -15.078 1 91.75 102 TYR B O 1
ATOM 2690 N N . SER B 1 103 ? 5.172 -9.43 -13.031 1 91.69 103 SER B N 1
ATOM 2691 C CA . SER B 1 103 ? 4.324 -8.336 -13.484 1 91.69 103 SER B CA 1
ATOM 2692 C C . SER B 1 103 ? 5.105 -7.027 -13.578 1 91.69 103 SER B C 1
ATOM 2694 O O . SER B 1 103 ? 5.926 -6.73 -12.703 1 91.69 103 SER B O 1
ATOM 2696 N N . SER B 1 104 ? 4.785 -6.258 -14.617 1 89 104 SER B N 1
ATOM 2697 C CA . SER B 1 104 ? 5.355 -4.922 -14.758 1 89 104 SER B CA 1
ATOM 2698 C C . SER B 1 104 ? 4.719 -3.945 -13.773 1 89 104 SER B C 1
ATOM 2700 O O . SER B 1 104 ? 5.301 -2.902 -13.461 1 89 104 SER B O 1
ATOM 2702 N N . ASP B 1 105 ? 3.529 -4.305 -13.336 1 92.69 105 ASP B N 1
ATOM 2703 C CA . ASP B 1 105 ? 2.803 -3.457 -12.398 1 92.69 105 ASP B CA 1
ATOM 2704 C C . ASP B 1 105 ? 2.086 -4.297 -11.344 1 92.69 105 ASP B C 1
ATOM 2706 O O . ASP B 1 105 ? 0.865 -4.461 -11.391 1 92.69 105 ASP B O 1
ATOM 2710 N N . PRO B 1 106 ? 2.828 -4.758 -10.375 1 95.38 106 PRO B N 1
ATOM 2711 C CA . PRO B 1 106 ? 2.236 -5.598 -9.328 1 95.38 106 PRO B CA 1
ATOM 2712 C C . PRO B 1 106 ? 1.134 -4.887 -8.547 1 95.38 106 PRO B C 1
ATOM 2714 O O . PRO B 1 106 ? 0.185 -5.527 -8.094 1 95.38 106 PRO B O 1
ATOM 2717 N N . HIS B 1 107 ? 1.256 -3.578 -8.445 1 95.94 107 HIS B N 1
ATOM 2718 C CA . HIS B 1 107 ? 0.235 -2.809 -7.742 1 95.94 107 HIS B CA 1
ATOM 2719 C C . HIS B 1 107 ? -1.118 -2.924 -8.438 1 95.94 107 HIS B C 1
ATOM 2721 O O . HIS B 1 107 ? -2.148 -3.078 -7.777 1 95.94 107 HIS B O 1
ATOM 2727 N N . ARG B 1 108 ? -1.067 -2.885 -9.695 1 95.06 108 ARG B N 1
ATOM 2728 C CA . ARG B 1 108 ? -2.303 -2.99 -10.461 1 95.06 108 ARG B CA 1
ATOM 2729 C C . ARG B 1 108 ? -2.945 -4.363 -10.281 1 95.06 108 ARG B C 1
ATOM 2731 O O . ARG B 1 108 ? -4.168 -4.469 -10.164 1 95.06 108 ARG B O 1
ATOM 2738 N N . ILE B 1 109 ? -2.119 -5.363 -10.281 1 96.88 109 ILE B N 1
ATOM 2739 C CA . ILE B 1 109 ? -2.633 -6.711 -10.078 1 96.88 109 ILE B CA 1
ATOM 2740 C C . ILE B 1 109 ? -3.311 -6.805 -8.711 1 96.88 109 ILE B C 1
ATOM 2742 O O . ILE B 1 109 ? -4.418 -7.332 -8.594 1 96.88 109 ILE B O 1
ATOM 2746 N N . LEU B 1 110 ? -2.689 -6.266 -7.711 1 97.69 110 LEU B N 1
ATOM 2747 C CA . LEU B 1 110 ? -3.244 -6.309 -6.363 1 97.69 110 LEU B CA 1
ATOM 2748 C C . LEU B 1 110 ? -4.547 -5.516 -6.285 1 97.69 110 LEU B C 1
ATOM 2750 O O . LEU B 1 110 ? -5.488 -5.93 -5.605 1 97.69 110 LEU B O 1
ATOM 2754 N N . ARG B 1 111 ? -4.617 -4.414 -7.012 1 96.19 111 ARG B N 1
ATOM 2755 C CA . ARG B 1 111 ? -5.852 -3.637 -7.039 1 96.19 111 ARG B CA 1
ATOM 2756 C C . ARG B 1 111 ? -6.98 -4.426 -7.695 1 96.19 111 ARG B C 1
ATOM 2758 O O . ARG B 1 111 ? -8.117 -4.391 -7.23 1 96.19 111 ARG B O 1
ATOM 2765 N N . GLU B 1 112 ? -6.609 -5.102 -8.766 1 96.56 112 GLU B N 1
ATOM 2766 C CA . GLU B 1 112 ? -7.605 -5.918 -9.453 1 96.56 112 GLU B CA 1
ATOM 2767 C C . GLU B 1 112 ? -8.086 -7.062 -8.57 1 96.56 112 GLU B C 1
ATOM 2769 O O . GLU B 1 112 ? -9.289 -7.336 -8.5 1 96.56 112 GLU B O 1
ATOM 2774 N N . VAL B 1 113 ? -7.191 -7.672 -7.934 1 98.12 113 VAL B N 1
ATOM 2775 C CA . VAL B 1 113 ? -7.535 -8.75 -7.016 1 98.12 113 VAL B CA 1
ATOM 2776 C C . VAL B 1 113 ? -8.43 -8.211 -5.902 1 98.12 113 VAL B C 1
ATOM 2778 O O . VAL B 1 113 ? -9.438 -8.828 -5.555 1 98.12 113 VAL B O 1
ATOM 2781 N N . ASP B 1 114 ? -8.055 -7.062 -5.375 1 97.56 114 ASP B N 1
ATOM 2782 C CA . ASP B 1 114 ? -8.852 -6.43 -4.328 1 97.56 114 ASP B CA 1
ATOM 2783 C C . ASP B 1 114 ? -10.266 -6.117 -4.828 1 97.56 114 ASP B C 1
ATOM 2785 O O . ASP B 1 114 ? -11.242 -6.27 -4.086 1 97.56 114 ASP B O 1
ATOM 2789 N N . ARG B 1 115 ? -10.352 -5.68 -6.02 1 96.38 115 ARG B N 1
ATOM 2790 C CA . ARG B 1 115 ? -11.633 -5.324 -6.617 1 96.38 115 ARG B CA 1
ATOM 2791 C C . ARG B 1 115 ? -12.539 -6.543 -6.734 1 96.38 115 ARG B C 1
ATOM 2793 O O . ARG B 1 115 ? -13.719 -6.48 -6.398 1 96.38 115 ARG B O 1
ATOM 2800 N N . VAL B 1 116 ? -12.031 -7.664 -7.168 1 97.56 116 VAL B N 1
ATOM 2801 C CA . VAL B 1 116 ? -12.875 -8.805 -7.512 1 97.56 116 VAL B CA 1
ATOM 2802 C C . VAL B 1 116 ? -13.141 -9.648 -6.27 1 97.56 116 VAL B C 1
ATOM 2804 O O . VAL B 1 116 ? -14.125 -10.391 -6.215 1 97.56 116 VAL B O 1
ATOM 2807 N N . LEU B 1 117 ? -12.32 -9.57 -5.242 1 97.56 117 LEU B N 1
ATOM 2808 C CA . LEU B 1 117 ? -12.492 -10.367 -4.031 1 97.56 117 LEU B CA 1
ATOM 2809 C C . LEU B 1 117 ? -13.672 -9.859 -3.209 1 97.56 117 LEU B C 1
ATOM 2811 O O . LEU B 1 117 ? -13.859 -8.656 -3.064 1 97.56 117 LEU B O 1
ATOM 2815 N N . VAL B 1 118 ? -14.461 -10.758 -2.748 1 96.69 118 VAL B N 1
ATOM 2816 C CA . VAL B 1 118 ? -15.539 -10.43 -1.825 1 96.69 118 VAL B CA 1
ATOM 2817 C C . VAL B 1 118 ? -14.953 -9.984 -0.486 1 96.69 118 VAL B C 1
ATOM 2819 O O . VAL B 1 118 ? -13.781 -10.227 -0.201 1 96.69 118 VAL B O 1
ATOM 2822 N N . ASP B 1 119 ? -15.797 -9.312 0.32 1 94.5 119 ASP B N 1
ATOM 2823 C CA . ASP B 1 119 ? -15.391 -9.031 1.695 1 94.5 119 ASP B CA 1
ATOM 2824 C C . ASP B 1 119 ? -15.156 -10.328 2.467 1 94.5 119 ASP B C 1
ATOM 2826 O O . ASP B 1 119 ? -15.914 -11.289 2.33 1 94.5 119 ASP B O 1
ATOM 2830 N N . ASP B 1 120 ? -14.102 -10.359 3.188 1 94.56 120 ASP B N 1
ATOM 2831 C CA . ASP B 1 120 ? -13.648 -11.516 3.961 1 94.56 120 ASP B CA 1
ATOM 2832 C C . ASP B 1 120 ? -13.172 -12.633 3.043 1 94.56 120 ASP B C 1
ATOM 2834 O O . ASP B 1 120 ? -13.148 -13.805 3.441 1 94.56 120 ASP B O 1
ATOM 2838 N N . GLY B 1 121 ? -12.969 -12.266 1.754 1 96.56 121 GLY B N 1
ATOM 2839 C CA . GLY B 1 121 ? -12.375 -13.219 0.831 1 96.56 121 GLY B CA 1
ATOM 2840 C C . GLY B 1 121 ? -10.93 -13.539 1.153 1 96.56 121 GLY B C 1
ATOM 2841 O O . GLY B 1 121 ? -10.32 -12.898 2.012 1 96.56 121 GLY B O 1
ATOM 2842 N N . TRP B 1 122 ? -10.414 -14.547 0.429 1 97.06 122 TRP B N 1
ATOM 2843 C CA . TRP B 1 122 ? -9.078 -15.062 0.716 1 97.06 122 TRP B CA 1
ATOM 2844 C C . TRP B 1 122 ? -8.117 -14.727 -0.416 1 97.06 122 TRP B C 1
ATOM 2846 O O . TRP B 1 122 ? -8.469 -14.828 -1.593 1 97.06 122 TRP B O 1
ATOM 2856 N N . LEU B 1 123 ? -6.934 -14.289 -0.016 1 98.31 123 LEU B N 1
ATOM 2857 C CA . LEU B 1 123 ? -5.836 -14.078 -0.954 1 98.31 123 LEU B CA 1
ATOM 2858 C C . LEU B 1 123 ? -4.637 -14.945 -0.598 1 98.31 123 LEU B C 1
ATOM 2860 O O . LEU B 1 123 ? -4.125 -14.883 0.52 1 98.31 123 LEU B O 1
ATOM 2864 N N . ILE B 1 124 ? -4.273 -15.812 -1.499 1 97.94 124 ILE B N 1
ATOM 2865 C CA . ILE B 1 124 ? -3.094 -16.656 -1.358 1 97.94 124 ILE B CA 1
ATOM 2866 C C . ILE B 1 124 ? -1.996 -16.172 -2.301 1 97.94 124 ILE B C 1
ATOM 2868 O O . ILE B 1 124 ? -2.182 -16.156 -3.52 1 97.94 124 ILE B O 1
ATOM 2872 N N . LEU B 1 125 ? -0.893 -15.82 -1.738 1 97.06 125 LEU B N 1
ATOM 2873 C CA . LEU B 1 125 ? 0.194 -15.227 -2.51 1 97.06 125 LEU B CA 1
ATOM 2874 C C . LEU B 1 125 ? 1.515 -15.93 -2.219 1 97.06 125 LEU B C 1
ATOM 2876 O O . LEU B 1 125 ? 1.838 -16.188 -1.059 1 97.06 125 LEU B O 1
ATOM 2880 N N . SER B 1 126 ? 2.258 -16.234 -3.275 1 95.25 126 SER B N 1
ATOM 2881 C CA . SER B 1 126 ? 3.619 -16.734 -3.113 1 95.25 126 SER B CA 1
ATOM 2882 C C . SER B 1 126 ? 4.598 -15.969 -3.992 1 95.25 126 SER B C 1
ATOM 2884 O O . SER B 1 126 ? 4.238 -15.508 -5.074 1 95.25 126 SER B O 1
ATOM 2886 N N . THR B 1 127 ? 5.766 -15.766 -3.531 1 93 127 THR B N 1
ATOM 2887 C CA . THR B 1 127 ? 6.844 -15.109 -4.262 1 93 127 THR B CA 1
ATOM 2888 C C . THR B 1 127 ? 8.195 -15.703 -3.879 1 93 127 THR B C 1
ATOM 2890 O O . THR B 1 127 ? 8.297 -16.453 -2.91 1 93 127 THR B O 1
ATOM 2893 N N . PHE B 1 128 ? 9.156 -15.438 -4.734 1 89.81 128 PHE B N 1
ATOM 2894 C CA . PHE B 1 128 ? 10.516 -15.789 -4.359 1 89.81 128 PHE B CA 1
ATOM 2895 C C . PHE B 1 128 ? 11.094 -14.773 -3.381 1 89.81 128 PHE B C 1
ATOM 2897 O O . PHE B 1 128 ? 10.867 -13.57 -3.531 1 89.81 128 PHE B O 1
ATOM 2904 N N . ASN B 1 129 ? 11.758 -15.281 -2.455 1 85.81 129 ASN B N 1
ATOM 2905 C CA . ASN B 1 129 ? 12.367 -14.422 -1.441 1 85.81 129 ASN B CA 1
ATOM 2906 C C . ASN B 1 129 ? 13.703 -13.859 -1.917 1 85.81 129 ASN B C 1
ATOM 2908 O O . ASN B 1 129 ? 14.625 -14.609 -2.234 1 85.81 129 ASN B O 1
ATOM 2912 N N . PRO B 1 130 ? 13.797 -12.5 -1.863 1 85.06 130 PRO B N 1
ATOM 2913 C CA . PRO B 1 130 ? 15.062 -11.922 -2.33 1 85.06 130 PRO B CA 1
ATOM 2914 C C . PRO B 1 130 ? 16.219 -12.18 -1.372 1 85.06 130 PRO B C 1
ATOM 2916 O O . PRO B 1 130 ? 17.375 -12.188 -1.79 1 85.06 130 PRO B O 1
ATOM 2919 N N . ILE B 1 131 ? 15.922 -12.312 -0.146 1 80.94 131 ILE B N 1
ATOM 2920 C CA . ILE B 1 131 ? 16.938 -12.602 0.852 1 80.94 131 ILE B CA 1
ATOM 2921 C C . ILE B 1 131 ? 17.094 -14.117 1.013 1 80.94 131 ILE B C 1
ATOM 2923 O O . ILE B 1 131 ? 16.656 -14.688 2.016 1 80.94 131 ILE B O 1
ATOM 2927 N N . SER B 1 132 ? 17.5 -14.828 0.042 1 78.94 132 SER B N 1
ATOM 2928 C CA . SER B 1 132 ? 17.672 -16.281 -0.021 1 78.94 132 SER B CA 1
ATOM 2929 C C . SER B 1 132 ? 18.781 -16.672 -0.997 1 78.94 132 SER B C 1
ATOM 2931 O O . SER B 1 132 ? 19.422 -15.797 -1.596 1 78.94 132 SER B O 1
ATOM 2933 N N . LEU B 1 133 ? 19.016 -17.938 -1.096 1 74.5 133 LEU B N 1
ATOM 2934 C CA . LEU B 1 133 ? 19.984 -18.438 -2.066 1 74.5 133 LEU B CA 1
ATOM 2935 C C . LEU B 1 133 ? 19.562 -18.062 -3.486 1 74.5 133 LEU B C 1
ATOM 2937 O O . LEU B 1 133 ? 20.406 -17.75 -4.328 1 74.5 133 LEU B O 1
ATOM 2941 N N . VAL B 1 134 ? 18.266 -18.141 -3.664 1 75.94 134 VAL B N 1
ATOM 2942 C CA . VAL B 1 134 ? 17.75 -17.766 -4.977 1 75.94 134 VAL B CA 1
ATOM 2943 C C . VAL B 1 134 ? 18.016 -16.281 -5.238 1 75.94 134 VAL B C 1
ATOM 2945 O O . VAL B 1 134 ? 18.359 -15.898 -6.355 1 75.94 134 VAL B O 1
ATOM 2948 N N . GLY B 1 135 ? 17.844 -15.492 -4.219 1 77.31 135 GLY B N 1
ATOM 2949 C CA . GLY B 1 135 ? 18.141 -14.078 -4.344 1 77.31 135 GLY B CA 1
ATOM 2950 C C . GLY B 1 135 ? 19.609 -13.812 -4.641 1 77.31 135 GLY B C 1
ATOM 2951 O O . GLY B 1 135 ? 19.938 -12.898 -5.406 1 77.31 135 GLY B O 1
ATOM 2952 N N . LEU B 1 136 ? 20.453 -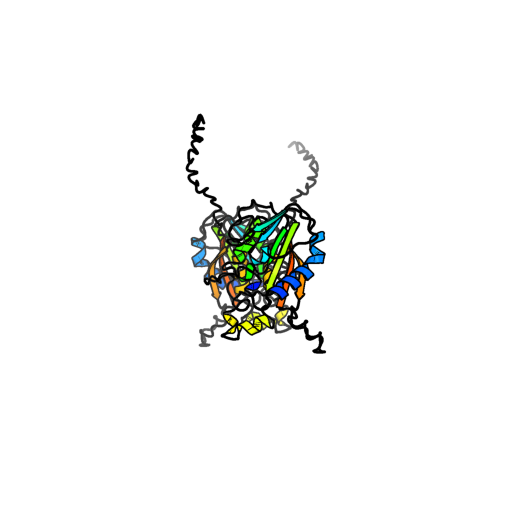14.609 -4.09 1 78.38 136 LEU B N 1
ATOM 2953 C CA . LEU B 1 136 ? 21.875 -14.484 -4.332 1 78.38 136 LEU B CA 1
ATOM 2954 C C . LEU B 1 136 ? 22.219 -14.859 -5.77 1 78.38 136 LEU B C 1
ATOM 2956 O O . LEU B 1 136 ? 23.156 -14.305 -6.352 1 78.38 136 LEU B O 1
ATOM 2960 N N . GLY B 1 137 ? 21.484 -15.797 -6.293 1 79.5 137 GLY B N 1
ATOM 2961 C CA . GLY B 1 137 ? 21.688 -16.203 -7.672 1 79.5 137 GLY B CA 1
ATOM 2962 C C . GLY B 1 137 ? 21.469 -15.078 -8.664 1 79.5 137 GLY B C 1
ATOM 2963 O O . GLY B 1 137 ? 22.062 -15.078 -9.75 1 79.5 137 GLY B O 1
ATOM 2964 N N . LYS B 1 138 ? 20.703 -14.125 -8.266 1 80.75 138 LYS B N 1
ATOM 2965 C CA . LYS B 1 138 ? 20.422 -12.977 -9.125 1 80.75 138 LYS B CA 1
ATOM 2966 C C . LYS B 1 138 ? 21.688 -12.172 -9.383 1 80.75 138 LYS B C 1
ATOM 2968 O O . LYS B 1 138 ? 21.797 -11.469 -10.391 1 80.75 138 LYS B O 1
ATOM 2973 N N . LEU B 1 139 ? 22.641 -12.297 -8.508 1 80.62 139 LEU B N 1
ATOM 2974 C CA . LEU B 1 139 ? 23.875 -11.523 -8.609 1 80.62 139 LEU B CA 1
ATOM 2975 C C . LEU B 1 139 ? 24.859 -12.195 -9.57 1 80.62 139 LEU B C 1
ATOM 2977 O O . LEU B 1 139 ? 25.844 -11.578 -9.984 1 80.62 139 LEU B O 1
ATOM 2981 N N . ILE B 1 140 ? 24.594 -13.383 -9.914 1 81.88 140 ILE B N 1
ATOM 2982 C CA . ILE B 1 140 ? 25.484 -14.125 -10.805 1 81.88 140 ILE B CA 1
ATOM 2983 C C . ILE B 1 140 ? 25.078 -13.875 -12.258 1 81.88 140 ILE B C 1
ATOM 2985 O O . ILE B 1 140 ? 23.969 -14.211 -12.664 1 81.88 140 ILE B O 1
ATOM 2989 N N . PRO B 1 141 ? 25.797 -13.211 -13.109 1 81.12 141 PRO B N 1
ATOM 2990 C CA . PRO B 1 141 ? 25.453 -12.75 -14.453 1 81.12 141 PRO B CA 1
ATOM 2991 C C . PRO B 1 141 ? 24.844 -13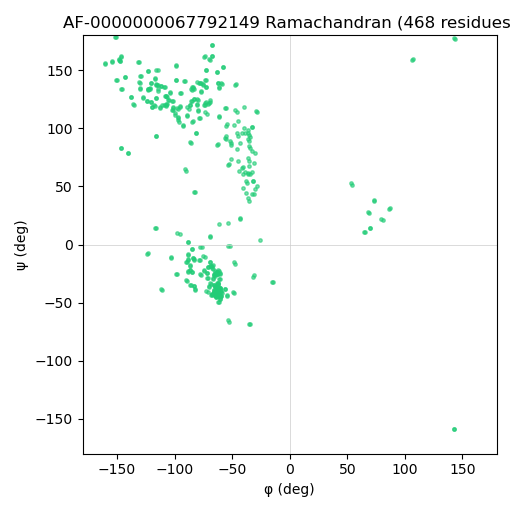.844 -15.328 1 81.12 141 PRO B C 1
ATOM 2993 O O . PRO B 1 141 ? 23.906 -13.594 -16.078 1 81.12 141 PRO B O 1
ATOM 2996 N N . ARG B 1 142 ? 25.219 -15.062 -15.398 1 79.56 142 ARG B N 1
ATOM 2997 C CA . ARG B 1 142 ? 24.672 -16.109 -16.25 1 79.56 142 ARG B CA 1
ATOM 2998 C C . ARG B 1 142 ? 23.359 -16.641 -15.688 1 79.56 142 ARG B C 1
ATOM 3000 O O . ARG B 1 142 ? 22.422 -16.922 -16.438 1 79.56 142 ARG B O 1
ATOM 3007 N N . LEU B 1 143 ? 23.234 -16.516 -14.492 1 77.5 143 LEU B N 1
ATOM 3008 C CA . LEU B 1 143 ? 22.062 -17.062 -13.812 1 77.5 143 LEU B CA 1
ATOM 3009 C C . LEU B 1 143 ? 20.922 -16.047 -13.797 1 77.5 143 LEU B C 1
ATOM 3011 O O . LEU B 1 143 ? 19.75 -16.422 -13.812 1 77.5 143 LEU B O 1
ATOM 3015 N N . ASN B 1 144 ? 21.234 -14.758 -13.938 1 75.38 144 ASN B N 1
ATOM 3016 C CA . ASN B 1 144 ? 20.266 -13.695 -13.75 1 75.38 144 ASN B CA 1
ATOM 3017 C C . ASN B 1 144 ? 19.344 -13.555 -14.961 1 75.38 144 ASN B C 1
ATOM 3019 O O . ASN B 1 144 ? 18.359 -12.812 -14.922 1 75.38 144 ASN B O 1
ATOM 3023 N N . LYS B 1 145 ? 19.609 -14.391 -15.984 1 79.94 145 LYS B N 1
ATOM 3024 C CA . LYS B 1 145 ? 18.766 -14.359 -17.172 1 79.94 145 LYS B CA 1
ATOM 3025 C C . LYS B 1 145 ? 17.797 -15.531 -17.188 1 79.94 145 LYS B C 1
ATOM 3027 O O . LYS B 1 145 ? 16.859 -15.562 -17.984 1 79.94 145 LYS B O 1
ATOM 3032 N N . LYS B 1 146 ? 18.094 -16.391 -16.281 1 83.5 146 LYS B N 1
ATOM 3033 C CA . LYS B 1 146 ? 17.266 -17.594 -16.188 1 83.5 146 LYS B CA 1
ATOM 3034 C C . LYS B 1 146 ? 16.219 -17.453 -15.086 1 83.5 146 LYS B C 1
ATOM 3036 O O . LYS B 1 146 ? 16.422 -16.703 -14.117 1 83.5 146 LYS B O 1
ATOM 3041 N N . HIS B 1 147 ? 15.133 -18.172 -15.25 1 85.19 147 HIS B N 1
ATOM 3042 C CA . HIS B 1 147 ? 14.125 -18.234 -14.195 1 85.19 147 HIS B CA 1
ATOM 3043 C C . HIS B 1 147 ? 14.594 -19.125 -13.039 1 85.19 147 HIS B C 1
ATOM 3045 O O . HIS B 1 147 ? 15.203 -20.172 -13.258 1 85.19 147 HIS B O 1
ATOM 3051 N N . PRO B 1 148 ? 14.336 -18.672 -11.836 1 83.19 148 PRO B N 1
ATOM 3052 C CA . PRO B 1 148 ? 13.531 -17.547 -11.336 1 83.19 148 PRO B CA 1
ATOM 3053 C C . PRO B 1 148 ? 14.367 -16.297 -11.078 1 83.19 148 PRO B C 1
ATOM 3055 O O . PRO B 1 148 ? 13.852 -15.305 -10.555 1 83.19 148 PRO B O 1
ATOM 3058 N N . TYR B 1 149 ? 15.586 -16.328 -11.484 1 76.56 149 TYR B N 1
ATOM 3059 C CA . TYR B 1 149 ? 16.531 -15.289 -11.102 1 76.56 149 TYR B CA 1
ATOM 3060 C C . TYR B 1 149 ? 16.219 -13.977 -11.812 1 76.56 149 TYR B C 1
ATOM 3062 O O . TYR B 1 149 ? 16.547 -12.898 -11.32 1 76.56 149 TYR B O 1
ATOM 3070 N N . CYS B 1 150 ? 15.562 -14.094 -12.938 1 77.38 150 CYS B N 1
ATOM 3071 C CA . CYS B 1 150 ? 15.227 -12.891 -13.695 1 77.38 150 CYS B CA 1
ATOM 3072 C C . CYS B 1 150 ? 13.945 -12.258 -13.172 1 77.38 150 CYS B C 1
ATOM 3074 O O . CYS B 1 150 ? 13.641 -11.109 -13.5 1 77.38 150 CYS B O 1
ATOM 3076 N N . SER B 1 151 ? 13.273 -12.969 -12.359 1 84.69 151 SER B N 1
ATOM 3077 C CA . SER B 1 151 ? 12 -12.477 -11.852 1 84.69 151 SER B CA 1
ATOM 3078 C C . SER B 1 151 ? 12.203 -11.367 -10.828 1 84.69 151 SER B C 1
ATOM 3080 O O . SER B 1 151 ? 13.312 -11.188 -10.312 1 84.69 151 SER B O 1
ATOM 3082 N N . ARG B 1 152 ? 11.125 -10.633 -10.617 1 86.5 152 ARG B N 1
ATOM 3083 C CA . ARG B 1 152 ? 11.148 -9.672 -9.516 1 86.5 152 ARG B CA 1
ATOM 3084 C C . ARG B 1 152 ? 10.883 -10.367 -8.18 1 86.5 152 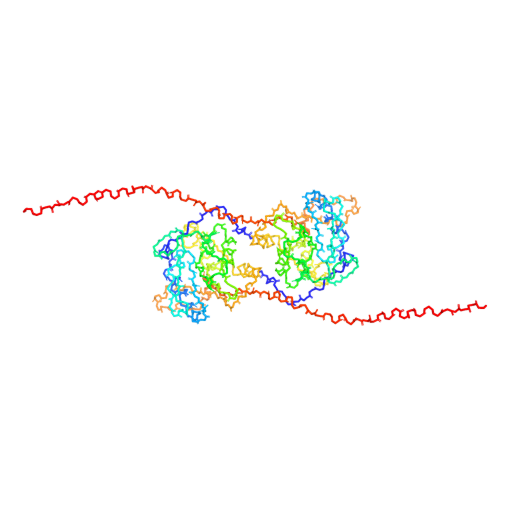ARG B C 1
ATOM 3086 O O . ARG B 1 152 ? 10.133 -11.344 -8.117 1 86.5 152 ARG B O 1
ATOM 3093 N N . MET B 1 153 ? 11.656 -9.859 -7.305 1 87.25 153 MET B N 1
ATOM 3094 C CA . MET B 1 153 ? 11.477 -10.422 -5.973 1 87.25 153 MET B CA 1
ATOM 3095 C C . MET B 1 153 ? 11.148 -9.336 -4.957 1 87.25 153 MET B C 1
ATOM 3097 O O . MET B 1 153 ? 11.719 -8.242 -5.004 1 87.25 153 MET B O 1
ATOM 3101 N N . PHE B 1 154 ? 10.188 -9.641 -4.203 1 88.69 154 PHE B N 1
ATOM 3102 C CA . PHE B 1 154 ? 9.75 -8.703 -3.176 1 88.69 154 PHE B CA 1
ATOM 3103 C C . PHE B 1 154 ? 9.945 -9.297 -1.784 1 88.69 154 PHE B C 1
ATOM 3105 O O . PHE B 1 154 ? 9.719 -10.484 -1.572 1 88.69 154 PHE B O 1
ATOM 3112 N N . THR B 1 155 ? 10.312 -8.406 -0.959 1 88.19 155 THR B N 1
ATOM 3113 C CA . THR B 1 155 ? 10.438 -8.867 0.419 1 88.19 155 THR B CA 1
ATOM 3114 C C . THR B 1 155 ? 9.062 -9.094 1.039 1 88.19 155 THR B C 1
ATOM 3116 O O . THR B 1 155 ? 8.078 -8.484 0.616 1 88.19 155 THR B O 1
ATOM 3119 N N . GLN B 1 156 ? 9.031 -9.992 1.928 1 87.56 156 GLN B N 1
ATOM 3120 C CA . GLN B 1 156 ? 7.801 -10.289 2.656 1 87.56 156 GLN B CA 1
ATOM 3121 C C . GLN B 1 156 ? 7.246 -9.039 3.33 1 87.56 156 GLN B C 1
ATOM 3123 O O . GLN B 1 156 ? 6.031 -8.828 3.355 1 87.56 156 GLN B O 1
ATOM 3128 N N . MET B 1 157 ? 8.078 -8.227 3.842 1 87.5 157 MET B N 1
ATOM 3129 C CA . MET B 1 157 ? 7.676 -7.008 4.535 1 87.5 157 MET B CA 1
ATOM 3130 C C . MET B 1 157 ? 6.965 -6.047 3.586 1 87.5 157 MET B C 1
ATOM 3132 O O . MET B 1 157 ? 5.961 -5.438 3.949 1 87.5 157 MET B O 1
ATOM 3136 N N . ARG B 1 158 ? 7.488 -5.938 2.432 1 91 158 ARG B N 1
ATOM 3137 C CA . ARG B 1 158 ? 6.898 -5.043 1.441 1 91 158 ARG B CA 1
ATOM 3138 C C . ARG B 1 158 ? 5.5 -5.512 1.045 1 91 158 ARG B C 1
ATOM 3140 O O . ARG B 1 158 ? 4.566 -4.711 0.986 1 91 158 ARG B O 1
ATOM 3147 N N . ILE B 1 159 ? 5.379 -6.801 0.868 1 93.5 159 ILE B N 1
ATOM 3148 C CA . ILE B 1 159 ? 4.09 -7.352 0.463 1 93.5 159 ILE B CA 1
ATOM 3149 C C . ILE B 1 159 ? 3.08 -7.188 1.597 1 93.5 159 ILE B C 1
ATOM 3151 O O . ILE B 1 159 ? 1.932 -6.809 1.36 1 93.5 159 ILE B O 1
ATOM 3155 N N . THR B 1 160 ? 3.535 -7.465 2.766 1 93.56 160 THR B N 1
ATOM 3156 C CA . THR B 1 160 ? 2.654 -7.301 3.916 1 93.56 160 THR B CA 1
ATOM 3157 C C . THR B 1 160 ? 2.246 -5.84 4.078 1 93.56 160 THR B C 1
ATOM 3159 O O . THR B 1 160 ? 1.109 -5.543 4.457 1 93.56 160 THR B O 1
ATOM 3162 N N . ASP B 1 161 ? 3.182 -4.945 3.814 1 94 161 ASP B N 1
ATOM 3163 C CA . ASP B 1 161 ? 2.887 -3.516 3.838 1 94 161 ASP B CA 1
ATOM 3164 C C . ASP B 1 161 ? 1.801 -3.162 2.824 1 94 161 ASP B C 1
ATOM 3166 O O . ASP B 1 161 ? 0.859 -2.434 3.143 1 94 161 ASP B O 1
ATOM 3170 N N . TRP B 1 162 ? 1.876 -3.693 1.595 1 95.69 162 TRP B N 1
ATOM 3171 C CA . TRP B 1 162 ? 0.864 -3.484 0.564 1 95.69 162 TRP B CA 1
ATOM 3172 C C . TRP B 1 162 ? -0.492 -4.016 1.019 1 95.69 162 TRP B C 1
ATOM 3174 O O . TRP B 1 162 ? -1.504 -3.316 0.916 1 95.69 162 TRP B O 1
ATOM 3184 N N . LEU B 1 163 ? -0.455 -5.195 1.537 1 96.44 163 LEU B N 1
ATOM 3185 C CA . LEU B 1 163 ? -1.699 -5.832 1.955 1 96.44 163 LEU B CA 1
ATOM 3186 C C . LEU B 1 163 ? -2.332 -5.078 3.119 1 96.44 163 LEU B C 1
ATOM 3188 O O . LEU B 1 163 ? -3.559 -4.977 3.207 1 96.44 163 LEU B O 1
ATOM 3192 N N . GLY B 1 164 ? -1.457 -4.543 3.98 1 94.69 164 GLY B N 1
ATOM 3193 C CA . GLY B 1 164 ? -1.964 -3.711 5.059 1 94.69 164 GLY B CA 1
ATOM 3194 C C . GLY B 1 164 ? -2.693 -2.475 4.566 1 94.69 164 GLY B C 1
ATOM 3195 O O . GLY B 1 164 ? -3.76 -2.131 5.078 1 94.69 164 GLY B O 1
ATOM 3196 N N . LEU B 1 165 ? -2.107 -1.874 3.609 1 95.19 165 LEU B N 1
ATOM 3197 C CA . LEU B 1 165 ? -2.697 -0.671 3.031 1 95.19 165 LEU B CA 1
ATOM 3198 C C . LEU B 1 165 ? -4.055 -0.978 2.406 1 95.19 165 LEU B C 1
ATOM 3200 O O . LEU B 1 165 ? -4.965 -0.147 2.449 1 95.19 165 LEU B O 1
ATOM 3204 N N . LEU B 1 166 ? -4.195 -2.16 1.879 1 95.5 166 LEU B N 1
ATOM 3205 C CA . LEU B 1 166 ? -5.445 -2.572 1.254 1 95.5 166 LEU B CA 1
ATOM 3206 C C . LEU B 1 166 ? -6.391 -3.186 2.283 1 95.5 166 LEU B C 1
ATOM 3208 O O . LEU B 1 166 ? -7.445 -3.715 1.925 1 95.5 166 LEU B O 1
ATOM 3212 N N . ASN B 1 167 ? -5.988 -3.209 3.521 1 94.81 167 ASN B N 1
ATOM 3213 C CA . ASN B 1 167 ? -6.785 -3.637 4.664 1 94.81 167 ASN B CA 1
ATOM 3214 C C . ASN B 1 167 ? -6.961 -5.152 4.691 1 94.81 167 ASN B C 1
ATOM 3216 O O . ASN B 1 167 ? -8.039 -5.652 5.004 1 94.81 167 ASN B O 1
ATOM 3220 N N . TYR B 1 168 ? -5.918 -5.855 4.305 1 96.31 168 TYR B N 1
ATOM 3221 C CA . TYR B 1 168 ? -5.879 -7.305 4.445 1 96.31 168 TYR B CA 1
ATOM 3222 C C . TYR B 1 168 ? -5.266 -7.707 5.781 1 96.31 168 TYR B C 1
ATOM 3224 O O . TYR B 1 168 ? -4.309 -7.078 6.246 1 96.31 168 TYR B O 1
ATOM 3232 N N . GLU B 1 169 ? -5.832 -8.688 6.332 1 95.25 169 GLU B N 1
ATOM 3233 C CA . GLU B 1 169 ? -5.223 -9.32 7.5 1 95.25 169 GLU B CA 1
ATOM 3234 C C . GLU B 1 169 ? -4.391 -10.539 7.098 1 95.25 169 GLU B C 1
ATOM 3236 O O . GLU B 1 169 ? -4.918 -11.492 6.52 1 95.25 169 GLU B O 1
ATOM 3241 N N . VAL B 1 170 ? -3.135 -10.492 7.383 1 95.31 170 VAL B N 1
ATOM 3242 C CA . VAL B 1 170 ? -2.262 -11.617 7.078 1 95.31 170 VAL B CA 1
ATOM 3243 C C . VAL B 1 170 ? -2.439 -12.711 8.133 1 95.31 170 VAL B C 1
ATOM 3245 O O . VAL B 1 170 ? -2.051 -12.531 9.289 1 95.31 170 VAL B O 1
ATOM 3248 N N . ILE B 1 171 ? -3.051 -13.789 7.738 1 94.5 171 ILE B N 1
ATOM 3249 C CA . ILE B 1 171 ? -3.385 -14.891 8.641 1 94.5 171 ILE B CA 1
ATOM 3250 C C . ILE B 1 171 ? -2.166 -15.789 8.828 1 94.5 171 ILE B C 1
ATOM 3252 O O . ILE B 1 171 ? -1.929 -16.312 9.922 1 94.5 171 ILE B O 1
ATOM 3256 N N . HIS B 1 172 ? -1.479 -15.961 7.746 1 93.12 172 HIS B N 1
ATOM 3257 C CA . HIS B 1 172 ? -0.323 -16.844 7.754 1 93.12 172 HIS B CA 1
ATOM 3258 C C . HIS B 1 172 ? 0.767 -16.344 6.816 1 93.12 172 HIS B C 1
ATOM 3260 O O . HIS B 1 172 ? 0.473 -15.859 5.719 1 93.12 172 HIS B O 1
ATOM 3266 N N . GLN B 1 173 ? 1.951 -16.359 7.324 1 91.12 173 GLN B N 1
ATOM 3267 C CA . GLN B 1 173 ? 3.129 -16.016 6.535 1 91.12 173 GLN B CA 1
ATOM 3268 C C . GLN B 1 173 ? 4.285 -16.969 6.828 1 91.12 173 GLN B C 1
ATOM 3270 O O . GLN B 1 173 ? 4.602 -17.234 7.992 1 91.12 173 GLN B O 1
ATOM 3275 N N . THR B 1 174 ? 4.828 -17.547 5.789 1 84.69 174 THR B N 1
ATOM 3276 C CA . THR B 1 174 ? 5.918 -18.484 6.004 1 84.69 174 THR B CA 1
ATOM 3277 C C . THR B 1 174 ? 6.961 -18.375 4.895 1 84.69 174 THR B C 1
ATOM 3279 O O . THR B 1 174 ? 6.645 -17.953 3.779 1 84.69 174 THR B O 1
ATOM 3282 N N . HIS B 1 175 ? 8.172 -18.562 5.379 1 79.38 175 HIS B N 1
ATOM 3283 C CA . HIS B 1 175 ? 9.266 -18.797 4.445 1 79.38 175 HIS B CA 1
ATOM 3284 C C . HIS B 1 175 ? 9.625 -20.281 4.402 1 79.38 175 HIS B C 1
ATOM 3286 O O . HIS B 1 175 ? 9.68 -20.938 5.445 1 79.38 175 HIS B O 1
ATOM 3292 N N . PHE B 1 176 ? 9.602 -20.891 3.285 1 73.62 176 PHE B N 1
ATOM 3293 C CA . PHE B 1 176 ? 9.984 -22.297 3.324 1 73.62 176 PHE B CA 1
ATOM 3294 C C . PHE B 1 176 ? 11.023 -22.609 2.254 1 73.62 176 PHE B C 1
ATOM 3296 O O . PHE B 1 176 ? 11.148 -21.875 1.269 1 73.62 176 PHE B O 1
ATOM 3303 N N . HIS B 1 177 ? 11.977 -23.453 2.732 1 62.28 177 HIS B N 1
ATOM 3304 C CA . HIS B 1 177 ? 13.094 -23.922 1.917 1 62.28 177 HIS B CA 1
ATOM 3305 C C . HIS B 1 177 ? 12.664 -25.078 1.008 1 62.28 177 HIS B C 1
ATOM 3307 O O . HIS B 1 177 ? 11.82 -25.891 1.385 1 62.28 177 HIS B O 1
ATOM 3313 N N . VAL B 1 178 ? 12.961 -24.812 -0.439 1 57.72 178 VAL B N 1
ATOM 3314 C CA . VAL B 1 178 ? 12.82 -25.953 -1.331 1 57.72 178 VAL B CA 1
ATOM 3315 C C . VAL B 1 178 ? 14.125 -26.766 -1.355 1 57.72 178 VAL B C 1
ATOM 3317 O O . VAL B 1 178 ? 15.203 -26.188 -1.539 1 57.72 178 VAL B O 1
ATOM 3320 N N . THR B 1 179 ? 14.352 -27.688 -0.509 1 51.53 179 THR B N 1
ATOM 3321 C CA . THR B 1 179 ? 15.539 -28.516 -0.616 1 51.53 179 THR B CA 1
ATOM 3322 C C . THR B 1 179 ? 15.531 -29.312 -1.919 1 51.53 179 THR B C 1
ATOM 3324 O O . THR B 1 179 ? 14.656 -30.156 -2.133 1 51.53 179 THR B O 1
ATOM 3327 N N . PRO B 1 180 ? 16.031 -28.75 -3.047 1 48.12 180 PRO B N 1
ATOM 3328 C CA . PRO B 1 180 ? 16.062 -29.625 -4.227 1 48.12 180 PRO B CA 1
ATOM 3329 C C . PRO B 1 180 ? 16.359 -31.078 -3.871 1 48.12 180 PRO B C 1
ATOM 3331 O O . PRO B 1 180 ? 15.805 -31.984 -4.5 1 48.12 180 PRO B O 1
ATOM 3334 N N . TRP B 1 181 ? 17.688 -31.219 -3.414 1 43.78 181 TRP B N 1
ATOM 3335 C CA . TRP B 1 181 ? 18.422 -32.5 -3.416 1 43.78 181 TRP B CA 1
ATOM 3336 C C . TRP B 1 181 ? 17.844 -33.469 -2.391 1 43.78 181 TRP B C 1
ATOM 3338 O O . TRP B 1 181 ? 18.5 -34.438 -1.997 1 43.78 181 TRP B O 1
ATOM 3348 N N . ARG B 1 182 ? 16.797 -33.156 -1.813 1 44.09 182 ARG B N 1
ATOM 3349 C CA . ARG B 1 182 ? 16.562 -34.281 -0.898 1 44.09 182 ARG B CA 1
ATOM 3350 C C . ARG B 1 182 ? 16.609 -35.625 -1.632 1 44.09 182 ARG B C 1
ATOM 3352 O O . ARG B 1 182 ? 16.234 -36.656 -1.072 1 44.09 182 ARG B O 1
ATOM 3359 N N . ARG B 1 183 ? 16.812 -35.656 -2.92 1 39.78 183 ARG B N 1
ATOM 3360 C CA . ARG B 1 183 ? 16.938 -37.062 -3.205 1 39.78 183 ARG B CA 1
ATOM 3361 C C . ARG B 1 183 ? 18.016 -37.719 -2.32 1 39.78 183 ARG B C 1
ATOM 3363 O O . ARG B 1 183 ? 17.875 -38.875 -1.912 1 39.78 183 ARG B O 1
ATOM 3370 N N . ASN B 1 184 ? 19.406 -37.312 -2.473 1 37.06 184 ASN B N 1
ATOM 3371 C CA . ASN B 1 184 ? 20.422 -38.156 -1.815 1 37.06 184 ASN B CA 1
ATOM 3372 C C . ASN B 1 184 ? 20.406 -37.938 -0.302 1 37.06 184 ASN B C 1
ATOM 3374 O O . ASN B 1 184 ? 20.359 -36.812 0.184 1 37.06 184 ASN B O 1
ATOM 3378 N N . LYS B 1 185 ? 20.016 -38.969 0.601 1 37.38 185 LYS B N 1
ATOM 3379 C CA . LYS B 1 185 ? 19.984 -39.281 2.029 1 37.38 185 LYS B CA 1
ATOM 3380 C C . LYS B 1 185 ? 21.172 -38.625 2.742 1 37.38 185 LYS B C 1
ATOM 3382 O O . LYS B 1 185 ? 21.453 -38.969 3.9 1 37.38 185 LYS B O 1
ATOM 3387 N N . GLY B 1 186 ? 22.312 -38.375 2.115 1 37.44 186 GLY B N 1
ATOM 3388 C CA . GLY B 1 186 ? 23.453 -38.094 2.967 1 37.44 186 GLY B CA 1
ATOM 3389 C C . GLY B 1 186 ? 23.234 -36.906 3.9 1 37.44 186 GLY B C 1
ATOM 3390 O O . GLY B 1 186 ? 22.281 -36.156 3.73 1 37.44 186 GLY B O 1
ATOM 3391 N N . LYS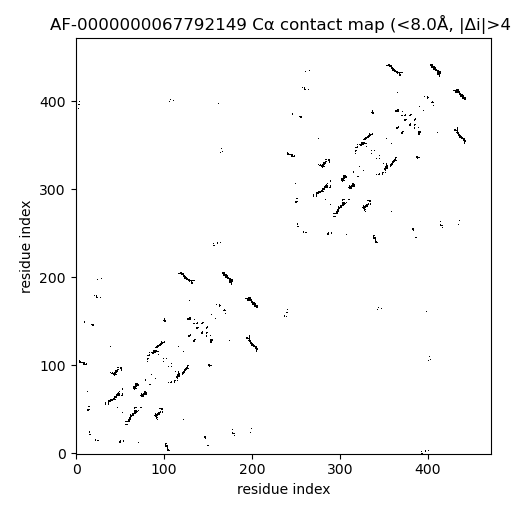 B 1 187 ? 23.969 -36.906 5.148 1 36.94 187 LYS B N 1
ATOM 3392 C CA . LYS B 1 187 ? 23.969 -36.125 6.395 1 36.94 187 LYS B CA 1
ATOM 3393 C C . LYS B 1 187 ? 23.953 -34.625 6.129 1 36.94 187 LYS B C 1
ATOM 3395 O O . LYS B 1 187 ? 24.266 -33.844 7.016 1 36.94 187 LYS B O 1
ATOM 3400 N N . LEU B 1 188 ? 24.25 -34.312 5.016 1 38.59 188 LEU B N 1
ATOM 3401 C CA . LEU B 1 188 ? 24.375 -32.844 5.031 1 38.59 188 LEU B CA 1
ATOM 3402 C C . LEU B 1 188 ? 23.188 -32.219 5.758 1 38.59 188 LEU B C 1
ATOM 3404 O O . LEU B 1 188 ? 22.031 -32.531 5.477 1 38.59 188 LEU B O 1
ATOM 3408 N N . ASN B 1 189 ? 23.578 -31.578 6.953 1 36.03 189 ASN B N 1
ATOM 3409 C CA . ASN B 1 189 ? 22.766 -31.016 8.023 1 36.03 189 ASN B CA 1
ATOM 3410 C C . ASN B 1 189 ? 21.484 -30.375 7.484 1 36.03 189 ASN B C 1
ATOM 3412 O O . ASN B 1 189 ? 21.531 -29.531 6.594 1 36.03 189 ASN B O 1
ATOM 3416 N N . LYS B 1 190 ? 20.469 -31.094 7.367 1 38.84 190 LYS B N 1
ATOM 3417 C CA . LYS B 1 190 ? 19.047 -30.797 7.25 1 38.84 190 LYS B CA 1
ATOM 3418 C C . LYS B 1 190 ? 18.75 -29.359 7.645 1 38.84 190 LYS B C 1
ATOM 3420 O O . LYS B 1 190 ? 17.672 -28.828 7.348 1 38.84 190 LYS B O 1
ATOM 3425 N N . HIS B 1 191 ? 19.562 -28.875 8.602 1 37.09 191 HIS B N 1
ATOM 3426 C CA . HIS B 1 191 ? 19.25 -27.688 9.391 1 37.09 191 HIS B CA 1
ATOM 3427 C C . HIS B 1 191 ? 19.703 -26.422 8.68 1 37.09 191 HIS B C 1
ATOM 3429 O O . HIS B 1 191 ? 19.781 -25.344 9.289 1 37.09 191 HIS B O 1
ATOM 3435 N N . ILE B 1 192 ? 20.609 -26.609 7.68 1 40.5 192 ILE B N 1
ATOM 3436 C CA . ILE B 1 192 ? 20.953 -25.234 7.332 1 40.5 192 ILE B CA 1
ATOM 3437 C C . ILE B 1 192 ? 19.688 -24.469 6.98 1 40.5 192 ILE B C 1
ATOM 3439 O O . ILE B 1 192 ? 19 -24.797 6.016 1 40.5 192 ILE B O 1
ATOM 3443 N N . PRO B 1 193 ? 19.156 -23.828 7.934 1 42.38 193 PRO B N 1
ATOM 3444 C CA . PRO B 1 193 ? 18.016 -22.953 7.66 1 42.38 193 PRO B CA 1
ATOM 3445 C C . PRO B 1 193 ? 18.125 -22.234 6.32 1 42.38 193 PRO B C 1
ATOM 3447 O O . PRO B 1 193 ? 19.031 -21.406 6.137 1 42.38 193 PRO B O 1
ATOM 3450 N N . MET B 1 194 ? 18.609 -22.891 5.203 1 42.62 194 MET B N 1
ATOM 3451 C CA . MET B 1 194 ? 18.5 -22.047 4.012 1 42.62 194 MET B CA 1
ATOM 3452 C C . MET B 1 194 ? 17.266 -21.141 4.094 1 42.62 194 MET B C 1
ATOM 3454 O O . MET B 1 194 ? 16.156 -21.625 4.305 1 42.62 194 MET B O 1
ATOM 3458 N N . LEU B 1 195 ? 17.516 -20 4.426 1 56.31 195 LEU B N 1
ATOM 3459 C CA . LEU B 1 195 ? 16.531 -18.922 4.465 1 56.31 195 LEU B CA 1
ATOM 3460 C C . LEU B 1 195 ? 15.523 -19.047 3.33 1 56.31 195 LEU B C 1
ATOM 3462 O O . LEU B 1 195 ? 15.883 -19.453 2.219 1 56.31 195 LEU B O 1
ATOM 3466 N N . GLY B 1 196 ? 14.352 -19.625 3.498 1 71.38 196 GLY B N 1
ATOM 3467 C CA . GLY B 1 196 ? 13.258 -20.062 2.643 1 71.38 196 GLY B CA 1
ATOM 3468 C C . GLY B 1 196 ? 13.141 -19.25 1.37 1 71.38 196 GLY B C 1
ATOM 3469 O O . GLY B 1 196 ? 13.117 -18.016 1.418 1 71.38 196 GLY B O 1
ATOM 3470 N N . CYS B 1 197 ? 13.406 -19.969 0.188 1 81.31 197 CYS B N 1
ATOM 3471 C CA . CYS B 1 197 ? 13.422 -19.344 -1.135 1 81.31 197 CYS B CA 1
ATOM 3472 C C . CYS B 1 197 ? 12.031 -18.891 -1.545 1 81.31 197 CYS B C 1
ATOM 3474 O O . CYS B 1 197 ? 11.883 -18.031 -2.412 1 81.31 197 CYS B O 1
ATOM 3476 N N . LEU B 1 198 ? 11.102 -19.516 -0.864 1 88.44 198 LEU B N 1
ATOM 3477 C CA . LEU B 1 198 ? 9.727 -19.172 -1.217 1 88.44 198 LEU B CA 1
ATOM 3478 C C . LEU B 1 198 ? 9.016 -18.5 -0.041 1 88.44 198 LEU B C 1
ATOM 3480 O O . LEU B 1 198 ? 9.242 -18.875 1.113 1 88.44 198 LEU B O 1
ATOM 3484 N N . THR B 1 199 ? 8.312 -17.516 -0.369 1 90.44 199 THR B N 1
ATOM 3485 C CA . THR B 1 199 ? 7.43 -16.891 0.609 1 90.44 199 THR B CA 1
ATOM 3486 C C . THR B 1 199 ? 5.969 -17.203 0.294 1 90.44 199 THR B C 1
ATOM 3488 O O . THR B 1 199 ? 5.551 -17.141 -0.865 1 90.44 199 THR B O 1
ATOM 3491 N N . LEU B 1 200 ? 5.254 -17.688 1.261 1 94 200 LEU B N 1
ATOM 3492 C CA . LEU B 1 200 ? 3.82 -17.922 1.146 1 94 200 LEU B CA 1
ATOM 3493 C C . LEU B 1 200 ? 3.049 -17.031 2.115 1 94 200 LEU B C 1
ATOM 3495 O O . LEU B 1 200 ? 3.371 -16.969 3.305 1 94 200 LEU B O 1
ATOM 3499 N N . ILE B 1 201 ? 2.111 -16.297 1.606 1 96.25 201 ILE B N 1
ATOM 3500 C CA . ILE B 1 201 ? 1.278 -15.422 2.426 1 96.25 201 ILE B CA 1
ATOM 3501 C C . ILE B 1 201 ? -0.194 -15.766 2.209 1 96.25 201 ILE B C 1
ATOM 3503 O O . ILE B 1 201 ? -0.66 -15.836 1.068 1 96.25 201 ILE B O 1
ATOM 3507 N N . ILE B 1 202 ? -0.9 -16.078 3.264 1 97.12 202 ILE B N 1
ATOM 3508 C CA . ILE B 1 202 ? -2.35 -16.25 3.262 1 97.12 202 ILE B CA 1
ATOM 3509 C C . ILE B 1 202 ? -3.006 -15.07 3.982 1 97.12 202 ILE B C 1
ATOM 3511 O O . ILE B 1 202 ? -2.703 -14.805 5.148 1 97.12 202 ILE B O 1
ATOM 3515 N N . ALA B 1 203 ? -3.826 -14.375 3.223 1 97.69 203 ALA B N 1
ATOM 3516 C CA . ALA B 1 203 ? -4.426 -13.172 3.787 1 97.69 203 ALA B CA 1
ATOM 3517 C C . ALA B 1 203 ? -5.934 -13.148 3.559 1 97.69 203 ALA B C 1
ATOM 3519 O O . ALA B 1 203 ? -6.441 -13.805 2.646 1 97.69 203 ALA B O 1
ATOM 3520 N N . ARG B 1 204 ? -6.625 -12.375 4.426 1 97 204 ARG B N 1
ATOM 3521 C CA . ARG B 1 204 ? -8.07 -12.18 4.328 1 97 204 ARG B CA 1
ATOM 3522 C C . ARG B 1 204 ? -8.414 -10.703 4.16 1 97 204 ARG B C 1
ATOM 3524 O O . ARG B 1 204 ? -7.836 -9.852 4.832 1 97 204 ARG B O 1
ATOM 3531 N N . LYS B 1 205 ? -9.305 -10.461 3.229 1 96.69 205 LYS B N 1
ATOM 3532 C CA . LYS B 1 205 ? -9.773 -9.094 3.021 1 96.69 205 LYS B CA 1
ATOM 3533 C C . LYS B 1 205 ? -10.727 -8.664 4.137 1 96.69 205 LYS B C 1
ATOM 3535 O O . LYS B 1 205 ? -11.797 -9.25 4.309 1 96.69 205 LYS B O 1
ATOM 3540 N N . ARG B 1 206 ? -10.305 -7.543 4.871 1 91.69 206 ARG B N 1
ATOM 3541 C CA . ARG B 1 206 ? -11.148 -7.105 5.98 1 91.69 206 ARG B CA 1
ATOM 3542 C C . ARG B 1 206 ? -11.914 -5.84 5.625 1 91.69 206 ARG B C 1
ATOM 3544 O O . ARG B 1 206 ? -11.406 -4.98 4.898 1 91.69 206 ARG B O 1
ATOM 3551 N N . THR B 1 207 ? -13.18 -5.836 5.727 1 77.19 207 THR B N 1
ATOM 3552 C CA . THR B 1 207 ? -13.953 -4.621 5.465 1 77.19 207 THR B CA 1
ATOM 3553 C C . THR B 1 207 ? -14.359 -3.953 6.773 1 77.19 207 THR B C 1
ATOM 3555 O O . THR B 1 207 ? -14.594 -4.629 7.777 1 77.19 207 THR B O 1
ATOM 3558 N N . ILE B 1 208 ? -13.906 -2.758 7.023 1 61.53 208 ILE B N 1
ATOM 3559 C CA . ILE B 1 208 ? -14.375 -1.991 8.172 1 61.53 208 ILE B CA 1
ATOM 3560 C C . ILE B 1 208 ? -15.875 -1.739 8.047 1 61.53 208 ILE B C 1
ATOM 3562 O O . ILE B 1 208 ? -16.344 -1.196 7.043 1 61.53 208 ILE B O 1
ATOM 3566 N N . PRO B 1 209 ? -16.656 -2.412 8.914 1 51.75 209 PRO B N 1
ATOM 3567 C CA . PRO B 1 209 ? -18.078 -2.076 8.875 1 51.75 209 PRO B CA 1
ATOM 3568 C C . PRO B 1 209 ? -18.328 -0.573 8.961 1 51.75 209 PRO B C 1
ATOM 3570 O O . PRO B 1 209 ? -17.734 0.112 9.789 1 51.75 209 PRO B O 1
ATOM 3573 N N . LEU B 1 210 ? -18.328 0.112 7.914 1 45.84 210 LEU B N 1
ATOM 3574 C CA . LEU B 1 210 ? -18.891 1.456 8.031 1 45.84 210 LEU B CA 1
ATOM 3575 C C . LEU B 1 210 ? -20.172 1.445 8.836 1 45.84 210 LEU B C 1
ATOM 3577 O O . LEU B 1 210 ? -21.266 1.438 8.266 1 45.84 210 LEU B O 1
ATOM 3581 N N . THR B 1 211 ? -20.469 0.486 9.711 1 39.62 211 THR B N 1
ATOM 3582 C CA . THR B 1 211 ? -21.719 0.742 10.406 1 39.62 211 THR B CA 1
ATOM 3583 C C . THR B 1 211 ? -21.719 2.131 11.039 1 39.62 211 THR B C 1
ATOM 3585 O O . THR B 1 211 ? -20.953 2.387 11.984 1 39.62 211 THR B O 1
ATOM 3588 N N . PHE B 1 212 ? -21.766 3.113 10.297 1 39.81 212 PHE B N 1
ATOM 3589 C CA . PHE B 1 212 ? -22.453 4.242 10.914 1 39.81 212 PHE B CA 1
ATOM 3590 C C . PHE B 1 212 ? -23.672 3.775 11.688 1 39.81 212 PHE B C 1
ATOM 3592 O O . PHE B 1 212 ? -24.703 3.447 11.086 1 39.81 212 PHE B O 1
ATOM 3599 N N . THR B 1 213 ? -23.594 2.994 12.641 1 35.06 213 THR B N 1
ATOM 3600 C CA . THR B 1 213 ? -24.766 3.125 13.508 1 35.06 213 THR B CA 1
ATOM 3601 C C . THR B 1 213 ? -24.953 4.574 13.953 1 35.06 213 THR B C 1
ATOM 3603 O O . THR B 1 213 ? -24.062 5.16 14.562 1 35.06 213 THR B O 1
ATOM 3606 N N . PRO B 1 214 ? -25.859 5.367 13.445 1 35.06 214 PRO B N 1
ATOM 3607 C CA . PRO B 1 214 ? -26.297 6.562 14.164 1 35.06 214 PRO B CA 1
ATOM 3608 C C . PRO B 1 214 ? -26.359 6.359 15.68 1 35.06 214 PRO B C 1
ATOM 3610 O O . PRO B 1 214 ? -27.031 5.445 16.156 1 35.06 214 PRO B O 1
ATOM 3613 N N . MET B 1 215 ? -25.453 6.309 16.391 1 30.22 215 MET B N 1
ATOM 3614 C CA . MET B 1 215 ? -25.844 6.555 17.781 1 30.22 215 MET B CA 1
ATOM 3615 C C . MET B 1 215 ? -26.906 7.656 17.859 1 30.22 215 MET B C 1
ATOM 3617 O O . MET B 1 215 ? -26.672 8.781 17.406 1 30.22 215 MET B O 1
ATOM 3621 N N . ARG B 1 216 ? -28.203 7.379 17.922 1 32.69 216 ARG B N 1
ATOM 3622 C CA . ARG B 1 216 ? -29.266 8.195 18.5 1 32.69 216 ARG B CA 1
ATOM 3623 C C . ARG B 1 216 ? -28.766 8.992 19.688 1 32.69 216 ARG B C 1
ATOM 3625 O O . ARG B 1 216 ? -28.359 8.414 20.703 1 32.69 216 ARG B O 1
ATOM 3632 N N . ALA B 1 217 ? -28.156 10.008 19.594 1 28.58 217 ALA B N 1
ATOM 3633 C CA . ALA B 1 217 ? -28.375 10.938 20.703 1 28.58 217 ALA B CA 1
ATOM 3634 C C . ALA B 1 217 ? -29.812 10.859 21.203 1 28.58 217 ALA B C 1
ATOM 3636 O O . ALA B 1 217 ? -30.766 10.945 20.406 1 28.58 217 ALA B O 1
ATOM 3637 N N . ARG B 1 218 ? -30.094 10.094 22.188 1 29.27 218 ARG B N 1
ATOM 3638 C CA . ARG B 1 218 ? -31.219 10.5 23.031 1 29.27 218 ARG B CA 1
ATOM 3639 C C . ARG B 1 218 ? -31.297 12.016 23.141 1 29.27 218 ARG B C 1
ATOM 3641 O O . ARG B 1 218 ? -30.438 12.641 23.766 1 29.27 218 ARG B O 1
ATOM 3648 N N . LEU B 1 219 ? -31.469 12.641 22.047 1 28.73 219 LEU B N 1
ATOM 3649 C CA . LEU B 1 219 ? -32.125 13.93 22.234 1 28.73 219 LEU B CA 1
ATOM 3650 C C . LEU B 1 219 ? -33.25 13.82 23.266 1 28.73 219 LEU B C 1
ATOM 3652 O O . LEU B 1 219 ? -34.25 13.148 23.031 1 28.73 219 LEU B O 1
ATOM 3656 N N . ARG B 1 220 ? -32.844 13.555 24.547 1 28.66 220 ARG B N 1
ATOM 3657 C CA . ARG B 1 220 ? -33.781 14.07 25.547 1 28.66 220 ARG B CA 1
ATOM 3658 C C . ARG B 1 220 ? -34.25 15.477 25.188 1 28.66 220 ARG B C 1
ATOM 3660 O O . ARG B 1 220 ? -33.438 16.406 25.078 1 28.66 220 ARG B O 1
ATOM 3667 N N . LYS B 1 221 ? -35.281 15.5 24.406 1 28.64 221 LYS B N 1
ATOM 3668 C CA . LYS B 1 221 ? -36.25 16.562 24.547 1 28.64 221 LYS B CA 1
ATOM 3669 C C . LYS B 1 221 ? -36.531 16.891 26.016 1 28.64 221 LYS B C 1
ATOM 3671 O O . LYS B 1 221 ? -37.25 16.156 26.688 1 28.64 221 LYS B O 1
ATOM 3676 N N . ALA B 1 222 ? -35.531 17.047 26.75 1 27.52 222 ALA B N 1
ATOM 3677 C CA . ALA B 1 222 ? -36 17.828 27.891 1 27.52 222 ALA B CA 1
ATOM 3678 C C . ALA B 1 222 ? -36.875 19 27.453 1 27.52 222 ALA B C 1
ATOM 3680 O O . ALA B 1 222 ? -36.562 19.656 26.453 1 27.52 222 ALA B O 1
ATOM 3681 N N . SER B 1 223 ? -38.125 18.859 27.672 1 27.91 223 SER B N 1
ATOM 3682 C CA . SER B 1 223 ? -39.188 19.859 27.75 1 27.91 223 SER B CA 1
ATOM 3683 C C . SER B 1 223 ? -38.625 21.172 28.297 1 27.91 223 SER B C 1
ATOM 3685 O O . SER B 1 223 ? -38.125 21.234 29.422 1 27.91 223 SER B O 1
ATOM 3687 N N . VAL B 1 224 ? -37.656 21.703 27.75 1 23.89 224 VAL B N 1
ATOM 3688 C CA . VAL B 1 224 ? -37.688 23.094 28.188 1 23.89 224 VAL B CA 1
ATOM 3689 C C . VAL B 1 224 ? -39.094 23.656 28.109 1 23.89 224 VAL B C 1
ATOM 3691 O O . VAL B 1 224 ? -39.656 23.781 27.016 1 23.89 224 VAL B O 1
ATOM 3694 N N . ARG B 1 225 ? -39.969 23.125 29.109 1 27.45 225 ARG B N 1
ATOM 3695 C CA . ARG B 1 225 ? -40.969 24.031 29.656 1 27.45 225 ARG B CA 1
ATOM 3696 C C . ARG B 1 225 ? -40.438 25.453 29.781 1 27.45 225 ARG B C 1
ATOM 3698 O O . ARG B 1 225 ? -39.5 25.703 30.531 1 27.45 225 ARG B O 1
ATOM 3705 N N . ARG B 1 226 ? -40.062 26.062 28.656 1 25.42 226 ARG B N 1
ATOM 3706 C CA . ARG B 1 226 ? -40.156 27.516 28.609 1 25.42 226 ARG B CA 1
ATOM 3707 C C . ARG B 1 226 ? -41.344 28.016 29.453 1 25.42 226 ARG B C 1
ATOM 3709 O O . ARG B 1 226 ? -42.5 27.953 29.016 1 25.42 226 ARG B O 1
ATOM 3716 N N . THR B 1 227 ? -41.531 27.422 30.719 1 24.34 227 THR B N 1
ATOM 3717 C CA . THR B 1 227 ? -42.312 28.266 31.641 1 24.34 227 THR B CA 1
ATOM 3718 C C . THR B 1 227 ? -41.688 29.656 31.75 1 24.34 227 THR B C 1
ATOM 3720 O O . THR B 1 227 ? -41.969 30.391 32.688 1 24.34 227 THR B O 1
ATOM 3723 N N . VAL B 1 228 ? -40.812 30.188 30.844 1 23.97 228 VAL B N 1
ATOM 3724 C CA . VAL B 1 228 ? -40.781 31.641 31.047 1 23.97 228 VAL B CA 1
ATOM 3725 C C . VAL B 1 228 ? -42.188 32.188 31.062 1 23.97 228 VAL B C 1
ATOM 3727 O O . VAL B 1 228 ? -42.938 32.094 30.078 1 23.97 228 VAL B O 1
ATOM 3730 N N . GLY B 1 229 ? -42.906 31.891 32.219 1 22.16 229 GLY B N 1
ATOM 3731 C CA . GLY B 1 229 ? -43.844 32.844 32.781 1 22.16 229 GLY B CA 1
ATOM 3732 C C . GLY B 1 229 ? -43.375 34.281 32.688 1 22.16 229 GLY B C 1
ATOM 3733 O O . GLY B 1 229 ? -42.406 34.656 33.375 1 22.16 229 GLY B O 1
ATOM 3734 N N . ALA B 1 230 ? -43.031 34.812 31.516 1 26.12 230 ALA B N 1
ATOM 3735 C CA . ALA B 1 230 ? -43.188 36.25 31.312 1 26.12 230 ALA B CA 1
ATOM 3736 C C . ALA B 1 230 ? -44.438 36.781 32.031 1 26.12 230 ALA B C 1
ATOM 3738 O O . ALA B 1 230 ? -45.562 36.406 31.656 1 26.12 230 ALA B O 1
ATOM 3739 N N . THR B 1 231 ? -44.375 36.75 33.281 1 24.81 231 THR B N 1
ATOM 3740 C CA . THR B 1 231 ? -45.156 37.562 34.188 1 24.81 231 THR B CA 1
ATOM 3741 C C . THR B 1 231 ? -45.312 39 33.656 1 24.81 231 THR B C 1
ATOM 3743 O O . THR B 1 231 ? -44.312 39.594 33.188 1 24.81 231 THR B O 1
ATOM 3746 N N . ARG B 1 232 ? -46.5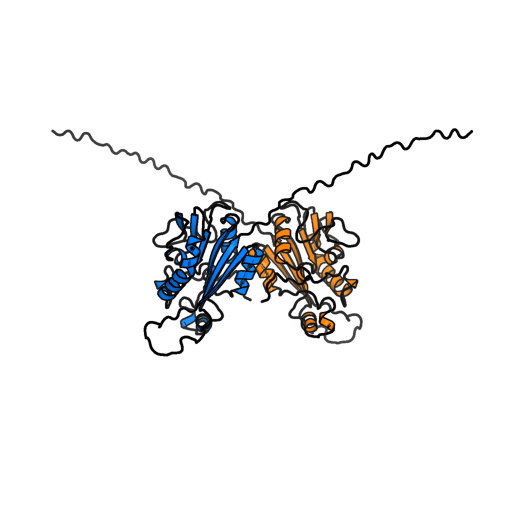94 39.469 33.375 1 30 232 ARG B N 1
ATOM 3747 C CA . ARG B 1 232 ? -47.281 40.75 33.188 1 30 232 ARG B CA 1
ATOM 3748 C C . ARG B 1 232 ? -46.75 41.812 34.156 1 30 232 ARG B C 1
ATOM 3750 O O . ARG B 1 232 ? -47.125 41.781 35.344 1 30 232 ARG B O 1
ATOM 3757 N N . ILE B 1 233 ? -45.406 41.906 34.312 1 23.09 233 ILE B N 1
ATOM 3758 C CA . ILE B 1 233 ? -45.188 43.031 35.219 1 23.09 233 ILE B CA 1
ATOM 3759 C C . ILE B 1 233 ? -45.875 44.281 34.625 1 23.09 233 ILE B C 1
ATOM 3761 O O . ILE B 1 233 ? -45.531 44.719 33.531 1 23.09 233 ILE B O 1
ATOM 3765 N N . TYR B 1 234 ? -47.219 44.5 35.031 1 23.25 234 TYR B N 1
ATOM 3766 C CA . TYR B 1 234 ? -48.031 45.688 35.219 1 23.25 234 TYR B CA 1
ATOM 3767 C C . TYR B 1 234 ? -47.219 46.844 35.75 1 23.25 234 TYR B C 1
ATOM 3769 O O . TYR B 1 234 ? -46.531 46.719 36.75 1 23.25 234 TYR B O 1
ATOM 3777 N N . ARG B 1 235 ? -46.562 47.594 34.875 1 23.81 235 ARG B N 1
ATOM 3778 C CA . ARG B 1 235 ? -46.375 49 35.25 1 23.81 235 ARG B CA 1
ATOM 3779 C C . ARG B 1 235 ? -47.688 49.594 35.781 1 23.81 235 ARG B C 1
ATOM 3781 O O . ARG B 1 235 ? -48.688 49.625 35.062 1 23.81 235 ARG B O 1
ATOM 3788 N N . ARG B 1 236 ? -47.938 49.312 37.125 1 22.75 236 ARG B N 1
ATOM 3789 C CA . ARG B 1 236 ? -48.344 50.5 37.844 1 22.75 236 ARG B CA 1
ATOM 3790 C C . ARG B 1 236 ? -47.219 51.531 37.906 1 22.75 236 ARG B C 1
ATOM 3792 O O . ARG B 1 236 ? -46.062 51.156 38.062 1 22.75 236 ARG B O 1
#

Sequence (472 aa):
MKSAQIPQTIVAPDSWDDITCGQFYRESLEQALLPWWPKLFGFHLIKIGALSAEIHVTGCAIAHQVNVAPHGDNLHVAADAHQLPFSEKSIDACLLAQTLSYSSDPHRILREVDRVLVDDGWLILSTFNPISLVGLGKLIPRLNKKHPYCSRMFTQMRITDWLGLLNYEVIHQTHFHVTPWRRNKGKLNKHIPMLGCLTLIIARKRTIPLTFTPMRARLRKASVRRTVGATRIYRRMKSAQIPQTIVAPDSWDDITCGQFYRESLEQALLPWWPKLFGFHLIKIGALSAEIHVTGCAIAHQVNVAPHGDNLHVAADAHQLPFSEKSIDACLLAQTLSYSSDPHRILREVDRVLVDDGWLILSTFNPISLVGLGKLIPRLNKKHPYCSRMFTQMRITDWLGLLNYEVIHQTHFHVTPWRRNKGKLNKHIPMLGCLTLIIARKRTIPLTFTPMRARLRKASVRRTVGATRIYRR

Secondary structure (DSSP, 8-state):
---S--S--PPPPSSGGGSTTHHHHHHHHHHHHTTTGGG--SSEEEEESHHHHTS---S-S--EEEEEESS-SS-SEE--TTS--S-TT-EEEEEEESTGGG-S-HHHHHHHHHHHEEEEEEEEEEEE-SSSHHHHHTTSTTGGGSTTTTS----HHHHHHHHHHTTEEEEEEEEE---TTTTS---S-TT-----SEEEEEEEE-------------------------------/---S--S--PPPPSSGGGSTTHHHHHHHHHHHHTTTGGG--SSEEEEESHHHHTS---S-S--EEEEEESS-SS-SEE--TTS--S-TT-EEEEEEESTGGG-S-HHHHHHHHHHHEEEEEEEEEEEE-SSSHHHHHTTSTTGGGSTTTTS----HHHHHHHHHHTTEEEEEEEEE---TTTTS---S-TT-----SEEEEEEEE-------------------------------

Foldseek 3Di:
DDDLADPDQFDDDLELVQADLSVLVLVVVLVVCQVVQCVQDDAEEEQEENHSVPRDRPNHNHDHYAYEDCDHDPHPYNDDLLDDPAAFQAHQEYEAEQVSQRDNHSLSSVVSVLRNHHAQGKYKYKHFACPFPLVVLLVPVVSCSGPPNVTHGDHPVVVVVSCVVQPKAWPDKDAAASPSPVVDPDPPPPPPPRGRRMIITMITHHDDPPPPPVPPPPPPPPPPPPCPVPPPPPPD/DDDLADPDQFDDDLELVQADLSVLVLVVVLVVCQVVQCVQDDAEEEQEANHSVPRDRPNHNHDHYAYEDCDHDPHPYNDDLLDDPAAFQAHQEYEAEQVSFRDNHSLSSVVSVLRNHHAQGKYKYKHFACPFPLVVLLVPVVSCSGPPNVTHGDHPVVVVVSCVVQPKAWPDKDAAASPSPVVPPDPPPPPPPRRRRMIITMITHHDDPPPPPPPPPPPPPPPPPPVPPPDPPPPD